Protein AF-0000000083133873 (afdb_homodimer)

pLDDT: mean 76.76, std 15.94, range [42.91, 97.81]

Radius of gyration: 27.58 Å; Cα contacts (8 Å, |Δi|>4): 876; chains: 2; bounding box: 45×90×62 Å

Organism: Piscirickettsia salmonis (NCBI:txid1238)

Structure (mmCIF, N/CA/C/O backbone):
data_AF-0000000083133873-model_v1
#
loop_
_entity.id
_entity.type
_entity.pdbx_description
1 polymer 'Uncharacterized protein'
#
loop_
_atom_site.group_PDB
_atom_site.id
_atom_site.type_symbol
_atom_site.label_atom_id
_atom_site.label_alt_id
_atom_site.label_comp_id
_atom_site.label_asym_id
_atom_site.label_entity_id
_atom_site.label_seq_id
_atom_site.pdbx_PDB_ins_code
_atom_site.Cartn_x
_atom_site.Cartn_y
_atom_site.Cartn_z
_atom_site.occupancy
_atom_site.B_iso_or_equiv
_atom_site.auth_seq_id
_atom_site.auth_comp_id
_atom_site.auth_asym_id
_atom_site.auth_atom_id
_atom_site.pdbx_PDB_model_num
ATOM 1 N N . MET A 1 1 ? 12.656 -22.156 -0.015 1 51.66 1 MET A N 1
ATOM 2 C CA . MET A 1 1 ? 13.695 -23.109 -0.403 1 51.66 1 MET A CA 1
ATOM 3 C C . MET A 1 1 ? 13.18 -24.547 -0.325 1 51.66 1 MET A C 1
ATOM 5 O O . MET A 1 1 ? 13.375 -25.328 -1.254 1 51.66 1 MET A O 1
ATOM 9 N N . LEU A 1 2 ? 12.5 -24.812 0.716 1 49.94 2 LEU A N 1
ATOM 10 C CA . LEU A 1 2 ? 12.039 -26.172 0.932 1 49.94 2 LEU A CA 1
ATOM 11 C C . LEU A 1 2 ? 11.008 -26.578 -0.116 1 49.94 2 LEU A C 1
ATOM 13 O O . LEU A 1 2 ? 11.031 -27.703 -0.623 1 49.94 2 LEU A O 1
ATOM 17 N N . LEU A 1 3 ? 10.289 -25.656 -0.501 1 54.69 3 LEU A N 1
ATOM 18 C CA . LEU A 1 3 ? 9.234 -25.938 -1.467 1 54.69 3 LEU A CA 1
ATOM 19 C C . LEU A 1 3 ? 9.82 -26.188 -2.854 1 54.69 3 LEU A C 1
ATOM 21 O O . LEU A 1 3 ? 9.336 -27.031 -3.598 1 54.69 3 LEU A O 1
ATOM 25 N N . SER A 1 4 ? 10.867 -25.469 -3.025 1 58.84 4 SER A N 1
ATOM 26 C CA . SER A 1 4 ? 11.531 -25.672 -4.305 1 58.84 4 SER A CA 1
ATOM 27 C C . SER A 1 4 ? 12.148 -27.062 -4.387 1 58.84 4 SER A C 1
ATOM 29 O O . SER A 1 4 ? 12.086 -27.719 -5.43 1 58.84 4 SER A O 1
ATOM 31 N N . LEU A 1 5 ? 12.695 -27.453 -3.297 1 57.19 5 LEU A N 1
ATOM 32 C CA . LEU A 1 5 ? 13.32 -28.781 -3.221 1 57.19 5 LEU A CA 1
ATOM 33 C C . LEU A 1 5 ? 12.273 -29.875 -3.363 1 57.19 5 LEU A C 1
ATOM 35 O O . LEU A 1 5 ? 12.5 -30.859 -4.07 1 57.19 5 LEU A O 1
ATOM 39 N N . ILE A 1 6 ? 11.164 -29.688 -2.783 1 57 6 ILE A N 1
ATOM 40 C CA . ILE A 1 6 ? 10.086 -30.672 -2.844 1 57 6 ILE A CA 1
ATOM 41 C C . ILE A 1 6 ? 9.57 -30.781 -4.277 1 57 6 ILE A C 1
ATOM 43 O O . ILE A 1 6 ? 9.32 -31.875 -4.773 1 57 6 ILE A O 1
ATOM 47 N N . THR A 1 7 ? 9.523 -29.688 -4.898 1 59.19 7 THR A N 1
ATOM 48 C CA . THR A 1 7 ? 9.055 -29.672 -6.281 1 59.19 7 THR A CA 1
ATOM 49 C C . THR A 1 7 ? 10.047 -30.406 -7.191 1 59.19 7 THR A C 1
ATOM 51 O O . THR A 1 7 ? 9.648 -31.141 -8.094 1 59.19 7 THR A O 1
ATOM 54 N N . ALA A 1 8 ? 11.227 -30.172 -6.941 1 61.94 8 ALA A N 1
ATOM 55 C CA . ALA A 1 8 ? 12.273 -30.812 -7.746 1 61.94 8 ALA A CA 1
ATOM 56 C C . ALA A 1 8 ? 12.266 -32.312 -7.551 1 61.94 8 ALA A C 1
ATOM 58 O O . ALA A 1 8 ? 12.359 -33.094 -8.516 1 61.94 8 ALA A O 1
ATOM 59 N N . ILE A 1 9 ? 12.211 -32.781 -6.352 1 61.88 9 ILE A N 1
ATOM 60 C CA . ILE A 1 9 ? 12.227 -34.188 -6.02 1 61.88 9 ILE A CA 1
ATOM 61 C C . ILE A 1 9 ? 11.008 -34.875 -6.633 1 61.88 9 ILE A C 1
ATOM 63 O O . ILE A 1 9 ? 11.125 -35.969 -7.215 1 61.88 9 ILE A O 1
ATOM 67 N N . THR A 1 10 ? 9.891 -34.281 -6.496 1 62.44 10 THR A N 1
ATOM 68 C CA . THR A 1 10 ? 8.68 -34.875 -7.043 1 62.44 10 THR A CA 1
ATOM 69 C C . THR A 1 10 ? 8.758 -34.938 -8.57 1 62.44 10 THR A C 1
ATOM 71 O O . THR A 1 10 ? 8.219 -35.875 -9.172 1 62.44 10 THR A O 1
ATOM 74 N N . LEU A 1 11 ? 9.453 -34.031 -9.125 1 63.81 11 LEU A N 1
ATOM 75 C CA . LEU A 1 11 ? 9.648 -34.062 -10.57 1 63.81 11 LEU A CA 1
ATOM 76 C C . LEU A 1 11 ? 10.523 -35.25 -10.969 1 63.81 11 LEU A C 1
ATOM 78 O O . LEU A 1 11 ? 10.242 -35.938 -11.953 1 63.81 11 LEU A O 1
ATOM 82 N N . ILE A 1 12 ? 11.531 -35.469 -10.312 1 66.19 12 ILE A N 1
ATOM 83 C CA . ILE A 1 12 ? 12.453 -36.562 -10.586 1 66.19 12 ILE A CA 1
ATOM 84 C C . ILE A 1 12 ? 11.727 -37.906 -10.414 1 66.19 12 ILE A C 1
ATOM 86 O O . ILE A 1 12 ? 11.867 -38.812 -11.234 1 66.19 12 ILE A O 1
ATOM 90 N N . ILE A 1 13 ? 10.992 -38.062 -9.367 1 64.19 13 ILE A N 1
ATOM 91 C CA . ILE A 1 13 ? 10.266 -39.312 -9.086 1 64.19 13 ILE A CA 1
ATOM 92 C C . ILE A 1 13 ? 9.25 -39.562 -10.195 1 64.19 13 ILE A C 1
ATOM 94 O O . ILE A 1 13 ? 9.094 -40.719 -10.641 1 64.19 13 ILE A O 1
ATOM 98 N N . SER A 1 14 ? 8.617 -38.438 -10.602 1 62.44 14 SER A N 1
ATOM 99 C CA . SER A 1 14 ? 7.672 -38.594 -11.711 1 62.44 14 SER A CA 1
ATOM 100 C C . SER A 1 14 ? 8.367 -39.094 -12.969 1 62.44 14 SER A C 1
ATOM 102 O O . SER A 1 14 ? 7.855 -39.969 -13.648 1 62.44 14 SER A O 1
ATOM 104 N N . LEU A 1 15 ? 9.516 -38.656 -13.203 1 65.94 15 LEU A N 1
ATOM 105 C CA . LEU A 1 15 ? 10.266 -39.062 -14.383 1 65.94 15 LEU A CA 1
ATOM 106 C C . LEU A 1 15 ? 10.711 -40.5 -14.289 1 65.94 15 LEU A C 1
ATOM 108 O O . LEU A 1 15 ? 10.703 -41.25 -15.281 1 65.94 15 LEU A O 1
ATOM 112 N N . LEU A 1 16 ? 11.133 -40.969 -13.219 1 69.81 16 LEU A N 1
ATOM 113 C CA . LEU A 1 16 ? 11.57 -42.344 -13 1 69.81 16 LEU A CA 1
ATOM 114 C C . LEU A 1 16 ? 10.414 -43.312 -13.211 1 69.81 16 LEU A C 1
ATOM 116 O O . LEU A 1 16 ? 10.586 -44.375 -13.844 1 69.81 16 LEU A O 1
ATOM 120 N N . PHE A 1 17 ? 9.266 -42.969 -12.648 1 64.81 17 PHE A N 1
ATOM 121 C CA . PHE A 1 17 ? 8.125 -43.875 -12.812 1 64.81 17 PHE A CA 1
ATOM 122 C C . PHE A 1 17 ? 7.711 -43.969 -14.281 1 64.81 17 PHE A C 1
ATOM 124 O O . PHE A 1 17 ? 7.32 -45.031 -14.75 1 64.81 17 PHE A O 1
ATOM 131 N N . PHE A 1 18 ? 7.938 -42.906 -14.922 1 64.5 18 PHE A N 1
ATOM 132 C CA . PHE A 1 18 ? 7.609 -42.938 -16.344 1 64.5 18 PHE A CA 1
ATOM 133 C C . PHE A 1 18 ? 8.625 -43.75 -17.125 1 64.5 18 PHE A C 1
ATOM 135 O O . PHE A 1 18 ? 8.258 -44.5 -18.047 1 64.5 18 PHE A O 1
ATOM 142 N N . ALA A 1 19 ? 9.781 -43.688 -16.797 1 69.06 19 ALA A N 1
ATOM 143 C CA . ALA A 1 19 ? 10.836 -44.5 -17.422 1 69.06 19 ALA A CA 1
ATOM 144 C C . ALA A 1 19 ? 10.609 -46 -17.172 1 69.06 19 ALA A C 1
ATOM 146 O O . ALA A 1 19 ? 10.766 -46.812 -18.078 1 69.06 19 ALA A O 1
ATOM 147 N N . TYR A 1 20 ? 10.273 -46.312 -15.977 1 66.31 20 TYR A N 1
ATOM 148 C CA . TYR A 1 20 ? 10.008 -47.719 -15.648 1 66.31 20 TYR A CA 1
ATOM 149 C C . TYR A 1 20 ? 8.781 -48.219 -16.391 1 66.31 20 TYR A C 1
ATOM 151 O O . TYR A 1 20 ? 8.734 -49.406 -16.781 1 66.31 20 TYR A O 1
ATOM 159 N N . ALA A 1 21 ? 7.801 -47.375 -16.516 1 61.19 21 ALA A N 1
ATOM 160 C CA . ALA A 1 21 ? 6.613 -47.75 -17.281 1 61.19 21 ALA A CA 1
ATOM 161 C C . ALA A 1 21 ? 6.977 -48.094 -18.719 1 61.19 21 ALA A C 1
ATOM 163 O O . ALA A 1 21 ? 6.465 -49.062 -19.297 1 61.19 21 ALA A O 1
ATOM 164 N N . ILE A 1 22 ? 7.852 -47.375 -19.266 1 67.38 22 ILE A N 1
ATOM 165 C CA . ILE A 1 22 ? 8.297 -47.625 -20.641 1 67.38 22 ILE A CA 1
ATOM 166 C C . ILE A 1 22 ? 9.07 -48.938 -20.719 1 67.38 22 ILE A C 1
ATOM 168 O O . ILE A 1 22 ? 8.875 -49.719 -21.641 1 67.38 22 ILE A O 1
ATOM 172 N N . LYS A 1 23 ? 9.953 -49.156 -19.766 1 67.62 23 LYS A N 1
ATOM 173 C CA . LYS A 1 23 ? 10.734 -50.375 -19.734 1 67.62 23 LYS A CA 1
ATOM 174 C C . LYS A 1 23 ? 9.82 -51.594 -19.609 1 67.62 23 LYS A C 1
ATOM 176 O O . LYS A 1 23 ? 10.062 -52.625 -20.25 1 67.62 23 LYS A O 1
ATOM 181 N N . CYS A 1 24 ? 8.789 -51.469 -18.844 1 63.62 24 CYS A N 1
ATOM 182 C CA . CYS A 1 24 ? 7.863 -52.594 -18.656 1 63.62 24 CYS A CA 1
ATOM 183 C C . CYS A 1 24 ? 7.02 -52.812 -19.906 1 63.62 24 CYS A C 1
ATOM 185 O O . CYS A 1 24 ? 6.664 -53.938 -20.219 1 63.62 24 CYS A O 1
ATOM 187 N N . LEU A 1 25 ? 6.684 -51.719 -20.484 1 64.19 25 LEU A N 1
ATOM 188 C CA . LEU A 1 25 ? 5.938 -51.812 -21.734 1 64.19 25 LEU A CA 1
ATOM 189 C C . LEU A 1 25 ? 6.738 -52.594 -22.781 1 64.19 25 LEU A C 1
ATOM 191 O O . LEU A 1 25 ? 6.172 -53.375 -23.547 1 64.19 25 LEU A O 1
ATOM 195 N N . LEU A 1 26 ? 8.008 -52.438 -22.734 1 65.31 26 LEU A N 1
ATOM 196 C CA . LEU A 1 26 ? 8.875 -53.125 -23.688 1 65.31 26 LEU A CA 1
ATOM 197 C C . LEU A 1 26 ? 8.969 -54.625 -23.344 1 65.31 26 LEU A C 1
ATOM 199 O O . LEU A 1 26 ? 9.211 -55.438 -24.219 1 65.31 26 LEU A O 1
ATOM 203 N N . HIS A 1 27 ? 8.789 -54.969 -22.141 1 59.88 27 HIS A N 1
ATOM 204 C CA . HIS A 1 27 ? 8.914 -56.375 -21.766 1 59.88 27 HIS A CA 1
ATOM 205 C C . HIS A 1 27 ? 7.547 -57.031 -21.609 1 59.88 27 HIS A C 1
ATOM 207 O O . HIS A 1 27 ? 7.445 -58.156 -21.109 1 59.88 27 HIS A O 1
ATOM 213 N N . LYS A 1 28 ? 6.523 -56.375 -22.281 1 62.25 28 LYS A N 1
ATOM 214 C CA . LYS A 1 28 ? 5.203 -56.938 -22.531 1 62.25 28 LYS A CA 1
ATOM 215 C C . LYS A 1 28 ? 4.484 -57.281 -21.219 1 62.25 28 LYS A C 1
ATOM 217 O O . LYS A 1 28 ? 3.766 -58.281 -21.141 1 62.25 28 LYS A O 1
ATOM 222 N N . ARG A 1 29 ? 4.895 -56.719 -20.125 1 61.41 29 ARG A N 1
ATOM 223 C CA . ARG A 1 29 ? 4.125 -56.906 -18.906 1 61.41 29 ARG A CA 1
ATOM 224 C C . ARG A 1 29 ? 3.123 -55.75 -18.719 1 61.41 29 ARG A C 1
ATOM 226 O O . ARG A 1 29 ? 3.477 -54.688 -18.234 1 61.41 29 ARG A O 1
ATOM 233 N N . LEU A 1 30 ? 1.91 -55.969 -19.281 1 59.81 30 LEU A N 1
ATOM 234 C CA . LEU A 1 30 ? 0.864 -54.969 -19.406 1 59.81 30 LEU A CA 1
ATOM 235 C C . LEU A 1 30 ? 0.424 -54.469 -18.031 1 59.81 30 LEU A C 1
ATOM 237 O O . LEU A 1 30 ? 0.18 -53.281 -17.859 1 59.81 30 LEU A O 1
ATOM 241 N N . THR A 1 31 ? 0.354 -55.438 -17.109 1 63.44 31 THR A N 1
ATOM 242 C CA . THR A 1 31 ? -0.117 -55.062 -15.781 1 63.44 31 THR A CA 1
ATOM 243 C C . THR A 1 31 ? 0.881 -54.125 -15.109 1 63.44 31 THR A C 1
ATOM 245 O O . THR A 1 31 ? 0.489 -53.125 -14.484 1 63.44 31 THR A O 1
ATOM 248 N N . ALA A 1 32 ? 2.152 -54.469 -15.273 1 61.66 32 ALA A N 1
ATOM 249 C CA . ALA A 1 32 ? 3.195 -53.656 -14.672 1 61.66 32 ALA A CA 1
ATOM 250 C C . ALA A 1 32 ? 3.262 -52.281 -15.336 1 61.66 32 ALA A C 1
ATOM 252 O O . ALA A 1 32 ? 3.479 -51.25 -14.664 1 61.66 32 ALA A O 1
ATOM 253 N N . THR A 1 33 ? 2.859 -52.281 -16.547 1 60.72 33 THR A N 1
ATOM 254 C CA . THR A 1 33 ? 2.861 -51.031 -17.281 1 60.72 33 THR A CA 1
ATOM 255 C C . THR A 1 33 ? 1.759 -50.094 -16.766 1 60.72 33 THR A C 1
ATOM 257 O O . THR A 1 33 ? 1.982 -48.906 -16.578 1 60.72 33 THR A O 1
ATOM 260 N N . PHE A 1 34 ? 0.67 -50.688 -16.562 1 60.25 34 PHE A N 1
ATOM 261 C CA . PHE A 1 34 ? -0.456 -49.906 -16.062 1 60.25 34 PHE A CA 1
ATOM 262 C C . PHE A 1 34 ? -0.146 -49.344 -14.68 1 60.25 34 PHE A C 1
ATOM 264 O O . PHE A 1 34 ? -0.47 -48.188 -14.391 1 60.25 34 PHE A O 1
ATOM 271 N N . LEU A 1 35 ? 0.445 -50.188 -13.852 1 63.12 35 LEU A N 1
ATOM 272 C CA . LEU A 1 35 ? 0.792 -49.75 -12.5 1 63.12 35 LEU A CA 1
ATOM 273 C C . LEU A 1 35 ? 1.804 -48.625 -12.539 1 63.12 35 LEU A C 1
ATOM 275 O O . LEU A 1 35 ? 1.672 -47.656 -11.797 1 63.12 35 LEU A O 1
ATOM 279 N N . TYR A 1 36 ? 2.65 -48.656 -13.461 1 59.53 36 TYR A N 1
ATOM 280 C CA . TYR A 1 36 ? 3.709 -47.656 -13.508 1 59.53 36 TYR A CA 1
ATOM 281 C C . TYR A 1 36 ? 3.211 -46.344 -14.156 1 59.53 36 TYR A C 1
ATOM 283 O O . TYR A 1 36 ? 3.627 -45.25 -13.773 1 59.53 36 TYR A O 1
ATOM 291 N N . ILE A 1 37 ? 2.219 -46.469 -15.016 1 59.06 37 ILE A N 1
ATOM 292 C CA . ILE A 1 37 ? 1.597 -45.281 -15.602 1 59.06 37 ILE A CA 1
ATOM 293 C C . ILE A 1 37 ? 0.759 -44.562 -14.547 1 59.06 37 ILE A C 1
ATOM 295 O O . ILE A 1 37 ? 0.791 -43.344 -14.445 1 59.06 37 ILE A O 1
ATOM 299 N N . PHE A 1 38 ? 0.125 -45.344 -13.789 1 61.09 38 PHE A N 1
ATOM 300 C CA . PHE A 1 38 ? -0.683 -44.781 -12.719 1 61.09 38 PHE A CA 1
ATOM 301 C C . PHE A 1 38 ? 0.198 -44.062 -11.688 1 61.09 38 PHE A C 1
ATOM 303 O O . PHE A 1 38 ? -0.104 -42.969 -11.258 1 61.09 38 PHE A O 1
ATOM 310 N N . LEU A 1 39 ? 1.23 -44.719 -11.398 1 61.81 39 LEU A N 1
ATOM 311 C CA . LEU A 1 39 ? 2.154 -44.125 -10.43 1 61.81 39 LEU A CA 1
ATOM 312 C C . LEU A 1 39 ? 2.826 -42.906 -11 1 61.81 39 LEU A C 1
ATOM 314 O O . LEU A 1 39 ? 3.02 -41.906 -10.289 1 61.81 39 LEU A O 1
ATOM 318 N N . GLY A 1 40 ? 3.094 -42.906 -12.227 1 59.25 40 GLY A N 1
ATOM 319 C CA . GLY A 1 40 ? 3.686 -41.75 -12.875 1 59.25 40 GLY A CA 1
ATOM 320 C C . GLY A 1 40 ? 2.738 -40.562 -12.953 1 59.25 40 GLY A C 1
ATOM 321 O O . GLY A 1 40 ? 3.137 -39.438 -12.695 1 59.25 40 GLY A O 1
ATOM 322 N N . SER A 1 41 ? 1.557 -40.906 -13.305 1 62.09 41 SER A N 1
ATOM 323 C CA . SER A 1 41 ? 0.548 -39.875 -13.406 1 62.09 41 SER A CA 1
ATOM 324 C C . SER A 1 41 ? 0.285 -39.219 -12.055 1 62.09 41 SER A C 1
ATOM 326 O O . SER A 1 41 ? 0.153 -38 -11.953 1 62.09 41 SER A O 1
ATOM 328 N N . THR A 1 42 ? 0.218 -40.031 -11.055 1 61.88 42 THR A N 1
ATOM 329 C CA . THR A 1 42 ? -0.002 -39.5 -9.711 1 61.88 42 THR A CA 1
ATOM 330 C C . THR A 1 42 ? 1.167 -38.625 -9.266 1 61.88 42 THR A C 1
ATOM 332 O O . THR A 1 42 ? 0.966 -37.594 -8.656 1 61.88 42 THR A O 1
ATOM 335 N N . THR A 1 43 ? 2.365 -39.062 -9.57 1 60.94 43 THR A N 1
ATOM 336 C CA . THR A 1 43 ? 3.531 -38.281 -9.18 1 60.94 43 THR A CA 1
ATOM 337 C C . THR A 1 43 ? 3.588 -36.969 -9.945 1 60.94 43 THR A C 1
ATOM 339 O O . THR A 1 43 ? 3.98 -35.938 -9.398 1 60.94 43 THR A O 1
ATOM 342 N N . THR A 1 44 ? 3.154 -36.969 -11.156 1 63.09 44 THR A N 1
ATOM 343 C CA . THR A 1 44 ? 3.117 -35.75 -11.945 1 63.09 44 THR A CA 1
ATOM 344 C C . THR A 1 44 ? 2.104 -34.75 -11.367 1 63.09 44 THR A C 1
ATOM 346 O O . THR A 1 44 ? 2.348 -33.562 -11.344 1 63.09 44 THR A O 1
ATOM 349 N N . LEU A 1 45 ? 1.033 -35.312 -10.977 1 62.47 45 LEU A N 1
ATOM 350 C CA . LEU A 1 45 ? 0.013 -34.5 -10.352 1 62.47 45 LEU A CA 1
ATOM 351 C C . LEU A 1 45 ? 0.541 -33.875 -9.07 1 62.47 45 LEU A C 1
ATOM 353 O O . LEU A 1 45 ? 0.328 -32.688 -8.82 1 62.47 45 LEU A O 1
ATOM 357 N N . ILE A 1 46 ? 1.218 -34.688 -8.398 1 61.72 46 ILE A N 1
ATOM 358 C CA . ILE A 1 46 ? 1.773 -34.188 -7.141 1 61.72 46 ILE A CA 1
ATOM 359 C C . ILE A 1 46 ? 2.824 -33.125 -7.418 1 61.72 46 ILE A C 1
ATOM 361 O O . ILE A 1 46 ? 2.869 -32.094 -6.738 1 61.72 46 ILE A O 1
ATOM 365 N N . THR A 1 47 ? 3.643 -33.312 -8.383 1 59.12 47 THR A N 1
ATOM 366 C CA . THR A 1 47 ? 4.684 -32.344 -8.734 1 59.12 47 THR A CA 1
ATOM 367 C C . THR A 1 47 ? 4.066 -31.047 -9.203 1 59.12 47 THR A C 1
ATOM 369 O O . THR A 1 47 ? 4.543 -29.969 -8.836 1 59.12 47 THR A O 1
ATOM 372 N N . THR A 1 48 ? 3.096 -31.188 -9.961 1 60.03 48 THR A N 1
ATOM 373 C CA . THR A 1 48 ? 2.428 -30 -10.477 1 60.03 48 THR A CA 1
ATOM 374 C C . THR A 1 48 ? 1.788 -29.203 -9.336 1 60.03 48 THR A C 1
ATOM 376 O O . THR A 1 48 ? 1.881 -27.969 -9.305 1 60.03 48 THR A O 1
ATOM 379 N N . CYS A 1 49 ? 1.199 -29.953 -8.516 1 57.72 49 CYS A N 1
ATOM 380 C CA . CYS A 1 49 ? 0.577 -29.312 -7.359 1 57.72 49 CYS A CA 1
ATOM 381 C C . CYS A 1 49 ? 1.622 -28.641 -6.48 1 57.72 49 CYS A C 1
ATOM 383 O O . CYS A 1 49 ? 1.416 -27.516 -6.016 1 57.72 49 CYS A O 1
ATOM 385 N N . SER A 1 50 ? 2.643 -29.344 -6.27 1 57.91 50 SER A N 1
ATOM 386 C CA . SER A 1 50 ? 3.719 -28.781 -5.457 1 57.91 50 SER A CA 1
ATOM 387 C C . SER A 1 50 ? 4.332 -27.562 -6.125 1 57.91 50 SER A C 1
ATOM 389 O O . SER A 1 50 ? 4.664 -26.578 -5.453 1 57.91 50 SER A O 1
ATOM 391 N N . ALA A 1 51 ? 4.512 -27.609 -7.352 1 57.34 51 ALA A N 1
ATOM 392 C CA . ALA A 1 51 ? 5.07 -26.5 -8.109 1 57.34 51 ALA A CA 1
ATOM 393 C C . ALA A 1 51 ? 4.16 -25.281 -8.039 1 57.34 51 ALA A C 1
ATOM 395 O O . ALA A 1 51 ? 4.637 -24.156 -7.895 1 57.34 51 ALA A O 1
ATOM 396 N N . LEU A 1 52 ? 2.932 -25.641 -8.055 1 56.25 52 LEU A N 1
ATOM 397 C CA . LEU A 1 52 ? 1.948 -24.562 -7.957 1 56.25 52 LEU A CA 1
ATOM 398 C C . LEU A 1 52 ? 1.989 -23.922 -6.578 1 56.25 52 LEU A C 1
ATOM 400 O O . LEU A 1 52 ? 1.893 -22.688 -6.457 1 56.25 52 LEU A O 1
ATOM 404 N N . LEU A 1 53 ? 2.145 -24.688 -5.719 1 54.5 53 LEU A N 1
ATOM 405 C CA . LEU A 1 53 ? 2.25 -24.188 -4.352 1 54.5 53 LEU A CA 1
ATOM 406 C C . LEU A 1 53 ? 3.52 -23.359 -4.172 1 54.5 53 LEU A C 1
ATOM 408 O O . LEU A 1 53 ? 3.504 -22.344 -3.492 1 54.5 53 LEU A O 1
ATOM 412 N N . LEU A 1 54 ? 4.465 -23.828 -4.754 1 52.47 54 LEU A N 1
ATOM 413 C CA . LEU A 1 54 ? 5.727 -23.094 -4.688 1 52.47 54 LEU A CA 1
ATOM 414 C C . LEU A 1 54 ? 5.602 -21.734 -5.363 1 52.47 54 LEU A C 1
ATOM 416 O O . LEU A 1 54 ? 6.098 -20.734 -4.848 1 52.47 54 LEU A O 1
ATOM 420 N N . LEU A 1 55 ? 5.039 -21.812 -6.473 1 51.78 55 LEU A N 1
ATOM 421 C CA . LEU A 1 55 ? 4.859 -20.578 -7.207 1 51.78 55 LEU A CA 1
ATOM 422 C C . LEU A 1 55 ? 4.008 -19.594 -6.41 1 51.78 55 LEU A C 1
ATOM 424 O O . LEU A 1 55 ? 4.285 -18.391 -6.395 1 51.78 55 LEU A O 1
ATOM 428 N N . ASN A 1 56 ? 2.984 -20.094 -5.852 1 49.66 56 ASN A N 1
ATOM 429 C CA . ASN A 1 56 ? 2.152 -19.281 -4.973 1 49.66 56 ASN A CA 1
ATOM 430 C C . ASN A 1 56 ? 2.963 -18.688 -3.822 1 49.66 56 ASN A C 1
ATOM 432 O O . ASN A 1 56 ? 2.781 -17.516 -3.461 1 49.66 56 ASN A O 1
ATOM 436 N N . ASN A 1 57 ? 3.646 -19.578 -3.299 1 48.47 57 ASN A N 1
ATOM 437 C CA . ASN A 1 57 ? 4.488 -19.109 -2.203 1 48.47 57 ASN A CA 1
ATOM 438 C C . ASN A 1 57 ? 5.484 -18.062 -2.674 1 48.47 57 ASN A C 1
ATOM 440 O O . ASN A 1 57 ? 5.797 -17.125 -1.939 1 48.47 57 ASN A O 1
ATOM 444 N N . LEU A 1 58 ? 5.934 -18.281 -3.729 1 47.16 58 LEU A N 1
ATOM 445 C CA . LEU A 1 58 ? 6.895 -17.328 -4.266 1 47.16 58 LEU A CA 1
ATOM 446 C C . LEU A 1 58 ? 6.211 -16.016 -4.637 1 47.16 58 LEU A C 1
ATOM 448 O O . LEU A 1 58 ? 6.773 -14.938 -4.434 1 47.16 58 LEU A O 1
ATOM 452 N N . THR A 1 59 ? 5.168 -16.234 -5.254 1 46 59 THR A N 1
ATOM 453 C CA . THR A 1 59 ? 4.465 -15.031 -5.652 1 46 59 THR A CA 1
ATOM 454 C C . THR A 1 59 ? 3.932 -14.289 -4.43 1 46 59 THR A C 1
ATOM 456 O O . THR A 1 59 ? 4.031 -13.062 -4.348 1 46 59 THR A O 1
ATOM 459 N N . LEU A 1 60 ? 3.324 -15.141 -3.582 1 44.94 60 LEU A N 1
ATOM 460 C CA . LEU A 1 60 ? 2.76 -14.516 -2.389 1 44.94 60 LEU A CA 1
ATOM 461 C C . LEU A 1 60 ? 3.861 -14 -1.475 1 44.94 60 LEU A C 1
ATOM 463 O O . LEU A 1 60 ? 3.736 -12.914 -0.901 1 44.94 60 LEU A O 1
ATOM 467 N N . ASP A 1 61 ? 4.844 -14.953 -1.252 1 44.47 61 ASP A N 1
ATOM 468 C CA . ASP A 1 61 ? 5.918 -14.555 -0.347 1 44.47 61 ASP A CA 1
ATOM 469 C C . ASP A 1 61 ? 6.691 -13.359 -0.904 1 44.47 61 ASP A C 1
ATOM 471 O O . ASP A 1 61 ? 7.086 -12.469 -0.153 1 44.47 61 ASP A O 1
ATOM 475 N N . HIS A 1 62 ? 7.02 -13.531 -2.16 1 44.12 62 HIS A N 1
ATOM 476 C CA . HIS A 1 62 ? 7.816 -12.445 -2.717 1 44.12 62 HIS A CA 1
ATOM 477 C C . HIS A 1 62 ? 7.004 -11.156 -2.809 1 44.12 62 HIS A C 1
ATOM 479 O O . HIS A 1 62 ? 7.551 -10.062 -2.66 1 44.12 62 HIS A O 1
ATOM 485 N N . VAL A 1 63 ? 5.781 -11.43 -3.289 1 42.91 63 VAL A N 1
ATOM 486 C CA . VAL A 1 63 ? 4.965 -10.219 -3.381 1 42.91 63 VAL A CA 1
ATOM 487 C C . VAL A 1 63 ? 4.824 -9.586 -1.998 1 42.91 63 VAL A C 1
ATOM 489 O O . VAL A 1 63 ? 4.738 -8.359 -1.877 1 42.91 63 VAL A O 1
ATOM 492 N N . THR A 1 64 ? 4.82 -10.523 -0.935 1 45.81 64 THR A N 1
ATOM 493 C CA . THR A 1 64 ? 4.496 -9.914 0.351 1 45.81 64 THR A CA 1
ATOM 494 C C . THR A 1 64 ? 5.75 -9.766 1.21 1 45.81 64 THR A C 1
ATOM 496 O O . THR A 1 64 ? 5.66 -9.445 2.396 1 45.81 64 THR A O 1
ATOM 499 N N . LYS A 1 65 ? 6.867 -10.367 0.743 1 51.03 65 LYS A N 1
ATOM 500 C CA . LYS A 1 65 ? 7.922 -10.18 1.736 1 51.03 65 LYS A CA 1
ATOM 501 C C . LYS A 1 65 ? 8.172 -8.695 1.996 1 51.03 65 LYS A C 1
ATOM 503 O O . LYS A 1 65 ? 8.742 -8 1.154 1 51.03 65 LYS A O 1
ATOM 508 N N . ASN A 1 66 ? 7.395 -8.227 2.875 1 61.84 66 ASN A N 1
ATOM 509 C CA . ASN A 1 66 ? 7.566 -6.898 3.449 1 61.84 66 ASN A CA 1
ATOM 510 C C . ASN A 1 66 ? 8.898 -6.766 4.176 1 61.84 66 ASN A C 1
ATOM 512 O O . ASN A 1 66 ? 9.047 -7.23 5.309 1 61.84 66 ASN A O 1
ATOM 516 N N . ILE A 1 67 ? 9.953 -6.652 3.305 1 70.31 67 ILE A N 1
ATOM 517 C CA . ILE A 1 67 ? 11.211 -6.363 3.992 1 70.31 67 ILE A CA 1
ATOM 518 C C . ILE A 1 67 ? 11.109 -5.016 4.699 1 70.31 67 ILE A C 1
ATOM 520 O O . ILE A 1 67 ? 10.805 -3.998 4.074 1 70.31 67 ILE A O 1
ATOM 524 N N . PRO A 1 68 ? 11.344 -5.145 6.016 1 86.75 68 PRO A N 1
ATOM 525 C CA . PRO A 1 68 ? 11.312 -3.869 6.734 1 86.75 68 PRO A CA 1
ATOM 526 C C . PRO A 1 68 ? 12.367 -2.883 6.234 1 86.75 68 PRO A C 1
ATOM 528 O O . PRO A 1 68 ? 13.523 -3.258 6.035 1 86.75 68 PRO A O 1
ATOM 531 N N . ILE A 1 69 ? 11.945 -1.75 5.949 1 89.75 69 ILE A N 1
ATOM 532 C CA . ILE A 1 69 ? 12.875 -0.734 5.465 1 89.75 69 ILE A CA 1
ATOM 533 C C . ILE A 1 69 ? 13.117 0.299 6.562 1 89.75 69 ILE A C 1
ATOM 535 O O . ILE A 1 69 ? 13.945 1.2 6.398 1 89.75 69 ILE A O 1
ATOM 539 N N . ALA A 1 70 ? 12.391 0.174 7.648 1 94 70 ALA A N 1
ATOM 540 C CA . ALA A 1 70 ? 12.602 1.071 8.781 1 94 70 ALA A CA 1
ATOM 541 C C . ALA A 1 70 ? 11.914 0.542 10.031 1 94 70 ALA A C 1
ATOM 543 O O . ALA A 1 70 ? 11.039 -0.329 9.953 1 94 70 ALA A O 1
ATOM 544 N N . MET A 1 71 ? 12.398 1.012 11.117 1 95.62 71 MET A N 1
ATOM 545 C CA . MET A 1 71 ? 11.773 0.734 12.414 1 95.62 71 MET A CA 1
ATOM 546 C C . MET A 1 71 ? 11.539 2.023 13.188 1 95.62 71 MET A C 1
ATOM 548 O O . MET A 1 71 ? 12.398 2.906 13.219 1 95.62 71 MET A O 1
ATOM 552 N N . LEU A 1 72 ? 10.398 2.123 13.781 1 97.5 72 LEU A N 1
ATOM 553 C CA . LEU A 1 72 ? 10.047 3.311 14.547 1 97.5 72 LEU A CA 1
ATOM 554 C C . LEU A 1 72 ? 9.711 2.943 15.992 1 97.5 72 LEU A C 1
ATOM 556 O O . LEU A 1 72 ? 8.891 2.047 16.234 1 97.5 72 LEU A O 1
ATOM 560 N N . SER A 1 73 ? 10.359 3.555 16.891 1 97.5 73 SER A N 1
ATOM 561 C CA . SER A 1 73 ? 10.078 3.387 18.312 1 97.5 73 SER A CA 1
ATOM 562 C C . SER A 1 73 ? 9.656 4.707 18.953 1 97.5 73 SER A C 1
ATOM 564 O O . SER A 1 73 ? 10.211 5.758 18.641 1 97.5 73 SER A O 1
ATOM 566 N N . LEU A 1 74 ? 8.703 4.609 19.875 1 96.75 74 LEU A N 1
ATOM 567 C CA . LEU A 1 74 ? 8.164 5.801 20.516 1 96.75 74 LEU A CA 1
ATOM 568 C C . LEU A 1 74 ? 8.344 5.73 22.031 1 96.75 74 LEU A C 1
ATOM 570 O O . LEU A 1 74 ? 8.102 4.688 22.641 1 96.75 74 LEU A O 1
ATOM 574 N N . ASN A 1 75 ? 8.805 6.828 22.562 1 95 75 ASN A N 1
ATOM 575 C CA . ASN A 1 75 ? 8.867 7.012 24.016 1 95 75 ASN A CA 1
ATOM 576 C C . ASN A 1 75 ? 8.242 8.336 24.438 1 95 75 ASN A C 1
ATOM 578 O O . ASN A 1 75 ? 8.516 9.383 23.844 1 95 75 ASN A O 1
ATOM 582 N N . GLN A 1 76 ? 7.383 8.242 25.375 1 93.56 76 GLN A N 1
ATOM 583 C CA . GLN A 1 76 ? 6.719 9.445 25.859 1 93.56 76 GLN A CA 1
ATOM 584 C C . GLN A 1 76 ? 7.66 10.305 26.703 1 93.56 76 GLN A C 1
ATOM 586 O O . GLN A 1 76 ? 8.406 9.781 27.531 1 93.56 76 GLN A O 1
ATOM 591 N N . LEU A 1 77 ? 7.652 11.586 26.438 1 90.31 77 LEU A N 1
ATOM 592 C CA . LEU A 1 77 ? 8.492 12.539 27.156 1 90.31 77 LEU A CA 1
ATOM 593 C C . LEU A 1 77 ? 7.719 13.188 28.297 1 90.31 77 LEU A C 1
ATOM 595 O O . LEU A 1 77 ? 6.5 13.359 28.203 1 90.31 77 LEU A O 1
ATOM 599 N N . PRO A 1 78 ? 8.43 13.516 29.438 1 81.56 78 PRO A N 1
ATOM 600 C CA . PRO A 1 78 ? 7.789 14.25 30.531 1 81.56 78 PRO A CA 1
ATOM 601 C C . PRO A 1 78 ? 7.355 15.656 30.109 1 81.56 78 PRO A C 1
ATOM 603 O O . PRO A 1 78 ? 8 16.281 29.266 1 81.56 78 PRO A O 1
ATOM 606 N N . PRO A 1 79 ? 6.223 16.188 30.781 1 75.38 79 PRO A N 1
ATOM 607 C CA . PRO A 1 79 ? 5.32 15.539 31.734 1 75.38 79 PRO A CA 1
ATOM 608 C C . PRO A 1 79 ? 4.363 14.555 31.062 1 75.38 79 PRO A C 1
ATOM 610 O O . PRO A 1 79 ? 4.02 14.734 29.891 1 75.38 79 PRO A O 1
ATOM 613 N N . LEU A 1 80 ? 4.043 13.508 31.703 1 59.19 80 LEU A N 1
ATOM 614 C CA . LEU A 1 80 ? 3.336 12.344 31.188 1 59.19 80 LEU A CA 1
ATOM 615 C C . LEU A 1 80 ? 2.043 12.766 30.484 1 59.19 80 LEU A C 1
ATOM 617 O O . LEU A 1 80 ? 1.631 12.141 29.5 1 59.19 80 LEU A O 1
ATOM 621 N N . ALA A 1 81 ? 1.356 13.742 31.062 1 58.91 81 ALA A N 1
ATOM 622 C CA . ALA A 1 81 ? 0.008 14.031 30.578 1 58.91 81 ALA A CA 1
ATOM 623 C C . ALA A 1 81 ? 0.046 14.688 29.203 1 58.91 81 ALA A C 1
ATOM 625 O O . ALA A 1 81 ? -0.988 14.82 28.547 1 58.91 81 ALA A O 1
ATOM 626 N N . SER A 1 82 ? 1.404 14.766 28.703 1 72.69 82 SER A N 1
ATOM 627 C CA . SER A 1 82 ? 1.449 15.555 27.469 1 72.69 82 SER A CA 1
ATOM 628 C C . SER A 1 82 ? 1.56 14.664 26.25 1 72.69 82 SER A C 1
ATOM 630 O O . SER A 1 82 ? 1.872 13.477 26.359 1 72.69 82 SER A O 1
ATOM 632 N N . LYS A 1 83 ? 0.922 14.953 25.125 1 85.94 83 LYS A N 1
ATOM 633 C CA . LYS A 1 83 ? 1.002 14.281 23.828 1 85.94 83 LYS A CA 1
ATOM 634 C C . LYS A 1 83 ? 2.354 14.523 23.172 1 85.94 83 LYS A C 1
ATOM 636 O O . LYS A 1 83 ? 2.422 14.82 21.969 1 85.94 83 LYS A O 1
ATOM 641 N N . HIS A 1 84 ? 3.451 14.484 24.188 1 90.38 84 HIS A N 1
ATOM 642 C CA . HIS A 1 84 ? 4.812 14.648 23.688 1 90.38 84 HIS A CA 1
ATOM 643 C C . HIS A 1 84 ? 5.535 13.305 23.625 1 90.38 84 HIS A C 1
ATOM 645 O O . HIS A 1 84 ? 5.578 12.57 24.609 1 90.38 84 HIS A O 1
ATOM 651 N N . TYR A 1 85 ? 6.105 13 22.469 1 94.88 85 TYR A N 1
ATOM 652 C CA . TYR A 1 85 ? 6.785 11.727 22.281 1 94.88 85 TYR A CA 1
ATOM 653 C C . TYR A 1 85 ? 8.133 11.922 21.594 1 94.88 85 TYR A C 1
ATOM 655 O O . TYR A 1 85 ? 8.289 12.828 20.766 1 94.88 85 TYR A O 1
ATOM 663 N N . GLN A 1 86 ? 9.078 11.133 22.016 1 95.94 86 GLN A N 1
ATOM 664 C CA . GLN A 1 86 ? 10.32 10.992 21.25 1 95.94 86 GLN A CA 1
ATOM 665 C C . GLN A 1 86 ? 10.242 9.812 20.297 1 95.94 86 GLN A C 1
ATOM 667 O O . GLN A 1 86 ? 10.039 8.672 20.719 1 95.94 86 GLN A O 1
ATOM 672 N N . ALA A 1 87 ? 10.305 10.086 19.047 1 97 87 ALA A N 1
ATOM 673 C CA . ALA A 1 87 ? 10.289 9.055 18.016 1 97 87 ALA A CA 1
ATOM 674 C C . ALA A 1 87 ? 11.703 8.742 17.516 1 97 87 ALA A C 1
ATOM 676 O O . ALA A 1 87 ? 12.438 9.641 17.109 1 97 87 ALA A O 1
ATOM 677 N N . THR A 1 88 ? 12.086 7.465 17.547 1 97.81 88 THR A N 1
ATOM 678 C CA . THR A 1 88 ? 13.375 6.992 17.047 1 97.81 88 THR A CA 1
ATOM 679 C C . THR A 1 88 ? 13.188 6.16 15.789 1 97.81 88 THR A C 1
ATOM 681 O O . THR A 1 88 ? 12.57 5.09 15.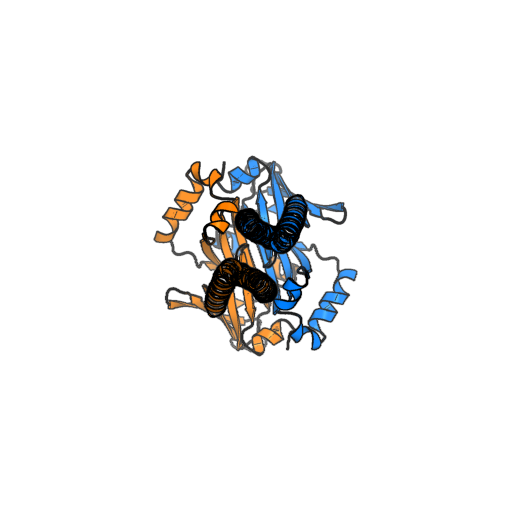828 1 97.81 88 THR A O 1
ATOM 684 N N . LEU A 1 89 ? 13.719 6.715 14.75 1 96.75 89 LEU A N 1
ATOM 685 C CA . LEU A 1 89 ? 13.602 6.059 13.445 1 96.75 89 LEU A CA 1
ATOM 686 C C . LEU A 1 89 ? 14.93 5.414 13.047 1 96.75 89 LEU A C 1
ATOM 688 O O . LEU A 1 89 ? 15.945 6.102 12.922 1 96.75 89 LEU A O 1
ATOM 692 N N . SER A 1 90 ? 14.883 4.117 12.867 1 94.69 90 SER A N 1
ATOM 693 C CA . SER A 1 90 ? 16.047 3.381 12.383 1 94.69 90 SER A CA 1
ATOM 694 C C . SER A 1 90 ? 15.914 3.053 10.898 1 94.69 90 SER A C 1
ATOM 696 O O .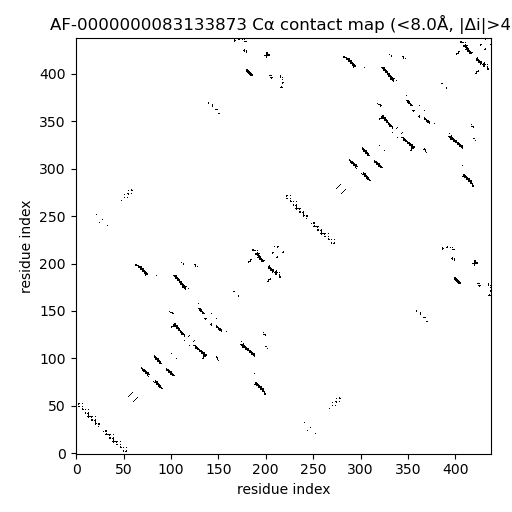 SER A 1 90 ? 14.938 2.436 10.477 1 94.69 90 SER A O 1
ATOM 698 N N . LEU A 1 91 ? 16.906 3.453 10.18 1 88.19 91 LEU A N 1
ATOM 699 C CA . LEU A 1 91 ? 16.891 3.27 8.734 1 88.19 91 LEU A CA 1
ATOM 700 C C . LEU A 1 91 ? 17.828 2.133 8.32 1 88.19 91 LEU A C 1
ATOM 702 O O . LEU A 1 91 ? 18.672 1.701 9.109 1 88.19 91 LEU A O 1
ATOM 706 N N . PRO A 1 92 ? 17.594 1.619 7.141 1 76.44 92 PRO A N 1
ATOM 707 C CA . PRO A 1 92 ? 18.438 0.502 6.691 1 76.44 92 PRO A CA 1
ATOM 708 C C . PRO A 1 92 ? 19.922 0.868 6.605 1 76.44 92 PRO A C 1
ATOM 710 O O . PRO A 1 92 ? 20.781 -0.007 6.715 1 76.44 92 PRO A O 1
ATOM 713 N N . SER A 1 93 ? 20.172 2.037 6.344 1 76 93 SER A N 1
ATOM 714 C CA . SER A 1 93 ? 21.562 2.5 6.273 1 76 93 SER A CA 1
ATOM 715 C C . SER A 1 93 ? 22.25 2.383 7.625 1 76 93 SER A C 1
ATOM 717 O O . SER A 1 93 ? 23.469 2.525 7.719 1 76 93 SER A O 1
ATOM 719 N N . GLY A 1 94 ? 21.531 2.082 8.617 1 81.69 94 GLY A N 1
ATOM 720 C CA . GLY A 1 94 ? 22.078 2.061 9.961 1 81.69 94 GLY A CA 1
ATOM 721 C C . GLY A 1 94 ? 21.938 3.383 10.688 1 81.69 94 GLY A C 1
ATOM 722 O O . GLY A 1 94 ? 22.25 3.484 11.875 1 81.69 94 GLY A O 1
ATOM 723 N N . GLN A 1 95 ? 21.469 4.297 9.906 1 88.56 95 GLN A N 1
ATOM 724 C CA . GLN A 1 95 ? 21.281 5.613 10.508 1 88.56 95 GLN A CA 1
ATOM 725 C C . GLN A 1 95 ? 20.094 5.621 11.453 1 88.56 95 GLN A C 1
ATOM 727 O O . GLN A 1 95 ? 19.031 5.059 11.141 1 88.56 95 GLN A O 1
ATOM 732 N N . ILE A 1 96 ? 20.359 6.18 12.617 1 93.69 96 ILE A N 1
ATOM 733 C CA . ILE A 1 96 ? 19.297 6.344 13.609 1 93.69 96 ILE A CA 1
ATOM 734 C C . ILE A 1 96 ? 19 7.828 13.805 1 93.69 96 ILE A C 1
ATOM 736 O O . ILE A 1 96 ? 19.906 8.625 14.047 1 93.69 96 ILE A O 1
ATOM 740 N N . LYS A 1 97 ? 17.812 8.195 13.625 1 94.81 97 LYS A N 1
ATOM 741 C CA . LYS A 1 97 ? 17.375 9.578 13.789 1 94.81 97 LYS A CA 1
ATOM 742 C C . LYS A 1 97 ? 16.297 9.688 14.867 1 94.81 97 LYS A C 1
ATOM 744 O O . LYS A 1 97 ? 15.43 8.82 14.977 1 94.81 97 LYS A O 1
ATOM 749 N N . THR A 1 98 ? 16.391 10.742 15.648 1 96 98 THR A N 1
ATOM 750 C CA . THR A 1 98 ? 15.406 10.969 16.703 1 96 98 THR A CA 1
ATOM 751 C C . THR A 1 98 ? 14.648 12.273 16.484 1 96 98 THR A C 1
ATOM 753 O O . THR A 1 98 ? 15.25 13.281 16.078 1 96 98 THR A O 1
ATOM 756 N N . PHE A 1 99 ? 13.359 12.234 16.781 1 95.94 99 PHE A N 1
ATOM 757 C CA . PHE A 1 99 ? 12.484 13.391 16.578 1 95.94 99 PHE A CA 1
ATOM 758 C C . PHE A 1 99 ? 11.539 13.562 17.766 1 95.94 99 PHE A C 1
ATOM 760 O O . PHE A 1 99 ? 11.156 12.586 18.406 1 95.94 99 PHE A O 1
ATOM 767 N N . LYS A 1 100 ? 11.203 14.852 18 1 94.69 100 LYS A N 1
ATOM 768 C CA . LYS A 1 100 ? 10.156 15.133 18.984 1 94.69 100 LYS A CA 1
ATOM 769 C C . LYS A 1 100 ? 8.812 15.367 18.297 1 94.69 100 LYS A C 1
ATOM 771 O O . LYS A 1 100 ? 8.664 16.297 17.5 1 94.69 100 LYS A O 1
ATOM 776 N N . LEU A 1 101 ? 7.891 14.57 18.609 1 94.06 101 LEU A N 1
ATOM 777 C CA . LEU A 1 101 ? 6.566 14.656 18 1 94.06 101 LEU A CA 1
ATOM 778 C C . LEU A 1 101 ? 5.512 15.016 19.047 1 94.06 101 LEU A C 1
ATOM 780 O O . LEU A 1 101 ? 5.492 14.445 20.141 1 94.06 101 LEU A O 1
ATOM 784 N N . ILE A 1 102 ? 4.68 15.938 18.656 1 91.5 102 ILE A N 1
ATOM 785 C CA . ILE A 1 102 ? 3.562 16.328 19.516 1 91.5 102 ILE A CA 1
ATOM 786 C C . ILE A 1 102 ? 2.244 16.078 18.781 1 91.5 102 ILE A C 1
ATOM 788 O O . ILE A 1 102 ? 2.006 16.641 17.719 1 91.5 102 ILE A O 1
ATOM 792 N N . GLY A 1 103 ? 1.436 15.211 19.344 1 91.81 103 GLY A N 1
ATOM 793 C CA . GLY A 1 103 ? 0.148 14.953 18.719 1 91.81 103 GLY A CA 1
ATOM 794 C C . GLY A 1 103 ? -0.418 13.586 19.062 1 91.81 103 GLY A C 1
ATOM 795 O O . GLY A 1 103 ? -0.011 12.977 20.062 1 91.81 103 GLY A O 1
ATOM 796 N N . ASP A 1 104 ? -1.414 13.117 18.234 1 92.75 104 ASP A N 1
ATOM 797 C CA . ASP A 1 104 ? -2.119 11.867 18.516 1 92.75 104 ASP A CA 1
ATOM 798 C C . ASP A 1 104 ? -1.504 10.711 17.734 1 92.75 104 ASP A C 1
ATOM 800 O O . ASP A 1 104 ? -1.441 9.586 18.234 1 92.75 104 ASP A O 1
ATOM 804 N N . ASP A 1 105 ? -1.104 11.008 16.516 1 95.25 105 ASP A N 1
ATOM 805 C CA . ASP A 1 105 ? -0.546 9.992 15.633 1 95.25 105 ASP A CA 1
ATOM 806 C C . ASP A 1 105 ? 0.821 10.414 15.102 1 95.25 105 ASP A C 1
ATOM 808 O O . ASP A 1 105 ? 1.118 11.609 15.023 1 95.25 105 ASP A O 1
ATOM 812 N N . TRP A 1 106 ? 1.632 9.406 14.875 1 96.31 106 TRP A N 1
ATOM 813 C CA . TRP A 1 106 ? 2.809 9.641 14.047 1 96.31 106 TRP A CA 1
ATOM 814 C C . TRP A 1 106 ? 2.518 9.328 12.586 1 96.31 106 TRP A C 1
ATOM 816 O O . TRP A 1 106 ? 1.722 8.438 12.281 1 96.31 106 TRP A O 1
ATOM 826 N N . GLN A 1 107 ? 3.129 10.078 11.719 1 97 107 GLN A N 1
ATOM 827 C CA . GLN A 1 107 ? 2.955 9.867 10.289 1 97 107 GLN A CA 1
ATOM 828 C C . GLN A 1 107 ? 4.297 9.898 9.555 1 97 107 GLN A C 1
ATOM 830 O O . GLN A 1 107 ? 5.113 10.797 9.789 1 97 107 GLN A O 1
ATOM 835 N N . LEU A 1 108 ? 4.477 8.898 8.781 1 96.75 108 LEU A N 1
ATOM 836 C CA . LEU A 1 108 ? 5.676 8.797 7.957 1 96.75 108 LEU A CA 1
ATOM 837 C C . LEU A 1 108 ? 5.309 8.789 6.477 1 96.75 108 LEU A C 1
ATOM 839 O O . LEU A 1 108 ? 4.492 7.977 6.035 1 96.75 108 LEU A O 1
ATOM 843 N N . SER A 1 109 ? 5.93 9.695 5.785 1 95.81 109 SER A N 1
ATOM 844 C CA . SER A 1 109 ? 5.613 9.828 4.363 1 95.81 109 SER A CA 1
ATOM 845 C C . SER A 1 109 ? 6.816 9.484 3.496 1 95.81 109 SER A C 1
ATOM 847 O O . SER A 1 109 ? 7.961 9.703 3.898 1 95.81 109 SER A O 1
ATOM 849 N N . ALA A 1 110 ? 6.465 8.977 2.32 1 93 110 ALA A N 1
ATOM 850 C CA . ALA A 1 110 ? 7.48 8.648 1.325 1 93 110 ALA A CA 1
ATOM 851 C C . ALA A 1 110 ? 6.945 8.828 -0.091 1 93 110 ALA A C 1
ATOM 853 O O . ALA A 1 110 ? 5.73 8.828 -0.306 1 93 110 ALA A O 1
ATOM 854 N N . GLN A 1 111 ? 7.816 9.07 -0.968 1 91.56 111 GLN A N 1
ATOM 855 C CA . GLN A 1 111 ? 7.504 8.992 -2.393 1 91.56 111 GLN A CA 1
ATOM 856 C C . GLN A 1 111 ? 7.797 7.602 -2.945 1 91.56 111 GLN A C 1
ATOM 858 O O . GLN A 1 111 ? 8.828 7.008 -2.629 1 91.56 111 GLN A O 1
ATOM 863 N N . ILE A 1 112 ? 6.836 7.129 -3.709 1 89.88 112 ILE A N 1
ATOM 864 C CA . ILE A 1 112 ? 6.98 5.766 -4.211 1 89.88 112 ILE A CA 1
ATOM 865 C C . ILE A 1 112 ? 6.887 5.762 -5.734 1 89.88 112 ILE A C 1
ATOM 867 O O . ILE A 1 112 ? 6.031 6.438 -6.312 1 89.88 112 ILE A O 1
ATOM 871 N N . ILE A 1 113 ? 7.766 5.082 -6.348 1 88.06 113 ILE A N 1
ATOM 872 C CA . ILE A 1 113 ? 7.703 4.785 -7.773 1 88.06 113 ILE A CA 1
ATOM 873 C C . ILE A 1 113 ? 7.215 3.354 -7.98 1 88.06 113 ILE A C 1
ATOM 875 O O . ILE A 1 113 ? 7.836 2.402 -7.504 1 88.06 113 ILE A O 1
ATOM 879 N N . VAL A 1 114 ? 6.152 3.27 -8.633 1 86 114 VAL A N 1
ATOM 880 C CA . VAL A 1 114 ? 5.57 1.96 -8.906 1 86 114 VAL A CA 1
ATOM 881 C C . VAL A 1 114 ? 5.848 1.569 -10.359 1 86 114 VAL A C 1
ATOM 883 O O . VAL A 1 114 ? 5.488 2.303 -11.281 1 86 114 VAL A O 1
ATOM 886 N N . TRP A 1 115 ? 6.395 0.426 -10.484 1 80.12 115 TRP A N 1
ATOM 887 C CA . TRP A 1 115 ? 6.734 -0.078 -11.812 1 80.12 115 TRP A CA 1
ATOM 888 C C . TRP A 1 115 ? 5.527 -0.734 -12.469 1 80.12 115 TRP A C 1
ATOM 890 O O . TRP A 1 115 ? 4.578 -1.128 -11.789 1 80.12 115 TRP A O 1
ATOM 900 N N . GLN A 1 116 ? 5.652 -0.803 -13.805 1 78.38 116 GLN A N 1
ATOM 901 C CA . GLN A 1 116 ? 4.617 -1.527 -14.531 1 78.38 116 GLN A CA 1
ATOM 902 C C . GLN A 1 116 ? 4.547 -2.984 -14.086 1 78.38 116 GLN A C 1
ATOM 904 O O . GLN A 1 116 ? 5.551 -3.559 -13.656 1 78.38 116 GLN A O 1
ATOM 909 N N . ASP A 1 117 ? 3.355 -3.537 -14.242 1 70.94 117 ASP A N 1
ATOM 910 C CA . ASP A 1 117 ? 3.094 -4.887 -13.75 1 70.94 117 ASP A CA 1
ATOM 911 C C . ASP A 1 117 ? 4.086 -5.891 -14.336 1 70.94 117 ASP A C 1
ATOM 913 O O . ASP A 1 117 ? 4.539 -6.801 -13.641 1 70.94 117 ASP A O 1
ATOM 917 N N . TRP A 1 118 ? 4.402 -5.734 -15.633 1 63.97 118 TRP A N 1
ATOM 918 C CA . TRP A 1 118 ? 5.293 -6.691 -16.281 1 63.97 118 TRP A CA 1
ATOM 919 C C . TRP A 1 118 ? 6.703 -6.602 -15.719 1 63.97 118 TRP A C 1
ATOM 921 O O . TRP A 1 118 ? 7.43 -7.598 -15.68 1 63.97 118 TRP A O 1
ATOM 931 N N . LEU A 1 119 ? 7.102 -5.438 -15.234 1 73.75 119 LEU A N 1
ATOM 932 C CA . LEU A 1 119 ? 8.406 -5.281 -14.594 1 73.75 119 LEU A CA 1
ATOM 933 C C . LEU A 1 119 ? 8.406 -5.918 -13.203 1 73.75 119 LEU A C 1
ATOM 935 O O . LEU A 1 119 ? 9.414 -6.492 -12.789 1 73.75 119 LEU A O 1
ATOM 939 N N . HIS A 1 120 ? 7.242 -5.809 -12.469 1 71.69 120 HIS A N 1
ATOM 940 C CA . HIS A 1 120 ? 7.109 -6.496 -11.188 1 71.69 120 HIS A CA 1
ATOM 941 C C . HIS A 1 120 ? 7.242 -8.008 -11.352 1 71.69 120 HIS A C 1
ATOM 943 O O . HIS A 1 120 ? 7.836 -8.68 -10.508 1 71.69 120 HIS A O 1
ATOM 949 N N . ALA A 1 121 ? 6.73 -8.406 -12.469 1 61.81 121 ALA A N 1
ATOM 950 C CA . ALA A 1 121 ? 6.809 -9.828 -12.781 1 61.81 121 ALA A CA 1
ATOM 951 C C . ALA A 1 121 ? 8.258 -10.266 -12.984 1 61.81 121 ALA A C 1
ATOM 953 O O . ALA A 1 121 ? 8.609 -11.414 -12.719 1 61.81 121 ALA A O 1
ATOM 954 N N . LEU A 1 122 ? 9.062 -9.336 -13.406 1 62.12 122 LEU A N 1
ATOM 955 C CA . LEU A 1 122 ? 10.477 -9.625 -13.633 1 62.12 122 LEU A CA 1
ATOM 956 C C . LEU A 1 122 ? 11.273 -9.508 -12.344 1 62.12 122 LEU A C 1
ATOM 958 O O . LEU A 1 122 ? 12.477 -9.773 -12.32 1 62.12 122 LEU A O 1
ATOM 962 N N . GLY A 1 123 ? 10.609 -9.031 -11.289 1 65.31 123 GLY A N 1
ATOM 963 C CA . GLY A 1 123 ? 11.258 -9.016 -9.984 1 65.31 123 GLY A CA 1
ATOM 964 C C . GLY A 1 123 ? 11.625 -7.613 -9.523 1 65.31 123 GLY A C 1
ATOM 965 O O . GLY A 1 123 ? 12.234 -7.441 -8.469 1 65.31 123 GLY A O 1
ATOM 966 N N . LEU A 1 124 ? 11.234 -6.676 -10.312 1 71.25 124 LEU A N 1
ATOM 967 C CA . LEU A 1 124 ? 11.547 -5.305 -9.922 1 71.25 124 LEU A CA 1
ATOM 968 C C . LEU A 1 124 ? 10.68 -4.852 -8.758 1 71.25 124 LEU A C 1
ATOM 970 O O . LEU A 1 124 ? 9.461 -5.051 -8.773 1 71.25 124 LEU A O 1
ATOM 974 N N . THR A 1 125 ? 11.375 -4.312 -7.738 1 77.94 125 THR A N 1
ATOM 975 C CA . THR A 1 125 ? 10.672 -3.801 -6.562 1 77.94 125 THR A CA 1
ATOM 976 C C . THR A 1 125 ? 10.492 -2.289 -6.652 1 77.94 125 THR A C 1
ATOM 978 O O . THR A 1 125 ? 11.297 -1.601 -7.285 1 77.94 125 THR A O 1
ATOM 981 N N . ASN A 1 126 ? 9.453 -1.802 -5.984 1 83.25 126 ASN A N 1
ATOM 982 C CA . ASN A 1 126 ? 9.219 -0.362 -5.973 1 83.25 126 ASN A CA 1
ATOM 983 C C . ASN A 1 126 ? 10.383 0.396 -5.348 1 83.25 126 ASN A C 1
ATOM 985 O O . ASN A 1 126 ? 11.125 -0.16 -4.535 1 83.25 126 ASN A O 1
ATOM 989 N N . ARG A 1 127 ? 10.484 1.547 -5.801 1 85.5 127 ARG A N 1
ATOM 990 C CA . ARG A 1 127 ? 11.461 2.436 -5.184 1 85.5 127 ARG A CA 1
ATOM 991 C C . ARG A 1 127 ? 10.781 3.428 -4.246 1 85.5 127 ARG A C 1
ATOM 993 O O . ARG A 1 127 ? 9.641 3.84 -4.488 1 85.5 127 ARG A O 1
ATOM 1000 N N . TYR A 1 128 ? 11.523 3.689 -3.229 1 89 128 TYR A N 1
ATOM 1001 C CA . TYR A 1 128 ? 10.961 4.621 -2.258 1 89 128 TYR A CA 1
ATOM 1002 C C . TYR A 1 128 ? 11.984 5.68 -1.858 1 89 128 TYR A C 1
ATOM 1004 O O . TYR A 1 128 ? 13.188 5.469 -2.002 1 89 128 TYR A O 1
ATOM 1012 N N . ARG A 1 129 ? 11.461 6.785 -1.469 1 88.69 129 ARG A N 1
ATOM 1013 C CA . ARG A 1 129 ? 12.227 7.848 -0.825 1 88.69 129 ARG A CA 1
ATOM 1014 C C . ARG A 1 129 ? 11.43 8.492 0.306 1 88.69 129 ARG A C 1
ATOM 1016 O O . ARG A 1 129 ? 10.367 9.07 0.072 1 88.69 129 ARG A O 1
ATOM 1023 N N . PHE A 1 130 ? 12.016 8.336 1.502 1 90.94 130 PHE A N 1
ATOM 1024 C CA . PHE A 1 130 ? 11.312 8.969 2.615 1 90.94 130 PHE A CA 1
ATOM 1025 C C . PHE A 1 130 ? 11.25 10.477 2.43 1 90.94 130 PHE A C 1
ATOM 1027 O O . PHE A 1 130 ? 12.211 11.094 1.972 1 90.94 130 PHE A O 1
ATOM 1034 N N . ASP A 1 131 ? 10.164 11 2.779 1 90.94 131 ASP A N 1
ATOM 1035 C CA . ASP A 1 131 ? 9.93 12.43 2.635 1 90.94 131 ASP A CA 1
ATOM 1036 C C . ASP A 1 131 ? 10.031 13.141 3.982 1 90.94 131 ASP A C 1
ATOM 1038 O O . ASP A 1 131 ? 10.977 13.906 4.219 1 90.94 131 ASP A O 1
ATOM 1042 N N . ARG A 1 132 ? 9.156 12.82 4.859 1 93.94 132 ARG A N 1
ATOM 1043 C CA . ARG A 1 132 ? 9.125 13.477 6.16 1 93.94 132 ARG A CA 1
ATOM 1044 C C . ARG A 1 132 ? 8.398 12.625 7.191 1 93.94 132 ARG A C 1
ATOM 1046 O O . ARG A 1 132 ? 7.652 11.703 6.832 1 93.94 132 ARG A O 1
ATOM 1053 N N . ILE A 1 133 ? 8.766 12.93 8.398 1 95.38 133 ILE A N 1
ATOM 1054 C CA . ILE A 1 133 ? 8 12.414 9.531 1 95.38 133 ILE A CA 1
ATOM 1055 C C . ILE A 1 133 ? 7.281 13.562 10.234 1 95.38 133 ILE A C 1
ATOM 1057 O O . ILE A 1 133 ? 7.836 14.648 10.398 1 95.38 133 ILE A O 1
ATOM 1061 N N . GLN A 1 134 ? 6.023 13.32 10.555 1 95.44 134 GLN A N 1
ATOM 1062 C CA . GLN A 1 134 ? 5.246 14.391 11.188 1 95.44 134 GLN A CA 1
ATOM 1063 C C . GLN A 1 134 ? 4.219 13.812 12.156 1 95.44 134 GLN A C 1
ATOM 1065 O O . GLN A 1 134 ? 3.973 12.609 12.172 1 95.44 134 GLN A O 1
ATOM 1070 N N . SER A 1 135 ? 3.785 14.711 13.016 1 93.06 135 SER A N 1
ATOM 1071 C CA . SER A 1 135 ? 2.689 14.352 13.914 1 93.06 135 SER A CA 1
ATOM 1072 C C . SER A 1 135 ? 1.337 14.695 13.297 1 93.06 135 SER A C 1
ATOM 1074 O O . SER A 1 135 ? 1.261 15.508 12.367 1 93.06 135 SER A O 1
ATOM 1076 N N . ARG A 1 136 ? 0.381 14.023 13.742 1 92.12 136 ARG A N 1
ATOM 1077 C CA . ARG A 1 136 ? -0.987 14.219 13.273 1 92.12 136 ARG A CA 1
ATOM 1078 C C . ARG A 1 136 ? -1.967 14.25 14.438 1 92.12 136 ARG A C 1
ATOM 1080 O O . ARG A 1 136 ? -1.775 13.555 15.438 1 92.12 136 ARG A O 1
ATOM 1087 N N . TYR A 1 137 ? -2.969 15.109 14.266 1 90.5 137 TYR A N 1
ATOM 1088 C CA . TYR A 1 137 ? -4.047 15.148 15.242 1 90.5 137 TYR A CA 1
ATOM 1089 C C . TYR A 1 137 ? -5.301 14.469 14.703 1 90.5 137 TYR A C 1
ATOM 1091 O O . TYR A 1 137 ? -5.656 14.648 13.539 1 90.5 137 TYR A O 1
ATOM 1099 N N . ASP A 1 138 ? -5.914 13.734 15.531 1 87.69 138 ASP A N 1
ATOM 1100 C CA . ASP A 1 138 ? -7.133 13.047 15.125 1 87.69 138 ASP A CA 1
ATOM 1101 C C . ASP A 1 138 ? -8.281 14.039 14.914 1 87.69 138 ASP A C 1
ATOM 1103 O O . ASP A 1 138 ? -9.062 13.891 13.977 1 87.69 138 ASP A O 1
ATOM 1107 N N . ASN A 1 139 ? -8.336 14.922 15.797 1 86.62 139 ASN A N 1
ATOM 1108 C CA . ASN A 1 139 ? -9.344 15.961 15.672 1 86.62 139 ASN A CA 1
ATOM 1109 C C . ASN A 1 139 ? -8.984 16.969 14.594 1 86.62 139 ASN A C 1
ATOM 1111 O O . ASN A 1 139 ? -7.906 17.578 14.633 1 86.62 139 ASN A O 1
ATOM 1115 N N . ILE A 1 140 ? -9.922 17.172 13.742 1 85.31 140 ILE A N 1
ATOM 1116 C CA . ILE A 1 140 ? -9.672 18.016 12.578 1 85.31 140 ILE A CA 1
ATOM 1117 C C . ILE A 1 140 ? -9.398 19.453 13.031 1 85.31 140 ILE A C 1
ATOM 1119 O O . ILE A 1 140 ? -8.531 20.125 12.461 1 85.31 140 ILE A O 1
ATOM 1123 N N . ASN A 1 141 ? -10.164 19.891 14.047 1 83.31 141 ASN A N 1
ATOM 1124 C CA . ASN A 1 141 ? -9.945 21.234 14.555 1 83.31 141 ASN A CA 1
ATOM 1125 C C . ASN A 1 141 ? -8.547 21.391 15.133 1 83.31 141 ASN A C 1
ATOM 1127 O O . ASN A 1 141 ? -7.883 22.406 14.898 1 83.31 141 ASN A O 1
ATOM 1131 N N . ALA A 1 142 ? -8.117 20.406 15.844 1 81.94 142 ALA A N 1
ATOM 1132 C CA . ALA A 1 142 ? -6.758 20.438 16.391 1 81.94 142 ALA A CA 1
ATOM 1133 C C . ALA A 1 142 ? -5.719 20.375 15.273 1 81.94 142 ALA A C 1
ATOM 1135 O O . ALA A 1 142 ? -4.707 21.078 15.32 1 81.94 142 ALA A O 1
ATOM 1136 N N . GLU A 1 143 ? -5.996 19.641 14.266 1 84.38 143 GLU A N 1
ATOM 1137 C CA . GLU A 1 143 ? -5.082 19.516 13.141 1 84.38 143 GLU A CA 1
ATOM 1138 C C . GLU A 1 143 ? -4.941 20.828 12.383 1 84.38 143 GLU A C 1
ATOM 1140 O O . GLU A 1 143 ? -3.883 21.125 11.82 1 84.38 143 GLU A O 1
ATOM 1145 N N . GLN A 1 144 ? -5.969 21.547 12.359 1 81.88 144 GLN A N 1
ATOM 1146 C CA . GLN A 1 144 ? -5.965 22.781 11.594 1 81.88 144 GLN A CA 1
ATOM 1147 C C . GLN A 1 144 ? -5.219 23.891 12.336 1 81.88 144 GLN A C 1
ATOM 1149 O O . GLN A 1 144 ? -4.633 24.781 11.711 1 81.88 144 GLN A O 1
ATOM 1154 N N . HIS A 1 145 ? -5.199 23.766 13.75 1 79.31 145 HIS A N 1
ATOM 1155 C CA . HIS A 1 145 ? -4.746 24.938 14.492 1 79.31 145 HIS A CA 1
ATOM 1156 C C . HIS A 1 145 ? -3.502 24.609 15.312 1 79.31 145 HIS A C 1
ATOM 1158 O O . HIS A 1 145 ? -2.781 25.531 15.734 1 79.31 145 HIS A O 1
ATOM 1164 N N . ALA A 1 146 ? -3.289 23.406 15.57 1 77.62 146 ALA A N 1
ATOM 1165 C CA . ALA A 1 146 ? -2.18 23.047 16.453 1 77.62 146 ALA A CA 1
ATOM 1166 C C . ALA A 1 146 ? -0.847 23.125 15.711 1 77.62 146 ALA A C 1
ATOM 1168 O O . ALA A 1 146 ? -0.813 23.156 14.484 1 77.62 146 ALA A O 1
ATOM 1169 N N . ILE A 1 147 ? 0.154 23.25 16.531 1 74.69 147 ILE A N 1
ATOM 1170 C CA . ILE A 1 147 ? 1.499 23.219 15.969 1 74.69 147 ILE A CA 1
ATOM 1171 C C . ILE A 1 147 ? 1.849 21.797 15.531 1 74.69 147 ILE A C 1
ATOM 1173 O O . ILE A 1 147 ? 1.64 20.844 16.281 1 74.69 147 ILE A O 1
ATOM 1177 N N . HIS A 1 148 ? 2.287 21.734 14.297 1 81.31 148 HIS A N 1
ATOM 1178 C CA . HIS A 1 148 ? 2.672 20.438 13.766 1 81.31 148 HIS A CA 1
ATOM 1179 C C . HIS A 1 148 ? 4.176 20.203 13.898 1 81.31 148 HIS A C 1
ATOM 1181 O O . HIS A 1 148 ? 4.969 21.125 13.648 1 81.31 148 HIS A O 1
ATOM 1187 N N . SER A 1 149 ? 4.527 19.109 14.469 1 90.94 149 SER A N 1
ATOM 1188 C CA . SER A 1 149 ? 5.918 18.672 14.406 1 90.94 149 SER A CA 1
ATOM 1189 C C . SER A 1 149 ? 6.227 17.984 13.078 1 90.94 149 SER A C 1
ATOM 1191 O O . SER A 1 149 ? 5.676 16.922 12.773 1 90.94 149 SER A O 1
ATOM 1193 N N . ILE A 1 150 ? 6.969 18.656 12.273 1 92.81 150 ILE A N 1
ATOM 1194 C CA . ILE A 1 150 ? 7.312 18.125 10.953 1 92.81 150 ILE A CA 1
ATOM 1195 C C . ILE A 1 150 ? 8.828 18.141 10.773 1 92.81 150 ILE A C 1
ATOM 1197 O O . ILE A 1 150 ? 9.484 19.156 11.016 1 92.81 150 ILE A O 1
ATOM 1201 N N . TYR A 1 151 ? 9.398 17.016 10.383 1 93.88 151 TYR A N 1
ATOM 1202 C CA . TYR A 1 151 ? 10.836 16.906 10.156 1 93.88 151 TYR A CA 1
ATOM 1203 C C . TYR A 1 151 ? 11.133 16.281 8.797 1 93.88 151 TYR A C 1
ATOM 1205 O O . TYR A 1 151 ? 10.609 15.219 8.477 1 93.88 151 TYR A O 1
ATOM 1213 N N . PRO A 1 152 ? 11.922 16.891 8.016 1 91.94 152 PRO A N 1
ATOM 1214 C CA . PRO A 1 152 ? 12.312 16.297 6.73 1 91.94 152 PRO A CA 1
ATOM 1215 C C . PRO A 1 152 ? 13.258 15.109 6.895 1 91.94 152 PRO A C 1
ATOM 1217 O O . PRO A 1 152 ? 14.117 15.109 7.785 1 91.94 152 PRO A O 1
ATOM 1220 N N . LEU A 1 153 ? 13.078 14.062 6.113 1 89.69 153 LEU A N 1
ATOM 1221 C CA . LEU A 1 153 ? 13.938 12.883 6.152 1 89.69 153 LEU A CA 1
ATOM 1222 C C . LEU A 1 153 ? 14.867 12.844 4.949 1 89.69 153 LEU A C 1
ATOM 1224 O O . LEU A 1 153 ? 15.844 12.094 4.934 1 89.69 153 LEU A O 1
ATOM 1228 N N . ASN A 1 154 ? 14.484 13.188 3.686 1 72.38 154 ASN A N 1
ATOM 1229 C CA . ASN A 1 154 ? 15.281 13.109 2.471 1 72.38 154 ASN A CA 1
ATOM 1230 C C . ASN A 1 154 ? 16.438 14.109 2.494 1 72.38 154 ASN A C 1
ATOM 1232 O O . ASN A 1 154 ? 16.219 15.305 2.717 1 72.38 154 ASN A O 1
ATOM 1236 N N . PRO A 1 155 ? 17.703 13.375 2.482 1 57.22 155 PRO A N 1
ATOM 1237 C CA . PRO A 1 155 ? 18.797 14.344 2.307 1 57.22 155 PRO A CA 1
ATOM 1238 C C . PRO A 1 155 ? 18.797 14.977 0.917 1 57.22 155 PRO A C 1
ATOM 1240 O O . PRO A 1 155 ? 18.328 14.367 -0.045 1 57.22 155 PRO A O 1
ATOM 1243 N N . PRO A 1 156 ? 19.094 16.219 0.73 1 49.38 156 PRO A N 1
ATOM 1244 C CA . PRO A 1 156 ? 19.188 17.047 -0.47 1 49.38 156 PRO A CA 1
ATOM 1245 C C . PRO A 1 156 ? 19.844 16.328 -1.642 1 49.38 156 PRO A C 1
ATOM 1247 O O . PRO A 1 156 ? 19.531 16.625 -2.801 1 49.38 156 PRO A O 1
ATOM 1250 N N . ASN A 1 157 ? 20.828 15.359 -1.554 1 50.62 157 ASN A N 1
ATOM 1251 C CA . ASN A 1 157 ? 21.781 15.273 -2.654 1 50.62 157 ASN A CA 1
ATOM 1252 C C . ASN A 1 157 ? 21.531 14.031 -3.514 1 50.62 157 ASN A C 1
ATOM 1254 O O . ASN A 1 157 ? 21.578 14.109 -4.742 1 50.62 157 ASN A O 1
ATOM 1258 N N . THR A 1 158 ? 21.922 12.789 -3.041 1 48.28 158 THR A N 1
ATOM 1259 C CA . THR A 1 158 ? 22.328 11.664 -3.871 1 48.28 158 THR A CA 1
ATOM 1260 C C . THR A 1 158 ? 21.125 11 -4.523 1 48.28 158 THR A C 1
ATOM 1262 O O . THR A 1 158 ? 21.25 10.391 -5.586 1 48.28 158 THR A O 1
ATOM 1265 N N . ALA A 1 159 ? 20.078 10.539 -3.867 1 51.09 159 ALA A N 1
ATOM 1266 C CA . ALA A 1 159 ? 18.906 9.812 -4.332 1 51.09 159 ALA A CA 1
ATOM 1267 C C . ALA A 1 159 ? 18.188 10.57 -5.445 1 51.09 159 ALA A C 1
ATOM 1269 O O . ALA A 1 159 ? 17.344 10.008 -6.145 1 51.09 159 ALA A O 1
ATOM 1270 N N . ASN A 1 160 ? 18.594 11.797 -5.773 1 58.22 160 ASN A N 1
ATOM 1271 C CA . ASN A 1 160 ? 18.047 12.836 -6.648 1 58.22 160 ASN A CA 1
ATOM 1272 C C . ASN A 1 160 ? 18.188 12.461 -8.117 1 58.22 160 ASN A C 1
ATOM 1274 O O . ASN A 1 160 ? 17.344 12.805 -8.938 1 58.22 160 ASN A O 1
ATOM 1278 N N . SER A 1 161 ? 19.219 11.57 -8.227 1 60.22 161 SER A N 1
ATOM 1279 C CA . SER A 1 161 ? 19.438 11.383 -9.656 1 60.22 161 SER A CA 1
ATOM 1280 C C . SER A 1 161 ? 18.344 10.508 -10.266 1 60.22 161 SER A C 1
ATOM 1282 O O . SER A 1 161 ? 17.812 10.82 -11.328 1 60.22 161 SER A O 1
ATOM 1284 N N . PHE A 1 162 ? 17.969 9.492 -9.594 1 63.34 162 PHE A N 1
ATOM 1285 C CA . PHE A 1 162 ? 16.984 8.594 -10.18 1 63.34 162 PHE A CA 1
ATOM 1286 C C . PHE A 1 162 ? 15.602 9.227 -10.164 1 63.34 162 PHE A C 1
ATOM 1288 O O . PHE A 1 162 ? 14.859 9.133 -11.148 1 63.34 162 PHE A O 1
ATOM 1295 N N . TRP A 1 163 ? 15.422 9.828 -9.18 1 69.62 163 TRP A N 1
ATOM 1296 C CA . TRP A 1 163 ? 14.133 10.508 -9.07 1 69.62 163 TRP A CA 1
ATOM 1297 C C . TRP A 1 163 ? 14 11.586 -10.148 1 69.62 163 TRP A C 1
ATOM 1299 O O . TRP A 1 163 ? 12.938 11.719 -10.758 1 69.62 163 TRP A O 1
ATOM 1309 N N . GLN A 1 164 ? 15.156 12.172 -10.281 1 67.06 164 GLN A N 1
ATOM 1310 C CA . GLN A 1 164 ? 15.18 13.18 -11.336 1 67.06 164 GLN A CA 1
ATOM 1311 C C . GLN A 1 164 ? 15.055 12.531 -12.719 1 67.06 164 GLN A C 1
ATOM 1313 O O . GLN A 1 164 ? 14.336 13.039 -13.586 1 67.06 164 GLN A O 1
ATOM 1318 N N . TRP A 1 165 ? 15.852 11.492 -12.797 1 68.81 165 TRP A N 1
ATOM 1319 C CA . TRP A 1 165 ? 15.773 10.75 -14.047 1 68.81 165 TRP A CA 1
ATOM 1320 C C . TRP A 1 165 ? 14.359 10.242 -14.297 1 68.81 165 TRP A C 1
ATOM 1322 O O . TRP A 1 165 ? 13.828 10.367 -15.398 1 68.81 165 TRP A O 1
ATOM 1332 N N . ALA A 1 166 ? 13.734 9.625 -13.297 1 69 166 ALA A N 1
ATOM 1333 C CA . ALA A 1 166 ? 12.398 9.047 -13.406 1 69 166 ALA A CA 1
ATOM 1334 C C . ALA A 1 166 ? 11.375 10.102 -13.805 1 69 166 ALA A C 1
ATOM 1336 O O . ALA A 1 166 ? 10.414 9.805 -14.523 1 69 166 ALA A O 1
ATOM 1337 N N . LYS A 1 167 ? 11.727 11.305 -13.414 1 65.5 167 LYS A N 1
ATOM 1338 C CA . LYS A 1 167 ? 10.766 12.375 -13.672 1 65.5 167 LYS A CA 1
ATOM 1339 C C . LYS A 1 167 ? 11.047 13.039 -15.016 1 65.5 167 LYS A C 1
ATOM 1341 O O . LYS A 1 167 ? 10.141 13.602 -15.641 1 65.5 167 LYS A O 1
ATOM 1346 N N . HIS A 1 168 ? 12.219 12.906 -15.492 1 66 168 HIS A N 1
ATOM 1347 C CA . HIS A 1 168 ? 12.586 13.781 -16.594 1 66 168 HIS A CA 1
ATOM 1348 C C . HIS A 1 168 ? 12.656 13.008 -17.906 1 66 168 HIS A C 1
ATOM 1350 O O . HIS A 1 168 ? 12.68 13.602 -18.984 1 66 168 HIS A O 1
ATOM 1356 N N . HIS A 1 169 ? 12.695 11.773 -17.844 1 65.31 169 HIS A N 1
ATOM 1357 C CA . HIS A 1 169 ? 12.852 11.094 -19.125 1 65.31 169 HIS A CA 1
ATOM 1358 C C . HIS A 1 169 ? 11.555 10.438 -19.562 1 65.31 169 HIS A C 1
ATOM 1360 O O . HIS A 1 169 ? 10.812 9.898 -18.734 1 65.31 169 HIS A O 1
ATOM 1366 N N . LEU A 1 170 ? 11.227 10.617 -20.797 1 63.53 170 LEU A N 1
ATOM 1367 C CA . LEU A 1 170 ? 9.977 10.172 -21.406 1 63.53 170 LEU A CA 1
ATOM 1368 C C . LEU A 1 170 ? 9.891 8.656 -21.438 1 63.53 170 LEU A C 1
ATOM 1370 O O . LEU A 1 170 ? 8.797 8.086 -21.453 1 63.53 170 LEU A O 1
ATOM 1374 N N . ILE A 1 171 ? 10.992 8.086 -21.406 1 65.94 171 ILE A N 1
ATOM 1375 C CA . ILE A 1 171 ? 11.031 6.633 -21.547 1 65.94 171 ILE A CA 1
ATOM 1376 C C . ILE A 1 171 ? 10.461 5.984 -20.281 1 65.94 171 ILE A C 1
ATOM 1378 O O . ILE A 1 171 ? 10 4.84 -20.328 1 65.94 171 ILE A O 1
ATOM 1382 N N . GLN A 1 172 ? 10.289 6.801 -19.344 1 72.06 172 GLN A N 1
ATOM 1383 C CA . GLN A 1 172 ? 9.852 6.273 -18.047 1 72.06 172 GLN A CA 1
ATOM 1384 C C . GLN A 1 172 ? 8.375 5.898 -18.078 1 72.06 172 GLN A C 1
ATOM 1386 O O . GLN A 1 172 ? 7.934 5.027 -17.328 1 72.06 172 GLN A O 1
ATOM 1391 N N . ARG A 1 173 ? 7.688 6.488 -19.078 1 76.38 173 ARG A N 1
ATOM 1392 C CA . ARG A 1 173 ? 6.246 6.266 -19.141 1 76.38 173 ARG A CA 1
ATOM 1393 C C . ARG A 1 173 ? 5.934 4.805 -19.453 1 76.38 173 ARG A C 1
ATOM 1395 O O . ARG A 1 173 ? 4.863 4.305 -19.109 1 76.38 173 ARG A O 1
ATOM 1402 N N . TYR A 1 174 ? 6.977 4.188 -20.016 1 80.25 174 TYR A N 1
ATOM 1403 C CA . TYR A 1 174 ? 6.754 2.803 -20.422 1 80.25 174 TYR A CA 1
ATOM 1404 C C . TYR A 1 174 ? 7.082 1.845 -19.281 1 80.25 174 TYR A C 1
ATOM 1406 O O . TYR A 1 174 ? 6.602 0.709 -19.25 1 80.25 174 TYR A O 1
ATOM 1414 N N . PHE A 1 175 ? 7.805 2.406 -18.391 1 84.62 175 PHE A N 1
ATOM 1415 C CA . PHE A 1 175 ? 8.305 1.512 -17.359 1 84.62 175 PHE A CA 1
ATOM 1416 C C . PHE A 1 175 ? 7.645 1.812 -16.016 1 84.62 175 PHE A C 1
ATOM 1418 O O . PHE A 1 175 ? 7.531 0.931 -15.164 1 84.62 175 PHE A O 1
ATOM 1425 N N . ILE A 1 176 ? 7.191 3.043 -15.867 1 87.56 176 ILE A N 1
ATOM 1426 C CA . ILE A 1 176 ? 6.648 3.48 -14.586 1 87.56 176 ILE A CA 1
ATOM 1427 C C . ILE A 1 176 ? 5.121 3.537 -14.672 1 87.56 176 ILE A C 1
ATOM 1429 O O . ILE A 1 176 ? 4.566 4.188 -15.562 1 87.56 176 ILE A O 1
ATOM 1433 N N . LYS A 1 177 ? 4.461 2.812 -13.773 1 85.62 177 LYS A N 1
ATOM 1434 C CA . LYS A 1 177 ? 3.006 2.818 -13.68 1 85.62 177 LYS A CA 1
ATOM 1435 C C . LYS A 1 177 ? 2.5 4.113 -13.047 1 85.62 177 LYS A C 1
ATOM 1437 O O . LYS A 1 177 ? 1.602 4.762 -13.578 1 85.62 177 LYS A O 1
ATOM 1442 N N . THR A 1 178 ? 3.066 4.5 -11.914 1 87.88 178 THR A N 1
ATOM 1443 C CA . THR A 1 178 ? 2.684 5.73 -11.234 1 87.88 178 THR A CA 1
ATOM 1444 C C . THR A 1 178 ? 3.756 6.152 -10.234 1 87.88 178 THR A C 1
ATOM 1446 O O . THR A 1 178 ? 4.578 5.332 -9.812 1 87.88 178 THR A O 1
ATOM 1449 N N . ILE A 1 179 ? 3.793 7.383 -9.992 1 88.12 179 ILE A N 1
ATOM 1450 C CA . ILE A 1 179 ? 4.566 7.984 -8.906 1 88.12 179 ILE A CA 1
ATOM 1451 C C . ILE A 1 179 ? 3.631 8.727 -7.957 1 88.12 179 ILE A C 1
ATOM 1453 O O . ILE A 1 179 ? 2.883 9.609 -8.375 1 88.12 179 ILE A O 1
ATOM 1457 N N . TYR A 1 180 ? 3.629 8.312 -6.734 1 91.19 180 TYR A N 1
ATOM 1458 C CA . TYR A 1 180 ? 2.73 8.961 -5.789 1 91.19 180 TYR A CA 1
ATOM 1459 C C . TYR A 1 180 ? 3.34 9 -4.395 1 91.19 180 TYR A C 1
ATOM 1461 O O . TYR A 1 180 ? 4.293 8.273 -4.105 1 91.19 180 TYR A O 1
ATOM 1469 N N . GLY A 1 181 ? 2.816 9.914 -3.662 1 94.12 181 GLY A N 1
ATOM 1470 C CA . GLY A 1 181 ? 3.178 9.93 -2.254 1 94.12 181 GLY A CA 1
ATOM 1471 C C . GLY A 1 181 ? 2.346 8.984 -1.412 1 94.12 181 GLY A C 1
ATOM 1472 O O . GLY A 1 181 ? 1.143 8.836 -1.638 1 94.12 181 GLY A O 1
ATOM 1473 N N . ASN A 1 182 ? 3.031 8.352 -0.544 1 95.44 182 ASN A N 1
ATOM 1474 C CA . ASN A 1 182 ? 2.416 7.402 0.379 1 95.44 182 ASN A CA 1
ATOM 1475 C C . ASN A 1 182 ? 2.787 7.707 1.827 1 95.44 182 ASN A C 1
ATOM 1477 O O . ASN A 1 182 ? 3.949 7.988 2.129 1 95.44 182 ASN A O 1
ATOM 1481 N N . ALA A 1 183 ? 1.755 7.73 2.629 1 96.69 183 ALA A N 1
ATOM 1482 C CA . ALA A 1 183 ? 1.997 7.965 4.051 1 96.69 183 ALA A CA 1
ATOM 1483 C C . ALA A 1 183 ? 1.267 6.934 4.906 1 96.69 183 ALA A C 1
ATOM 1485 O O . ALA A 1 183 ? 0.188 6.461 4.539 1 96.69 183 ALA A O 1
ATOM 1486 N N . ILE A 1 184 ? 1.924 6.625 5.953 1 97 184 ILE A N 1
ATOM 1487 C CA . ILE A 1 184 ? 1.316 5.738 6.938 1 97 184 ILE A CA 1
ATOM 1488 C C . ILE A 1 184 ? 1.285 6.43 8.305 1 97 184 ILE A C 1
ATOM 1490 O O . ILE A 1 184 ? 2.16 7.242 8.609 1 97 184 ILE A O 1
ATOM 1494 N N . PHE A 1 185 ? 0.275 6.105 9.109 1 97.31 185 PHE A N 1
ATOM 1495 C CA . PHE A 1 185 ? 0.187 6.707 10.438 1 97.31 185 PHE A CA 1
ATOM 1496 C C . PHE A 1 185 ? -0.477 5.754 11.422 1 97.31 185 PHE A C 1
ATOM 1498 O O . PHE A 1 185 ? -1.31 4.934 11.031 1 97.31 185 PHE A O 1
ATOM 1505 N N . MET A 1 186 ? -0.096 5.852 12.617 1 96.25 186 MET A N 1
ATOM 1506 C CA . MET A 1 186 ? -0.617 5.082 13.742 1 96.25 186 MET A CA 1
ATOM 1507 C C . MET A 1 186 ? -0.613 5.918 15.016 1 96.25 186 MET A C 1
ATOM 1509 O O . MET A 1 186 ? 0.121 6.902 15.117 1 96.25 186 MET A O 1
ATOM 1513 N N . PRO A 1 187 ? -1.447 5.488 15.977 1 94.88 187 PRO A N 1
ATOM 1514 C CA . PRO A 1 187 ? -1.494 6.262 17.219 1 94.88 187 PRO A CA 1
ATOM 1515 C C . PRO A 1 187 ? -0.177 6.223 17.984 1 94.88 187 PRO A C 1
ATOM 1517 O O . PRO A 1 187 ? 0.503 5.191 18 1 94.88 187 PRO A O 1
ATOM 1520 N N . MET A 1 188 ? 0.039 7.332 18.688 1 94.38 188 MET A N 1
ATOM 1521 C CA . MET A 1 188 ? 1.206 7.41 19.562 1 94.38 188 MET A CA 1
ATOM 1522 C C . MET A 1 188 ? 0.933 6.723 20.891 1 94.38 188 MET A C 1
ATOM 1524 O O . MET A 1 188 ? -0.142 6.891 21.469 1 94.38 188 MET A O 1
ATOM 1528 N N . ARG A 1 189 ? 1.95 5.941 21.219 1 93.44 189 ARG A N 1
ATOM 1529 C CA . ARG A 1 189 ? 1.898 5.297 22.531 1 93.44 189 ARG A CA 1
ATOM 1530 C C . ARG A 1 189 ? 3.301 5.074 23.094 1 93.44 189 ARG A C 1
ATOM 1532 O O . ARG A 1 189 ? 4.215 4.699 22.344 1 93.44 189 ARG A O 1
ATOM 1539 N N . ASP A 1 190 ? 3.322 5.23 24.422 1 94.31 190 ASP A N 1
ATOM 1540 C CA . ASP A 1 190 ? 4.617 5.066 25.078 1 94.31 190 ASP A CA 1
ATOM 1541 C C . ASP A 1 190 ? 5.109 3.625 24.953 1 94.31 190 ASP A C 1
ATOM 1543 O O . ASP A 1 190 ? 4.379 2.688 25.281 1 94.31 190 ASP A O 1
ATOM 1547 N N . GLY A 1 191 ? 6.348 3.504 24.484 1 95 191 GLY A N 1
ATOM 1548 C CA . GLY A 1 191 ? 6.973 2.193 24.406 1 95 191 GLY A CA 1
ATOM 1549 C C . GLY A 1 191 ? 6.605 1.436 23.141 1 95 191 GLY A C 1
ATOM 1550 O O . GLY A 1 191 ? 7.066 0.313 22.938 1 95 191 GLY A O 1
ATOM 1551 N N . ALA A 1 192 ? 5.828 2.035 22.297 1 96.5 192 ALA A N 1
ATOM 1552 C CA . ALA A 1 192 ? 5.371 1.351 21.094 1 96.5 192 ALA A CA 1
ATOM 1553 C C . ALA A 1 192 ? 6.473 1.292 20.031 1 96.5 192 ALA A C 1
ATOM 1555 O O . ALA A 1 192 ? 7.219 2.258 19.859 1 96.5 192 ALA A O 1
ATOM 1556 N N . SER A 1 193 ? 6.551 0.126 19.375 1 97 193 SER A N 1
ATOM 1557 C CA . SER A 1 193 ? 7.508 -0.069 18.297 1 97 193 SER A CA 1
ATOM 1558 C C . SER A 1 193 ? 6.828 -0.653 17.062 1 97 193 SER A C 1
ATOM 1560 O O . SER A 1 193 ? 5.992 -1.55 17.172 1 97 193 SER A O 1
ATOM 1562 N N . PHE A 1 194 ? 7.227 -0.105 15.953 1 96.62 194 PHE A N 1
ATOM 1563 C CA . PHE A 1 194 ? 6.629 -0.501 14.688 1 96.62 194 PHE A CA 1
ATOM 1564 C C . PHE A 1 194 ? 7.707 -0.846 13.664 1 96.62 194 PHE A C 1
ATOM 1566 O O . PHE A 1 194 ? 8.805 -0.28 13.695 1 96.62 194 PHE A O 1
ATOM 1573 N N . THR A 1 195 ? 7.398 -1.738 12.812 1 93.75 195 THR A N 1
ATOM 1574 C CA . THR A 1 195 ? 8.211 -1.977 11.625 1 93.75 195 THR A CA 1
ATOM 1575 C C . THR A 1 195 ? 7.535 -1.41 10.383 1 93.75 195 THR A C 1
ATOM 1577 O O . THR A 1 195 ? 6.312 -1.491 10.25 1 93.75 195 THR A O 1
ATOM 1580 N N . ILE A 1 196 ? 8.289 -0.794 9.578 1 94.44 196 ILE A N 1
ATOM 1581 C CA . ILE A 1 196 ? 7.801 -0.235 8.32 1 94.44 196 ILE A CA 1
ATOM 1582 C C . ILE A 1 196 ? 8.383 -1.021 7.148 1 94.44 196 ILE A C 1
ATOM 1584 O O . ILE A 1 196 ? 9.594 -1.205 7.055 1 94.44 196 ILE A O 1
ATOM 1588 N N . ALA A 1 197 ? 7.492 -1.438 6.301 1 91.31 197 ALA A N 1
ATOM 1589 C CA . ALA A 1 197 ? 7.934 -2.215 5.145 1 91.31 197 ALA A CA 1
ATOM 1590 C C . ALA A 1 197 ? 7.391 -1.625 3.846 1 91.31 197 ALA A C 1
ATOM 1592 O O . ALA A 1 197 ? 6.359 -0.948 3.848 1 91.31 197 ALA A O 1
ATOM 1593 N N . LEU A 1 198 ? 8.172 -1.817 2.83 1 88.38 198 LEU A N 1
ATOM 1594 C CA . LEU A 1 198 ? 7.742 -1.445 1.486 1 88.38 198 LEU A CA 1
ATOM 1595 C C . LEU A 1 198 ? 7.059 -2.619 0.791 1 88.38 198 LEU A C 1
ATOM 1597 O O . LEU A 1 198 ? 7.613 -3.719 0.735 1 88.38 198 LEU A O 1
ATOM 1601 N N . THR A 1 199 ? 5.836 -2.395 0.385 1 81.88 199 THR A N 1
ATOM 1602 C CA . THR A 1 199 ? 5.09 -3.402 -0.362 1 81.88 199 THR A CA 1
ATOM 1603 C C . THR A 1 199 ? 4.973 -3.008 -1.832 1 81.88 199 THR A C 1
ATOM 1605 O O . THR A 1 199 ? 5.527 -1.992 -2.254 1 81.88 199 THR A O 1
ATOM 1608 N N . ASN A 1 200 ? 4.266 -3.775 -2.582 1 74.75 200 ASN A N 1
ATOM 1609 C CA . ASN A 1 200 ? 4.094 -3.508 -4.008 1 74.75 200 ASN A CA 1
ATOM 1610 C C . ASN A 1 200 ? 3.182 -2.307 -4.242 1 74.75 200 ASN A C 1
ATOM 1612 O O . ASN A 1 200 ? 3.139 -1.764 -5.348 1 74.75 200 ASN A O 1
ATOM 1616 N N . ASN A 1 201 ? 2.57 -1.896 -3.229 1 74.69 201 ASN A N 1
ATOM 1617 C CA . ASN A 1 201 ? 1.628 -0.805 -3.453 1 74.69 201 ASN A CA 1
ATOM 1618 C C . ASN A 1 201 ? 1.792 0.301 -2.414 1 74.69 201 ASN A C 1
ATOM 1620 O O . ASN A 1 201 ? 0.892 1.121 -2.227 1 74.69 201 ASN A O 1
ATOM 1624 N N . GLY A 1 202 ? 2.963 0.218 -1.716 1 84.75 202 GLY A N 1
ATOM 1625 C CA . GLY A 1 202 ? 3.197 1.297 -0.77 1 84.75 202 GLY A CA 1
ATOM 1626 C C . GLY A 1 202 ? 3.777 0.819 0.548 1 84.75 202 GLY A C 1
ATOM 1627 O O . GLY A 1 202 ? 4.316 -0.286 0.63 1 84.75 202 GLY A O 1
ATOM 1628 N N . LEU A 1 203 ? 3.645 1.697 1.554 1 91.06 203 LEU A N 1
ATOM 1629 C CA . LEU A 1 203 ? 4.195 1.398 2.871 1 91.06 203 LEU A CA 1
ATOM 1630 C C . LEU A 1 203 ? 3.162 0.701 3.748 1 91.06 203 LEU A C 1
ATOM 1632 O O . LEU A 1 203 ? 1.962 0.963 3.629 1 91.06 203 LEU A O 1
ATOM 1636 N N . ILE A 1 204 ? 3.666 -0.143 4.566 1 90.38 204 ILE A N 1
ATOM 1637 C CA . ILE A 1 204 ? 2.828 -0.76 5.59 1 90.38 204 ILE A CA 1
ATOM 1638 C C . ILE A 1 204 ? 3.527 -0.681 6.945 1 90.38 204 ILE A C 1
ATOM 1640 O O . ILE A 1 204 ? 4.75 -0.825 7.027 1 90.38 204 ILE A O 1
ATOM 1644 N N . ALA A 1 205 ? 2.762 -0.381 7.895 1 93.19 205 ALA A N 1
ATOM 1645 C CA . ALA A 1 205 ? 3.268 -0.346 9.266 1 93.19 205 ALA A CA 1
ATOM 1646 C C . ALA A 1 205 ? 2.699 -1.497 10.086 1 93.19 205 ALA A C 1
ATOM 1648 O O . ALA A 1 205 ? 1.492 -1.748 10.062 1 93.19 205 ALA A O 1
ATOM 1649 N N . THR A 1 206 ? 3.576 -2.15 10.828 1 91.31 206 THR A N 1
ATOM 1650 C CA . THR A 1 206 ? 3.174 -3.289 11.641 1 91.31 206 THR A CA 1
ATOM 1651 C C . THR A 1 206 ? 3.686 -3.139 13.07 1 91.31 206 THR A C 1
ATOM 1653 O O . THR A 1 206 ? 4.867 -2.861 13.289 1 91.31 206 THR A O 1
ATOM 1656 N N . PRO A 1 207 ? 2.717 -3.301 14.016 1 93.38 207 PRO A N 1
ATOM 1657 C CA . PRO A 1 207 ? 3.188 -3.277 15.398 1 93.38 207 PRO A CA 1
ATOM 1658 C C . PRO A 1 207 ? 4.016 -4.504 15.766 1 93.38 207 PRO A C 1
ATOM 1660 O O . PRO A 1 207 ? 3.652 -5.629 15.406 1 93.38 207 PRO A O 1
ATOM 1663 N N . ILE A 1 208 ? 5.109 -4.32 16.5 1 91.94 208 ILE A N 1
ATOM 1664 C CA . ILE A 1 208 ? 5.98 -5.465 16.75 1 91.94 208 ILE A CA 1
ATOM 1665 C C . ILE A 1 208 ? 6.035 -5.766 18.25 1 91.94 208 ILE A C 1
ATOM 1667 O O . ILE A 1 208 ? 6.602 -6.781 18.656 1 91.94 208 ILE A O 1
ATOM 1671 N N . ASN A 1 209 ? 5.539 -4.906 19.078 1 93.06 209 ASN A N 1
ATOM 1672 C CA . ASN A 1 209 ? 5.508 -5.188 20.5 1 93.06 209 ASN A CA 1
ATOM 1673 C C . ASN A 1 209 ? 4.125 -4.926 21.094 1 93.06 209 ASN A C 1
ATOM 1675 O O . ASN A 1 209 ? 3.209 -4.508 20.375 1 93.06 209 ASN A O 1
ATOM 1679 N N . LEU A 1 210 ? 3.973 -5.242 22.359 1 91.25 210 LEU A N 1
ATOM 1680 C CA . LEU A 1 210 ? 2.67 -5.199 23.016 1 91.25 210 LEU A CA 1
ATOM 1681 C C . LEU A 1 210 ? 2.137 -3.771 23.078 1 91.25 210 LEU A C 1
ATOM 1683 O O . LEU A 1 210 ? 0.959 -3.533 22.797 1 91.25 210 LEU A O 1
ATOM 1687 N N . ALA A 1 211 ? 2.914 -2.871 23.375 1 93.38 211 ALA A N 1
ATOM 1688 C CA . ALA A 1 211 ? 2.498 -1.475 23.469 1 93.38 211 ALA A CA 1
ATOM 1689 C C . ALA A 1 211 ? 1.939 -0.981 22.141 1 93.38 211 ALA A C 1
ATOM 1691 O O . ALA A 1 211 ? 0.94 -0.26 22.109 1 93.38 211 ALA A O 1
ATOM 1692 N N . ALA A 1 212 ? 2.635 -1.349 21.062 1 93.62 212 ALA A N 1
ATOM 1693 C CA . ALA A 1 212 ? 2.188 -0.949 19.734 1 93.62 212 ALA A CA 1
ATOM 1694 C C . ALA A 1 212 ? 0.86 -1.613 19.375 1 93.62 212 ALA A C 1
ATOM 1696 O O . ALA A 1 212 ? -0.025 -0.978 18.797 1 93.62 212 ALA A O 1
ATOM 1697 N N . LYS A 1 213 ? 0.725 -2.811 19.734 1 89.12 213 LYS A N 1
ATOM 1698 C CA . LYS A 1 213 ? -0.523 -3.518 19.469 1 89.12 213 LYS A CA 1
ATOM 1699 C C . LYS A 1 213 ? -1.679 -2.91 20.25 1 89.12 213 LYS A C 1
ATOM 1701 O O . LYS A 1 213 ? -2.797 -2.807 19.75 1 89.12 213 LYS A O 1
ATOM 1706 N N . GLN A 1 214 ? -1.402 -2.482 21.422 1 87.25 214 GLN A N 1
ATOM 1707 C CA . GLN A 1 214 ? -2.418 -1.858 22.266 1 87.25 214 GLN A CA 1
ATOM 1708 C C . GLN A 1 214 ? -2.844 -0.505 21.703 1 87.25 214 GLN A C 1
ATOM 1710 O O . GLN A 1 214 ? -3.994 -0.093 21.875 1 87.25 214 GLN A O 1
ATOM 1715 N N . SER A 1 215 ? -1.938 0.1 21.047 1 87.38 215 SER A N 1
ATOM 1716 C CA . SER A 1 215 ? -2.252 1.417 20.516 1 87.38 215 SER A CA 1
ATOM 1717 C C . SER A 1 215 ? -3.326 1.329 19.438 1 87.38 215 SER A C 1
ATOM 1719 O O . SER A 1 215 ? -4.051 2.297 19.188 1 87.38 215 SER A O 1
ATOM 1721 N N . ILE A 1 216 ? -3.414 0.155 18.812 1 85.94 216 ILE A N 1
ATOM 1722 C CA . ILE A 1 216 ? -4.395 0.019 17.734 1 85.94 216 ILE A CA 1
ATOM 1723 C C . ILE A 1 216 ? -5.512 -0.927 18.172 1 85.94 216 ILE A C 1
ATOM 1725 O O . ILE A 1 216 ? -6.324 -1.364 17.359 1 85.94 216 ILE A O 1
ATOM 1729 N N . GLY A 1 217 ? -5.484 -1.338 19.391 1 80.56 217 GLY A N 1
ATOM 1730 C CA . GLY A 1 217 ? -6.566 -2.123 19.953 1 80.56 217 GLY A CA 1
ATOM 1731 C C . GLY A 1 217 ? -6.449 -3.607 19.656 1 80.56 217 GLY A C 1
ATOM 1732 O O . GLY A 1 217 ? -7.453 -4.32 19.609 1 80.56 217 GLY A O 1
ATOM 1733 N N . LEU A 1 218 ? -5.328 -4.086 19.25 1 76.56 218 LEU A N 1
ATOM 1734 C CA . LEU A 1 218 ? -5.148 -5.5 18.953 1 76.56 218 LEU A CA 1
ATOM 1735 C C . LEU A 1 218 ? -4.621 -6.258 20.156 1 76.56 218 LEU A C 1
ATOM 1737 O O . LEU A 1 218 ? -4.258 -7.434 20.062 1 76.56 218 LEU A O 1
ATOM 1741 N N . ALA A 1 219 ? -4.434 -5.676 21.297 1 79.31 219 ALA A N 1
ATOM 1742 C CA . ALA A 1 219 ? -4.074 -6.301 22.562 1 79.31 219 ALA A CA 1
ATOM 1743 C C . ALA A 1 219 ? -4.648 -5.512 23.734 1 79.31 219 ALA A C 1
ATOM 1745 O O . ALA A 1 219 ? -4.867 -4.305 23.641 1 79.31 219 ALA A O 1
ATOM 1746 N N . MET B 1 1 ? -10.875 -15.703 -17.172 1 51.69 1 MET B N 1
ATOM 1747 C CA . MET B 1 1 ? -11.828 -16.688 -17.656 1 51.69 1 MET B CA 1
ATOM 1748 C C . MET B 1 1 ? -11.219 -17.547 -18.766 1 51.69 1 MET B C 1
ATOM 1750 O O . MET B 1 1 ? -11.328 -18.766 -18.734 1 51.69 1 MET B O 1
ATOM 1754 N N . LEU B 1 2 ? -10.57 -16.891 -19.625 1 49.75 2 LEU B N 1
ATOM 1755 C CA . LEU B 1 2 ? -10.008 -17.594 -20.781 1 49.75 2 LEU B CA 1
ATOM 1756 C C . LEU B 1 2 ? -8.914 -18.562 -20.344 1 49.75 2 LEU B C 1
ATOM 1758 O O . LEU B 1 2 ? -8.836 -19.688 -20.844 1 49.75 2 LEU B O 1
ATOM 1762 N N . LEU B 1 3 ? -8.266 -18.188 -19.375 1 54.56 3 LEU B N 1
ATOM 1763 C CA . LEU B 1 3 ? -7.156 -19.016 -18.906 1 54.56 3 LEU B CA 1
ATOM 1764 C C . LEU B 1 3 ? -7.672 -20.25 -18.188 1 54.56 3 LEU B C 1
ATOM 1766 O O . LEU B 1 3 ? -7.094 -21.344 -18.297 1 54.56 3 LEU B O 1
ATOM 1770 N N . SER B 1 4 ? -8.758 -19.969 -17.578 1 58.53 4 SER B N 1
ATOM 1771 C CA . SER B 1 4 ? -9.359 -21.109 -16.906 1 58.53 4 SER B CA 1
ATOM 1772 C C . SER B 1 4 ? -9.867 -22.141 -17.906 1 58.53 4 SER B C 1
ATOM 1774 O O . SER B 1 4 ? -9.711 -23.344 -17.688 1 58.53 4 SER B O 1
ATOM 1776 N N . LEU B 1 5 ? -10.414 -21.641 -18.938 1 56.78 5 LEU B N 1
ATOM 1777 C CA . LEU B 1 5 ? -10.938 -22.5 -19.984 1 56.78 5 LEU B CA 1
ATOM 1778 C C . LEU B 1 5 ? -9.812 -23.266 -20.672 1 56.78 5 LEU B C 1
ATOM 1780 O O . LEU B 1 5 ? -9.938 -24.453 -20.953 1 56.78 5 LEU B O 1
ATOM 1784 N N . ILE B 1 6 ? -8.734 -22.609 -20.875 1 57.06 6 ILE B N 1
ATOM 1785 C CA . ILE B 1 6 ? -7.59 -23.234 -21.531 1 57.06 6 ILE B CA 1
ATOM 1786 C C . ILE B 1 6 ? -7.012 -24.328 -20.641 1 57.06 6 ILE B C 1
ATOM 1788 O O . ILE B 1 6 ? -6.668 -25.406 -21.125 1 57.06 6 ILE B O 1
ATOM 1792 N N . THR B 1 7 ? -7.027 -24.062 -19.406 1 59.09 7 THR B N 1
ATOM 1793 C CA . THR B 1 7 ? -6.52 -25.047 -18.469 1 59.09 7 THR B CA 1
ATOM 1794 C C . THR B 1 7 ? -7.418 -26.281 -18.422 1 59.09 7 THR B C 1
ATOM 1796 O O . THR B 1 7 ? -6.93 -27.422 -18.359 1 59.09 7 THR B O 1
ATOM 1799 N N . ALA B 1 8 ? -8.633 -26.047 -18.469 1 61.91 8 ALA B N 1
ATOM 1800 C CA . ALA B 1 8 ? -9.594 -27.141 -18.438 1 61.91 8 ALA B CA 1
ATOM 1801 C C . ALA B 1 8 ? -9.484 -28 -19.688 1 61.91 8 ALA B C 1
ATOM 1803 O O . ALA B 1 8 ? -9.484 -29.234 -19.625 1 61.91 8 ALA B O 1
ATOM 1804 N N . ILE B 1 9 ? -9.438 -27.406 -20.828 1 61.81 9 ILE B N 1
ATOM 1805 C CA . ILE B 1 9 ? -9.359 -28.094 -22.109 1 61.81 9 ILE B CA 1
ATOM 1806 C C . ILE B 1 9 ? -8.07 -28.922 -22.188 1 61.81 9 ILE B C 1
ATOM 1808 O O . ILE B 1 9 ? -8.086 -30.078 -22.609 1 61.81 9 ILE B O 1
ATOM 1812 N N . THR B 1 10 ? -7.016 -28.312 -21.781 1 62.56 10 THR B N 1
ATOM 1813 C CA . THR B 1 10 ? -5.738 -29.016 -21.812 1 62.56 10 THR B CA 1
ATOM 1814 C C . THR B 1 10 ? -5.746 -30.219 -20.875 1 62.56 10 THR B C 1
ATOM 1816 O O . THR B 1 10 ? -5.117 -31.234 -21.156 1 62.56 10 THR B O 1
ATOM 1819 N N . LEU B 1 11 ? -6.488 -30.078 -19.844 1 63.97 11 LEU B N 1
ATOM 1820 C CA . LEU B 1 11 ? -6.617 -31.203 -18.906 1 63.97 11 LEU B CA 1
ATOM 1821 C C . LEU B 1 11 ? -7.395 -32.344 -19.547 1 63.97 11 LEU B C 1
ATOM 1823 O O . LEU B 1 11 ? -7.016 -33.5 -19.406 1 63.97 11 LEU B O 1
ATOM 1827 N N . ILE B 1 12 ? -8.398 -32.094 -20.188 1 66.06 12 ILE B N 1
ATOM 1828 C CA . ILE B 1 12 ? -9.227 -33.094 -20.844 1 66.06 12 ILE B CA 1
ATOM 1829 C C . ILE B 1 12 ? -8.422 -33.781 -21.938 1 66.06 12 ILE B C 1
ATOM 1831 O O . ILE B 1 12 ? -8.461 -35 -22.062 1 66.06 12 ILE B O 1
ATOM 1835 N N . ILE B 1 13 ? -7.715 -33.062 -22.734 1 64.12 13 ILE B N 1
ATOM 1836 C CA . ILE B 1 13 ? -6.91 -33.594 -23.812 1 64.12 13 ILE B CA 1
ATOM 1837 C C . ILE B 1 13 ? -5.84 -34.531 -23.25 1 64.12 13 ILE B C 1
ATOM 1839 O O . ILE B 1 13 ? -5.582 -35.594 -23.797 1 64.12 13 ILE B O 1
ATOM 1843 N N . SER B 1 14 ? -5.262 -34.031 -22.125 1 62.69 14 SER B N 1
ATOM 1844 C CA . SER B 1 14 ? -4.266 -34.875 -21.469 1 62.69 14 SER B CA 1
ATOM 1845 C C . SER B 1 14 ? -4.871 -36.219 -21.031 1 62.69 14 SER B C 1
ATOM 1847 O O . SER B 1 14 ? -4.266 -37.25 -21.219 1 62.69 14 SER B O 1
ATOM 1849 N N . LEU B 1 15 ? -6.031 -36.188 -20.594 1 66.19 15 LEU B N 1
ATOM 1850 C CA . LEU B 1 15 ? -6.707 -37.406 -20.125 1 66.19 15 LEU B CA 1
ATOM 1851 C C . LEU B 1 15 ? -7.051 -38.312 -21.281 1 66.19 15 LEU B C 1
ATOM 1853 O O . LEU B 1 15 ? -6.949 -39.531 -21.156 1 66.19 15 LEU B O 1
ATOM 1857 N N . LEU B 1 16 ? -7.477 -37.844 -22.344 1 69.69 16 LEU B N 1
ATOM 1858 C CA . LEU B 1 16 ? -7.82 -38.656 -23.531 1 69.69 16 LEU B CA 1
ATOM 1859 C C . LEU B 1 16 ? -6.59 -39.344 -24.078 1 69.69 16 LEU B C 1
ATOM 1861 O O . LEU B 1 16 ? -6.66 -40.531 -24.438 1 69.69 16 LEU B O 1
ATOM 1865 N N . PHE B 1 17 ? -5.492 -38.625 -24.172 1 65.31 17 PHE B N 1
ATOM 1866 C CA . PHE B 1 17 ? -4.277 -39.25 -24.688 1 65.31 17 PHE B CA 1
ATOM 1867 C C . PHE B 1 17 ? -3.811 -40.375 -23.766 1 65.31 17 PHE B C 1
ATOM 1869 O O . PHE B 1 17 ? -3.324 -41.406 -24.234 1 65.31 17 PHE B O 1
ATOM 1876 N N . PHE B 1 18 ? -4.086 -40.188 -22.578 1 64.62 18 PHE B N 1
ATOM 1877 C CA . PHE B 1 18 ? -3.703 -41.219 -21.625 1 64.62 18 PHE B CA 1
ATOM 1878 C C . PHE B 1 18 ? -4.625 -42.406 -21.75 1 64.62 18 PHE B C 1
ATOM 1880 O O . PHE B 1 18 ? -4.172 -43.562 -21.672 1 64.62 18 PHE B O 1
ATOM 1887 N N . ALA B 1 19 ? -5.801 -42.25 -21.938 1 69.19 19 ALA B N 1
ATOM 1888 C CA . ALA B 1 19 ? -6.762 -43.312 -22.156 1 69.19 19 ALA B CA 1
ATOM 1889 C C . ALA B 1 19 ? -6.438 -44.094 -23.422 1 69.19 19 ALA B C 1
ATOM 1891 O O . ALA B 1 19 ? -6.5 -45.344 -23.438 1 69.19 19 ALA B O 1
ATOM 1892 N N . TYR B 1 20 ? -6.113 -43.406 -24.469 1 66.69 20 TYR B N 1
ATOM 1893 C CA . TYR B 1 20 ? -5.762 -44.062 -25.719 1 66.69 20 TYR B CA 1
ATOM 1894 C C . TYR B 1 20 ? -4.473 -44.875 -25.562 1 66.69 20 TYR B C 1
ATOM 1896 O O . TYR B 1 20 ? -4.324 -45.938 -26.172 1 66.69 20 TYR B O 1
ATOM 1904 N N . ALA B 1 21 ? -3.559 -44.312 -24.812 1 61.69 21 ALA B N 1
ATOM 1905 C CA . ALA B 1 21 ? -2.322 -45.031 -24.547 1 61.69 21 ALA B CA 1
ATOM 1906 C C . ALA B 1 21 ? -2.605 -46.375 -23.844 1 61.69 21 ALA B C 1
ATOM 1908 O O . ALA B 1 21 ? -2.008 -47.406 -24.188 1 61.69 21 ALA B O 1
ATOM 1909 N N . ILE B 1 22 ? -3.518 -46.375 -23 1 67.62 22 ILE B N 1
ATOM 1910 C CA . ILE B 1 22 ? -3.9 -47.562 -22.266 1 67.62 22 ILE B CA 1
ATOM 1911 C C . ILE B 1 22 ? -4.57 -48.562 -23.219 1 67.62 22 ILE B C 1
ATOM 1913 O O . ILE B 1 22 ? -4.281 -49.75 -23.172 1 67.62 22 ILE B O 1
ATOM 1917 N N . LYS B 1 23 ? -5.453 -48.094 -24.047 1 68.06 23 LYS B N 1
ATOM 1918 C CA . LYS B 1 23 ? -6.141 -48.938 -25.016 1 68.06 23 LYS B CA 1
ATOM 1919 C C . LYS B 1 23 ? -5.145 -49.594 -25.969 1 68.06 23 LYS B C 1
ATOM 1921 O O . LYS B 1 23 ? -5.285 -50.75 -26.312 1 68.06 23 LYS B O 1
ATOM 1926 N N . CYS B 1 24 ? -4.164 -48.844 -26.359 1 64 24 CYS B N 1
ATOM 1927 C CA . CYS B 1 24 ? -3.164 -49.375 -27.281 1 64 24 CYS B CA 1
ATOM 1928 C C . CYS B 1 24 ? -2.266 -50.406 -26.594 1 64 24 CYS B C 1
ATOM 1930 O O . CYS B 1 24 ? -1.819 -51.375 -27.203 1 64 24 CYS B O 1
ATOM 1932 N N . LEU B 1 25 ? -1.993 -50.062 -25.375 1 64.44 25 LEU B N 1
ATOM 1933 C CA . LEU B 1 25 ? -1.203 -51 -24.594 1 64.44 25 LEU B CA 1
ATOM 1934 C C . LEU B 1 25 ? -1.908 -52.344 -24.5 1 64.44 25 LEU B C 1
ATOM 1936 O O . LEU B 1 25 ? -1.263 -53.406 -24.562 1 64.44 25 LEU B O 1
ATOM 1940 N N . LEU B 1 26 ? -3.188 -52.312 -24.484 1 65.44 26 LEU B N 1
ATOM 1941 C CA . LEU B 1 26 ? -3.973 -53.531 -24.391 1 65.44 26 LEU B CA 1
ATOM 1942 C C . LEU B 1 26 ? -3.967 -54.281 -25.734 1 65.44 26 LEU B C 1
ATOM 1944 O O . LEU B 1 26 ? -4.113 -55.5 -25.766 1 65.44 26 LEU B O 1
ATOM 1948 N N . HIS B 1 27 ? -3.781 -53.625 -26.781 1 60.19 27 HIS B N 1
ATOM 1949 C CA . HIS B 1 27 ? -3.816 -54.281 -28.094 1 60.19 27 HIS B CA 1
ATOM 1950 C C . HIS B 1 27 ? -2.408 -54.469 -28.641 1 60.19 27 HIS B C 1
ATOM 1952 O O . HIS B 1 27 ? -2.238 -54.844 -29.812 1 60.19 27 HIS B O 1
ATOM 1958 N N . LYS B 1 28 ? -1.412 -54.469 -27.672 1 62.94 28 LYS B N 1
ATOM 1959 C CA . LYS B 1 28 ? -0.044 -54.938 -27.891 1 62.94 28 LYS B CA 1
ATOM 1960 C C . LYS B 1 28 ? 0.646 -54.094 -28.984 1 62.94 28 LYS B C 1
ATOM 1962 O O . LYS B 1 28 ? 1.434 -54.625 -29.766 1 62.94 28 LYS B O 1
ATOM 1967 N N . ARG B 1 29 ? 0.161 -52.969 -29.328 1 61.59 29 ARG B N 1
ATOM 1968 C CA . ARG B 1 29 ? 0.895 -52.094 -30.234 1 61.59 29 ARG B CA 1
ATOM 1969 C C . ARG B 1 29 ? 1.8 -51.125 -29.469 1 61.59 29 ARG B C 1
ATOM 1971 O O . ARG B 1 29 ? 1.348 -50.094 -28.984 1 61.59 29 ARG B O 1
ATOM 1978 N N . LEU B 1 30 ? 3.041 -51.594 -29.203 1 60.16 30 LEU B N 1
ATOM 1979 C CA . LEU B 1 30 ? 4.008 -50.938 -28.328 1 60.16 30 LEU B CA 1
ATOM 1980 C C . LEU B 1 30 ? 4.363 -49.562 -28.844 1 60.16 30 LEU B C 1
ATOM 1982 O O . LEU B 1 30 ? 4.504 -48.625 -28.078 1 60.16 30 LEU B O 1
ATOM 1986 N N . THR B 1 31 ? 4.488 -49.5 -30.188 1 63.34 31 THR B N 1
ATOM 1987 C CA . THR B 1 31 ? 4.891 -48.219 -30.75 1 63.34 31 THR B CA 1
ATOM 1988 C C . THR B 1 31 ? 3.799 -47.188 -30.547 1 63.34 31 THR B C 1
ATOM 1990 O O . THR B 1 31 ? 4.09 -46.031 -30.203 1 63.34 31 THR B O 1
ATOM 1993 N N . ALA B 1 32 ? 2.562 -47.625 -30.734 1 62.62 32 ALA B N 1
ATOM 1994 C CA . ALA B 1 32 ? 1.438 -46.719 -30.547 1 62.62 32 ALA B CA 1
ATOM 1995 C C . ALA B 1 32 ? 1.291 -46.312 -29.094 1 62.62 32 ALA B C 1
ATOM 1997 O O . ALA B 1 32 ? 0.971 -45.156 -28.797 1 62.62 32 ALA B O 1
ATOM 1998 N N . THR B 1 33 ? 1.716 -47.188 -28.266 1 61.09 33 THR B N 1
ATOM 1999 C CA . THR B 1 33 ? 1.644 -46.906 -26.844 1 61.09 33 THR B CA 1
ATOM 2000 C C . THR B 1 33 ? 2.658 -45.812 -26.453 1 61.09 33 THR B C 1
ATOM 2002 O O . THR B 1 33 ? 2.338 -44.906 -25.703 1 61.09 33 THR B O 1
ATOM 2005 N N . PHE B 1 34 ? 3.797 -45.969 -27 1 61.31 34 PHE B N 1
ATOM 2006 C CA . PHE B 1 34 ? 4.848 -45 -26.719 1 61.31 34 PHE B CA 1
ATOM 2007 C C . PHE B 1 34 ? 4.453 -43.625 -27.234 1 61.31 34 PHE B C 1
ATOM 2009 O O . PHE B 1 34 ? 4.684 -42.625 -26.562 1 61.31 34 PHE B O 1
ATOM 2016 N N . LEU B 1 35 ? 3.889 -43.594 -28.406 1 63.41 35 LEU B N 1
ATOM 2017 C CA . LEU B 1 35 ? 3.465 -42.344 -29 1 63.41 35 LEU B CA 1
ATOM 2018 C C . LEU B 1 35 ? 2.371 -41.688 -28.172 1 63.41 35 LEU B C 1
ATOM 2020 O O . LEU B 1 35 ? 2.404 -40.469 -27.938 1 63.41 35 LEU B O 1
ATOM 2024 N N . TYR B 1 36 ? 1.557 -42.469 -27.609 1 59.91 36 TYR B N 1
ATOM 2025 C CA . TYR B 1 36 ? 0.427 -41.906 -26.859 1 59.91 36 TYR B CA 1
ATOM 2026 C C . TYR B 1 36 ? 0.847 -41.5 -25.453 1 59.91 36 TYR B C 1
ATOM 2028 O O . TYR B 1 36 ? 0.338 -40.531 -24.906 1 59.91 36 TYR B O 1
ATOM 2036 N N . ILE B 1 37 ? 1.878 -42.125 -24.922 1 59.47 37 ILE B N 1
ATOM 2037 C CA . ILE B 1 37 ? 2.428 -41.75 -23.625 1 59.47 37 ILE B CA 1
ATOM 2038 C C . ILE B 1 37 ? 3.172 -40.406 -23.781 1 59.47 37 ILE B C 1
ATOM 2040 O O . ILE B 1 37 ? 3.045 -39.531 -22.922 1 59.47 37 ILE B O 1
ATOM 2044 N N . PHE B 1 38 ? 3.842 -40.312 -24.812 1 61.31 38 PHE B N 1
ATOM 2045 C CA . PHE B 1 38 ? 4.562 -39.062 -25.094 1 61.31 38 PHE B CA 1
ATOM 2046 C C . PHE B 1 38 ? 3.598 -37.906 -25.281 1 61.31 38 PHE B C 1
ATOM 2048 O O . PHE B 1 38 ? 3.797 -36.812 -24.734 1 61.31 38 PHE B O 1
ATOM 2055 N N . LEU B 1 39 ? 2.605 -38.219 -26 1 62.12 39 LEU B N 1
ATOM 2056 C CA . LEU B 1 39 ? 1.606 -37.188 -26.25 1 62.12 39 LEU B CA 1
ATOM 2057 C C . LEU B 1 39 ? 0.86 -36.812 -24.969 1 62.12 39 LEU B C 1
ATOM 2059 O O . LEU B 1 39 ? 0.57 -35.656 -24.703 1 62.12 39 LEU B O 1
ATOM 2063 N N . GLY B 1 40 ? 0.635 -37.781 -24.172 1 59.34 40 GLY B N 1
ATOM 2064 C CA . GLY B 1 40 ? -0.022 -37.531 -22.906 1 59.34 40 GLY B CA 1
ATOM 2065 C C . GLY B 1 40 ? 0.832 -36.719 -21.938 1 59.34 40 GLY B C 1
ATOM 2066 O O . GLY B 1 40 ? 0.341 -35.812 -21.281 1 59.34 40 GLY B O 1
ATOM 2067 N N . SER B 1 41 ? 2.051 -37.125 -21.906 1 62.44 41 SER B N 1
ATOM 2068 C CA . SER B 1 41 ? 2.979 -36.438 -21.031 1 62.44 41 SER B CA 1
ATOM 2069 C C . SER B 1 41 ? 3.146 -34.969 -21.438 1 62.44 41 SER B C 1
ATOM 2071 O O . SER B 1 41 ? 3.186 -34.062 -20.594 1 62.44 41 SER B O 1
ATOM 2073 N N . THR B 1 42 ? 3.256 -34.75 -22.703 1 61.78 42 THR B N 1
ATOM 2074 C CA . THR B 1 42 ? 3.389 -33.406 -23.219 1 61.78 42 THR B CA 1
ATOM 2075 C C . THR B 1 42 ? 2.141 -32.562 -22.906 1 61.78 42 THR B C 1
ATOM 2077 O O . THR B 1 42 ? 2.238 -31.406 -22.516 1 61.78 42 THR B O 1
ATOM 2080 N N . THR B 1 43 ? 0.986 -33.188 -23.062 1 61.03 43 THR B N 1
ATOM 2081 C CA . THR B 1 43 ? -0.25 -32.469 -22.781 1 61.03 43 THR B CA 1
ATOM 2082 C C . THR B 1 43 ? -0.382 -32.156 -21.297 1 61.03 43 THR B C 1
ATOM 2084 O O . THR B 1 43 ? -0.864 -31.109 -20.906 1 61.03 43 THR B O 1
ATOM 2087 N N . THR B 1 44 ? 0.086 -33.031 -20.469 1 63.31 44 THR B N 1
ATOM 2088 C CA . THR B 1 44 ? 0.055 -32.812 -19.031 1 63.31 44 THR B CA 1
ATOM 2089 C C . THR B 1 44 ? 0.978 -31.656 -18.641 1 63.31 44 THR B C 1
ATOM 2091 O O . THR B 1 44 ? 0.641 -30.844 -17.781 1 63.31 44 THR B O 1
ATOM 2094 N N . LEU B 1 45 ? 2.064 -31.656 -19.281 1 63.28 45 LEU B N 1
ATOM 2095 C CA . LEU B 1 45 ? 3 -30.562 -19.047 1 63.28 45 LEU B CA 1
ATOM 2096 C C . LEU B 1 45 ? 2.389 -29.234 -19.453 1 63.28 45 LEU B C 1
ATOM 2098 O O . LEU B 1 45 ? 2.502 -28.234 -18.719 1 63.28 45 LEU B O 1
ATOM 2102 N N . ILE B 1 46 ? 1.757 -29.312 -20.531 1 62 46 ILE B N 1
ATOM 2103 C CA . ILE B 1 46 ? 1.128 -28.094 -21.031 1 62 46 ILE B CA 1
ATOM 2104 C C . ILE B 1 46 ? 0.01 -27.672 -20.094 1 62 46 ILE B C 1
ATOM 2106 O O . ILE B 1 46 ? -0.127 -26.484 -19.781 1 62 46 ILE B O 1
ATOM 2110 N N . THR B 1 47 ? -0.774 -28.578 -19.609 1 59.09 47 THR B N 1
ATOM 2111 C CA . THR B 1 47 ? -1.869 -28.281 -18.688 1 59.09 47 THR B CA 1
ATOM 2112 C C . THR B 1 47 ? -1.336 -27.703 -17.391 1 59.09 47 THR B C 1
ATOM 2114 O O . THR B 1 47 ? -1.898 -26.75 -16.844 1 59.09 47 THR B O 1
ATOM 2117 N N . THR B 1 48 ? -0.33 -28.297 -16.969 1 60.22 48 THR B N 1
ATOM 2118 C CA . THR B 1 48 ? 0.264 -27.844 -15.711 1 60.22 48 THR B CA 1
ATOM 2119 C C . THR B 1 48 ? 0.808 -26.422 -15.859 1 60.22 48 THR B C 1
ATOM 2121 O O . THR B 1 48 ? 0.624 -25.594 -14.969 1 60.22 48 THR B O 1
ATOM 2124 N N . CYS B 1 49 ? 1.426 -26.266 -16.938 1 58.16 49 CYS B N 1
ATOM 2125 C CA . CYS B 1 49 ? 1.964 -24.938 -17.219 1 58.16 49 CYS B CA 1
ATOM 2126 C C . CYS B 1 49 ? 0.846 -23.906 -17.344 1 58.16 49 CYS B C 1
ATOM 2128 O O . CYS B 1 49 ? 0.955 -22.797 -16.812 1 58.16 49 CYS B O 1
ATOM 2130 N N . SER B 1 50 ? -0.118 -24.297 -18.047 1 57.91 50 SER B N 1
ATOM 2131 C CA . SER B 1 50 ? -1.257 -23.406 -18.203 1 57.91 50 SER B CA 1
ATOM 2132 C C . SER B 1 50 ? -1.936 -23.141 -16.875 1 57.91 50 SER B C 1
ATOM 2134 O O . SER B 1 50 ? -2.359 -22 -16.594 1 57.91 50 SER B O 1
ATOM 2136 N N . ALA B 1 51 ? -2.07 -24.094 -16.094 1 57.47 51 ALA B N 1
ATOM 2137 C CA . ALA B 1 51 ? -2.684 -23.953 -14.781 1 57.47 51 ALA B CA 1
ATOM 2138 C C . ALA B 1 51 ? -1.871 -23.016 -13.891 1 57.47 51 ALA B C 1
ATOM 2140 O O . ALA B 1 51 ? -2.434 -22.188 -13.164 1 57.47 51 ALA B O 1
ATOM 2141 N N . LEU B 1 52 ? -0.616 -23.188 -14.086 1 56.62 52 LEU B N 1
ATOM 2142 C CA . LEU B 1 52 ? 0.281 -22.328 -13.32 1 56.62 52 LEU B CA 1
ATOM 2143 C C . LEU B 1 52 ? 0.153 -20.875 -13.766 1 56.62 52 LEU B C 1
ATOM 2145 O O . LEU B 1 52 ? 0.156 -19.953 -12.938 1 56.62 52 LEU B O 1
ATOM 2149 N N . LEU B 1 53 ? 0.023 -20.766 -14.93 1 54.53 53 LEU B N 1
ATOM 2150 C CA . LEU B 1 53 ? -0.16 -19.422 -15.477 1 54.53 53 LEU B CA 1
ATOM 2151 C C . LEU B 1 53 ? -1.492 -18.828 -15.031 1 54.53 53 LEU B C 1
ATOM 2153 O O . LEU B 1 53 ? -1.572 -17.641 -14.719 1 54.53 53 LEU B O 1
ATOM 2157 N N . LEU B 1 54 ? -2.395 -19.625 -15.016 1 52.41 54 LEU B N 1
ATOM 2158 C CA . LEU B 1 54 ? -3.709 -19.188 -14.57 1 52.41 54 LEU B CA 1
ATOM 2159 C C . LEU B 1 54 ? -3.67 -18.781 -13.102 1 52.41 54 LEU B C 1
ATOM 2161 O O . LEU B 1 54 ? -4.262 -17.766 -12.719 1 52.41 54 LEU B O 1
ATOM 2165 N N . LEU B 1 55 ? -3.084 -19.625 -12.391 1 52.12 55 LEU B N 1
ATOM 2166 C CA . LEU B 1 55 ? -2.975 -19.328 -10.969 1 52.12 55 LEU B CA 1
ATOM 2167 C C . LEU B 1 55 ? -2.223 -18.016 -10.742 1 52.12 55 LEU B C 1
ATOM 2169 O O . LEU B 1 55 ? -2.594 -17.219 -9.875 1 52.12 55 LEU B O 1
ATOM 2173 N N . ASN B 1 56 ? -1.178 -17.844 -11.453 1 49.91 56 ASN B N 1
ATOM 2174 C CA . ASN B 1 56 ? -0.432 -16.594 -11.406 1 49.91 56 ASN B CA 1
ATOM 2175 C C . ASN B 1 56 ? -1.316 -15.398 -11.766 1 49.91 56 ASN B C 1
ATOM 2177 O O . ASN B 1 56 ? -1.229 -14.344 -11.133 1 49.91 56 ASN B O 1
ATOM 2181 N N . ASN B 1 57 ? -1.933 -15.656 -12.805 1 48.19 57 ASN B N 1
ATOM 2182 C CA . ASN B 1 57 ? -2.838 -14.586 -13.219 1 48.19 57 ASN B CA 1
ATOM 2183 C C . ASN B 1 57 ? -3.896 -14.305 -12.148 1 48.19 57 ASN B C 1
ATOM 2185 O O . ASN B 1 57 ? -4.309 -13.164 -11.961 1 48.19 57 ASN B O 1
ATOM 2189 N N . LEU B 1 58 ? -4.301 -15.273 -11.633 1 47.34 58 LEU B N 1
ATOM 2190 C CA . LEU B 1 58 ? -5.316 -15.109 -10.602 1 47.34 58 LEU B CA 1
ATOM 2191 C C . LEU B 1 58 ? -4.723 -14.469 -9.352 1 47.34 58 LEU B C 1
ATOM 2193 O O . LEU B 1 58 ? -5.367 -13.633 -8.711 1 47.34 58 LEU B O 1
ATOM 2197 N N . THR B 1 59 ? -3.635 -15.008 -9.062 1 46.25 59 THR B N 1
ATOM 2198 C CA . THR B 1 59 ? -3.018 -14.445 -7.871 1 46.25 59 THR B CA 1
ATOM 2199 C C . THR B 1 59 ? -2.588 -13.008 -8.109 1 46.25 59 THR B C 1
ATOM 2201 O O . THR B 1 59 ? -2.783 -12.141 -7.254 1 46.25 59 THR B O 1
ATOM 2204 N N . LEU B 1 60 ? -1.952 -12.875 -9.289 1 45.09 60 LEU B N 1
ATOM 2205 C CA . LEU B 1 60 ? -1.481 -11.531 -9.602 1 45.09 60 LEU B CA 1
ATOM 2206 C C . LEU B 1 60 ? -2.654 -10.586 -9.836 1 45.09 60 LEU B C 1
ATOM 2208 O O . LEU B 1 60 ? -2.627 -9.438 -9.391 1 45.09 60 LEU B O 1
ATOM 2212 N N . ASP B 1 61 ? -3.566 -11.133 -10.727 1 44.56 61 ASP B N 1
ATOM 2213 C CA . ASP B 1 61 ? -4.699 -10.273 -11.047 1 44.56 61 ASP B CA 1
ATOM 2214 C C . ASP B 1 61 ? -5.52 -9.953 -9.805 1 44.56 61 ASP B C 1
ATOM 2216 O O . ASP B 1 61 ? -5.992 -8.828 -9.641 1 44.56 61 ASP B O 1
ATOM 2220 N N . HIS B 1 62 ? -5.789 -11.023 -9.102 1 44 62 HIS B N 1
ATOM 2221 C CA . HIS B 1 62 ? -6.633 -10.773 -7.938 1 44 62 HIS B CA 1
ATOM 2222 C C . HIS B 1 62 ? -5.902 -9.938 -6.898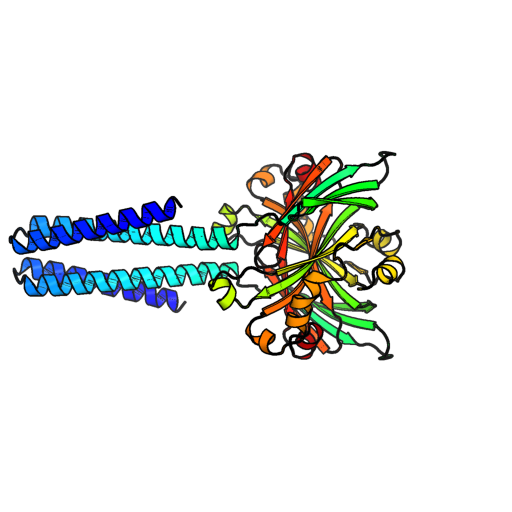 1 44 62 HIS B C 1
ATOM 2224 O O . HIS B 1 62 ? -6.523 -9.141 -6.184 1 44 62 HIS B O 1
ATOM 2230 N N . VAL B 1 63 ? -4.656 -10.406 -6.746 1 42.97 63 VAL B N 1
ATOM 2231 C CA . VAL B 1 63 ? -3.93 -9.617 -5.762 1 42.97 63 VAL B CA 1
ATOM 2232 C C . VAL B 1 63 ? -3.887 -8.156 -6.199 1 42.97 63 VAL B C 1
ATOM 2234 O O . VAL B 1 63 ? -3.906 -7.246 -5.359 1 42.97 63 VAL B O 1
ATOM 2237 N N . THR B 1 64 ? -3.842 -7.98 -7.598 1 46.09 64 THR B N 1
ATOM 2238 C CA . THR B 1 64 ? -3.602 -6.598 -7.996 1 46.09 64 THR B CA 1
ATOM 2239 C C . THR B 1 64 ? -4.895 -5.941 -8.477 1 46.09 64 THR B C 1
ATOM 2241 O O . THR B 1 64 ? -4.871 -4.828 -9.008 1 46.09 64 THR B O 1
ATOM 2244 N N . LYS B 1 65 ? -5.945 -6.766 -8.648 1 51.16 65 LYS B N 1
ATOM 2245 C CA . LYS B 1 65 ? -7.035 -5.961 -9.203 1 51.16 65 LYS B CA 1
ATOM 2246 C C . LYS B 1 65 ? -7.418 -4.828 -8.25 1 51.16 65 LYS B C 1
ATOM 2248 O O . LYS B 1 65 ? -8.016 -5.066 -7.203 1 51.16 65 LYS B O 1
ATOM 2253 N N . ASN B 1 66 ? -6.684 -3.793 -8.414 1 61.97 66 ASN B N 1
ATOM 2254 C CA . ASN B 1 66 ? -6.977 -2.514 -7.781 1 61.97 66 ASN B CA 1
ATOM 2255 C C . ASN B 1 66 ? -8.336 -1.971 -8.211 1 61.97 66 ASN B C 1
ATOM 2257 O O . ASN B 1 66 ? -8.469 -1.432 -9.312 1 61.97 66 ASN B O 1
ATOM 2261 N N . ILE B 1 67 ? -9.383 -2.625 -7.598 1 70.62 67 ILE B N 1
ATOM 2262 C CA . ILE B 1 67 ? -10.672 -2.012 -7.887 1 70.62 67 ILE B CA 1
ATOM 2263 C C . ILE B 1 67 ? -10.695 -0.583 -7.348 1 70.62 67 ILE B C 1
ATOM 2265 O O . ILE B 1 67 ? -10.445 -0.355 -6.164 1 70.62 67 ILE B O 1
ATOM 2269 N N . PRO B 1 68 ? -10.961 0.295 -8.32 1 86.88 68 PRO B N 1
ATOM 2270 C CA . PRO B 1 68 ? -11.047 1.68 -7.852 1 86.88 68 PRO B CA 1
ATOM 2271 C C . PRO B 1 68 ? -12.156 1.886 -6.82 1 86.88 68 PRO B C 1
ATOM 2273 O O . PRO B 1 68 ? -13.273 1.403 -7.004 1 86.88 68 PRO B O 1
ATOM 2276 N N . ILE B 1 69 ? -11.805 2.461 -5.781 1 89.88 69 ILE B N 1
ATOM 2277 C CA . ILE B 1 69 ? -12.797 2.711 -4.734 1 89.88 69 ILE B CA 1
ATOM 2278 C C . ILE B 1 69 ? -13.148 4.195 -4.703 1 89.88 69 ILE B C 1
ATOM 2280 O O . ILE B 1 69 ? -14.031 4.613 -3.947 1 89.88 69 ILE B O 1
ATOM 2284 N N . ALA B 1 70 ? -12.453 4.957 -5.484 1 94.06 70 ALA B N 1
ATOM 2285 C CA . ALA B 1 70 ? -12.758 6.383 -5.578 1 94.06 70 ALA B CA 1
ATOM 2286 C C . ALA B 1 70 ? -12.07 7.016 -6.785 1 94.06 70 ALA B C 1
ATOM 2288 O O . ALA B 1 70 ? -11.148 6.434 -7.355 1 94.06 70 ALA B O 1
ATOM 2289 N N . MET B 1 71 ? -12.633 8.109 -7.172 1 95.56 71 MET B N 1
ATOM 2290 C CA . MET B 1 71 ? -12.039 8.93 -8.219 1 95.56 71 MET B CA 1
ATOM 2291 C C . MET B 1 71 ? -11.922 10.383 -7.77 1 95.56 71 MET B C 1
ATOM 2293 O O . MET B 1 71 ? -12.844 10.93 -7.16 1 95.56 71 MET B O 1
ATOM 2297 N N . LEU B 1 72 ? -10.805 10.969 -8.055 1 97.5 72 LEU B N 1
ATOM 2298 C CA . LEU B 1 72 ? -10.562 12.352 -7.672 1 97.5 72 LEU B CA 1
ATOM 2299 C C . LEU B 1 72 ? -10.242 13.203 -8.898 1 97.5 72 LEU B C 1
ATOM 2301 O O . LEU B 1 72 ? -9.375 12.852 -9.695 1 97.5 72 LEU B O 1
ATOM 2305 N N . SER B 1 73 ? -10.977 14.25 -9.078 1 97.5 73 SER B N 1
ATOM 2306 C CA . SER B 1 73 ? -10.727 15.211 -10.141 1 97.5 73 SER B CA 1
ATOM 2307 C C . SER B 1 73 ? -10.422 16.594 -9.578 1 97.5 73 SER B C 1
ATOM 2309 O O . SER B 1 73 ? -11.047 17.016 -8.602 1 97.5 73 SER B O 1
ATOM 2311 N N . LEU B 1 74 ? -9.5 17.281 -10.227 1 96.75 74 LEU B N 1
ATOM 2312 C CA . LEU B 1 74 ? -9.07 18.594 -9.758 1 96.75 74 LEU B CA 1
ATOM 2313 C C . LEU B 1 74 ? -9.297 19.656 -10.82 1 96.75 74 LEU B C 1
ATOM 2315 O O . LEU B 1 74 ? -9.008 19.438 -12 1 96.75 74 LEU B O 1
ATOM 2319 N N . ASN B 1 75 ? -9.852 20.75 -10.383 1 95 75 ASN B N 1
ATOM 2320 C CA . ASN B 1 75 ? -9.977 21.938 -11.219 1 95 75 ASN B CA 1
ATOM 2321 C C . ASN B 1 75 ? -9.453 23.188 -10.5 1 95 75 ASN B C 1
ATOM 2323 O O . ASN B 1 75 ? -9.789 23.422 -9.336 1 95 75 ASN B O 1
ATOM 2327 N N . GLN B 1 76 ? -8.633 23.875 -11.172 1 93.5 76 GLN B N 1
ATOM 2328 C CA . GLN B 1 76 ? -8.062 25.078 -10.57 1 93.5 76 GLN B CA 1
ATOM 2329 C C . GLN B 1 76 ? -9.094 26.203 -10.523 1 93.5 76 GLN B C 1
ATOM 2331 O O . GLN B 1 76 ? -9.82 26.422 -11.492 1 93.5 76 GLN B O 1
ATOM 2336 N N . LEU B 1 77 ? -9.164 26.875 -9.383 1 90.31 77 LEU B N 1
ATOM 2337 C CA . LEU B 1 77 ? -10.094 27.984 -9.188 1 90.31 77 LEU B CA 1
ATOM 2338 C C . LEU B 1 77 ? -9.398 29.312 -9.43 1 90.31 77 LEU B C 1
ATOM 2340 O O . LEU B 1 77 ? -8.195 29.453 -9.195 1 90.31 77 LEU B O 1
ATOM 2344 N N . PRO B 1 78 ? -10.172 30.328 -9.969 1 81.44 78 PRO B N 1
ATOM 2345 C CA . PRO B 1 78 ? -9.617 31.672 -10.109 1 81.44 78 PRO B CA 1
ATOM 2346 C C . PRO B 1 78 ? -9.266 32.312 -8.773 1 81.44 78 PRO B C 1
ATOM 2348 O O . PRO B 1 78 ? -9.922 32.062 -7.766 1 81.44 78 PRO B O 1
ATOM 2351 N N . PRO B 1 79 ? -8.203 33.25 -8.773 1 75.56 79 PRO B N 1
ATOM 2352 C CA . PRO B 1 79 ? -7.293 33.594 -9.867 1 75.56 79 PRO B CA 1
ATOM 2353 C C . PRO B 1 79 ? -6.246 32.531 -10.133 1 75.56 79 PRO B C 1
ATOM 2355 O O . PRO B 1 79 ? -5.875 31.781 -9.219 1 75.56 79 PRO B O 1
ATOM 2358 N N . LEU B 1 80 ? -5.871 32.344 -11.328 1 59.16 80 LEU B N 1
ATOM 2359 C CA . LEU B 1 80 ? -5.074 31.234 -11.836 1 59.16 80 LEU B CA 1
ATOM 2360 C C . LEU B 1 80 ? -3.787 31.062 -11.031 1 59.16 80 LEU B C 1
ATOM 2362 O O . LEU B 1 80 ? -3.301 29.953 -10.852 1 59.16 80 LEU B O 1
ATOM 2366 N N . ALA B 1 81 ? -3.195 32.188 -10.656 1 58.69 81 ALA B N 1
ATOM 2367 C CA . ALA B 1 81 ? -1.854 32.125 -10.078 1 58.69 81 ALA B CA 1
ATOM 2368 C C . ALA B 1 81 ? -1.89 31.547 -8.672 1 58.69 81 ALA B C 1
ATOM 2370 O O . ALA B 1 81 ? -0.845 31.234 -8.102 1 58.69 81 ALA B O 1
ATOM 2371 N N . SER B 1 82 ? -3.232 31.094 -8.328 1 72.69 82 SER B N 1
ATOM 2372 C CA . SER B 1 82 ? -3.291 30.703 -6.922 1 72.69 82 SER B CA 1
ATOM 2373 C C . SER B 1 82 ? -3.291 29.188 -6.77 1 72.69 82 SER B C 1
ATOM 2375 O O . SER B 1 82 ? -3.508 28.453 -7.742 1 72.69 82 SER B O 1
ATOM 2377 N N . LYS B 1 83 ? -2.641 28.594 -5.773 1 85.94 83 LYS B N 1
ATOM 2378 C CA . LYS B 1 83 ? -2.633 27.188 -5.41 1 85.94 83 LYS B CA 1
ATOM 2379 C C . LYS B 1 83 ? -3.979 26.75 -4.832 1 85.94 83 LYS B C 1
ATOM 2381 O O . LYS B 1 83 ? -4.031 26.062 -3.814 1 85.94 83 LYS B O 1
ATOM 2386 N N . HIS B 1 84 ? -5.102 27.422 -5.59 1 90.38 84 HIS B N 1
ATOM 2387 C CA . HIS B 1 84 ? -6.457 27.047 -5.18 1 90.38 84 HIS B CA 1
ATOM 2388 C C . HIS B 1 84 ? -7.082 26.062 -6.156 1 90.38 84 HIS B C 1
ATOM 2390 O O . HIS B 1 84 ? -7.105 26.312 -7.363 1 90.38 84 HIS B O 1
ATOM 2396 N N . TYR B 1 85 ? -7.594 24.969 -5.629 1 94.88 85 TYR B N 1
ATOM 2397 C CA . TYR B 1 85 ? -8.172 23.938 -6.469 1 94.88 85 TYR B CA 1
ATOM 2398 C C . TYR B 1 85 ? -9.508 23.453 -5.906 1 94.88 85 TYR B C 1
ATOM 2400 O O . TYR B 1 85 ? -9.703 23.438 -4.691 1 94.88 85 TYR B O 1
ATOM 2408 N N . GLN B 1 86 ? -10.406 23.172 -6.809 1 96 86 GLN B N 1
ATOM 2409 C CA . GLN B 1 86 ? -11.609 22.422 -6.445 1 96 86 GLN B CA 1
ATOM 2410 C C . GLN B 1 86 ? -11.414 20.938 -6.688 1 96 86 GLN B C 1
ATOM 2412 O O . GLN B 1 86 ? -11.148 20.5 -7.812 1 96 86 GLN B O 1
ATOM 2417 N N . ALA B 1 87 ? -11.461 20.172 -5.641 1 97 87 ALA B N 1
ATOM 2418 C CA . ALA B 1 87 ? -11.336 18.719 -5.727 1 97 87 ALA B CA 1
ATOM 2419 C C . ALA B 1 87 ? -12.703 18.047 -5.676 1 97 87 ALA B C 1
ATOM 2421 O O . ALA B 1 87 ? -13.484 18.281 -4.754 1 97 87 ALA B O 1
ATOM 2422 N N . THR B 1 88 ? -13 17.203 -6.66 1 97.75 88 THR B N 1
ATOM 2423 C CA . THR B 1 88 ? -14.234 16.422 -6.719 1 97.75 88 THR B CA 1
ATOM 2424 C C . THR B 1 88 ? -13.945 14.945 -6.488 1 97.75 88 THR B C 1
ATOM 2426 O O . THR B 1 88 ? -13.258 14.312 -7.289 1 97.75 88 THR B O 1
ATOM 2429 N N . LEU B 1 89 ? -14.477 14.508 -5.391 1 96.75 89 LEU B N 1
ATOM 2430 C CA . LEU B 1 89 ? -14.273 13.109 -5.012 1 96.75 89 LEU B CA 1
ATOM 2431 C C . LEU B 1 89 ? -15.531 12.289 -5.262 1 96.75 89 LEU B C 1
ATOM 2433 O O . LEU B 1 89 ? -16.594 12.578 -4.699 1 96.75 89 LEU B O 1
ATOM 2437 N N . SER B 1 90 ? -15.391 11.297 -6.125 1 94.69 90 SER B N 1
ATOM 2438 C CA . SER B 1 90 ? -16.484 10.359 -6.383 1 94.69 90 SER B CA 1
ATOM 2439 C C . SER B 1 90 ? -16.281 9.055 -5.629 1 94.69 90 SER B C 1
ATOM 2441 O O . SER B 1 90 ? -15.242 8.406 -5.773 1 94.69 90 SER B O 1
ATOM 2443 N N . LEU B 1 91 ? -17.281 8.703 -4.871 1 88.19 91 LEU B N 1
ATOM 2444 C CA . LEU B 1 91 ? -17.203 7.504 -4.039 1 88.19 91 LEU B CA 1
ATOM 2445 C C . LEU B 1 91 ? -18.031 6.375 -4.637 1 88.19 91 LEU B C 1
ATOM 2447 O O . LEU B 1 91 ? -18.875 6.609 -5.512 1 88.19 91 LEU B O 1
ATOM 2451 N N . PRO B 1 92 ? -17.719 5.18 -4.215 1 76.31 92 PRO B N 1
ATOM 2452 C CA . PRO B 1 92 ? -18.469 4.039 -4.77 1 76.31 92 PRO B CA 1
ATOM 2453 C C . PRO B 1 92 ? -19.969 4.113 -4.492 1 76.31 92 PRO B C 1
ATOM 2455 O O . PRO B 1 92 ? -20.766 3.549 -5.242 1 76.31 92 PRO B O 1
ATOM 2458 N N . SER B 1 93 ? -20.297 4.688 -3.463 1 76.12 93 SER B N 1
ATOM 2459 C CA . SER B 1 93 ? -21.703 4.84 -3.119 1 76.12 93 SER B CA 1
ATOM 2460 C C . SER B 1 93 ? -22.438 5.715 -4.137 1 76.12 93 SER B C 1
ATOM 2462 O O . SER B 1 93 ? -23.656 5.781 -4.141 1 76.12 93 SER B O 1
ATOM 2464 N N . GLY B 1 94 ? -21.719 6.297 -5 1 81.69 94 GLY B N 1
ATOM 2465 C CA . GLY B 1 94 ? -22.312 7.238 -5.938 1 81.69 94 GLY B CA 1
ATOM 2466 C C . GLY B 1 94 ? -22.281 8.672 -5.438 1 81.69 94 GLY B C 1
ATOM 2467 O O . GLY B 1 94 ? -22.656 9.594 -6.168 1 81.69 94 GLY B O 1
ATOM 2468 N N . GLN B 1 95 ? -21.875 8.742 -4.223 1 88.56 95 GLN B N 1
ATOM 2469 C CA . GLN B 1 95 ? -21.812 10.078 -3.641 1 88.56 95 GLN B CA 1
ATOM 2470 C C . GLN B 1 95 ? -20.641 10.875 -4.23 1 88.56 95 GLN B C 1
ATOM 2472 O O . GLN B 1 95 ? -19.547 10.344 -4.402 1 88.56 95 GLN B O 1
ATOM 2477 N N . ILE B 1 96 ? -20.984 12.07 -4.59 1 93.62 96 ILE B N 1
ATOM 2478 C CA . ILE B 1 96 ? -19.984 13 -5.098 1 93.62 96 IL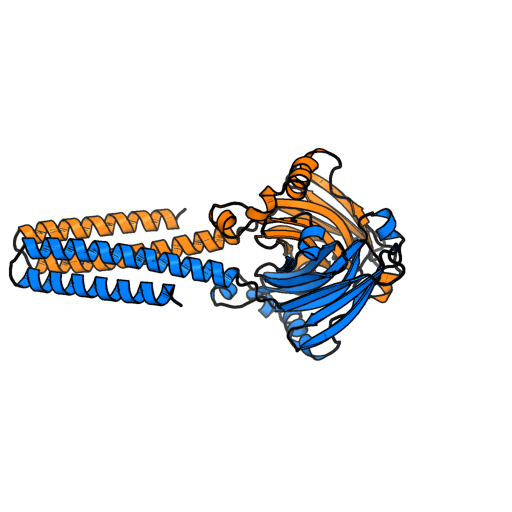E B CA 1
ATOM 2479 C C . ILE B 1 96 ? -19.797 14.148 -4.113 1 93.62 96 ILE B C 1
ATOM 2481 O O . ILE B 1 96 ? -20.766 14.781 -3.703 1 93.62 96 ILE B O 1
ATOM 2485 N N . LYS B 1 97 ? -18.625 14.344 -3.682 1 94.75 97 LYS B N 1
ATOM 2486 C CA . LYS B 1 97 ? -18.297 15.422 -2.75 1 94.75 97 LYS B CA 1
ATOM 2487 C C . LYS B 1 97 ? -17.266 16.375 -3.355 1 94.75 97 LYS B C 1
ATOM 2489 O O . LYS B 1 97 ? -16.344 15.938 -4.047 1 94.75 97 LYS B O 1
ATOM 2494 N N . THR B 1 98 ? -17.453 17.641 -3.082 1 95.94 98 THR B N 1
ATOM 2495 C CA . THR B 1 98 ? -16.516 18.656 -3.596 1 95.94 98 THR B CA 1
ATOM 2496 C C . THR B 1 98 ? -15.859 19.406 -2.449 1 95.94 98 THR B C 1
ATOM 2498 O O . THR B 1 98 ? -16.516 19.734 -1.454 1 95.94 98 THR B O 1
ATOM 2501 N N . PHE B 1 99 ? -14.578 19.703 -2.635 1 95.88 99 PHE B N 1
ATOM 2502 C CA . PHE B 1 99 ? -13.789 20.391 -1.617 1 95.88 99 PHE B CA 1
ATOM 2503 C C . PHE B 1 99 ? -12.906 21.453 -2.248 1 95.88 99 PHE B C 1
ATOM 2505 O O . PHE B 1 99 ? -12.469 21.312 -3.393 1 95.88 99 PHE B O 1
ATOM 2512 N N . LYS B 1 100 ? -12.664 22.516 -1.449 1 94.62 100 LYS B N 1
ATOM 2513 C CA . LYS B 1 100 ? -11.672 23.5 -1.855 1 94.62 100 LYS B CA 1
ATOM 2514 C C . LYS B 1 100 ? -10.328 23.25 -1.183 1 94.62 100 LYS B C 1
ATOM 2516 O O . LYS B 1 100 ? -10.227 23.297 0.045 1 94.62 100 LYS B O 1
ATOM 2521 N N . LEU B 1 101 ? -9.359 23.016 -1.949 1 94.12 101 LEU B N 1
ATOM 2522 C CA . LEU B 1 101 ? -8.023 22.719 -1.431 1 94.12 101 LEU B CA 1
ATOM 2523 C C . LEU B 1 101 ? -7.035 23.797 -1.824 1 94.12 101 LEU B C 1
ATOM 2525 O O . LEU B 1 101 ? -7.008 24.234 -2.977 1 94.12 101 LEU B O 1
ATOM 2529 N N . ILE B 1 102 ? -6.258 24.203 -0.864 1 91.5 102 ILE B N 1
ATOM 2530 C CA . ILE B 1 102 ? -5.207 25.172 -1.102 1 91.5 102 ILE B CA 1
ATOM 2531 C C . ILE B 1 102 ? -3.848 24.562 -0.763 1 91.5 102 ILE B C 1
ATOM 2533 O O . ILE B 1 102 ? -3.604 24.172 0.38 1 91.5 102 ILE B O 1
ATOM 2537 N N . GLY B 1 103 ? -3.002 24.453 -1.761 1 91.94 103 GLY B N 1
ATOM 2538 C CA . GLY B 1 103 ? -1.679 23.906 -1.498 1 91.94 103 GLY B CA 1
ATOM 2539 C C . GLY B 1 103 ? -1.028 23.297 -2.727 1 91.94 103 GLY B C 1
ATOM 2540 O O . GLY B 1 103 ? -1.419 23.594 -3.855 1 91.94 103 GLY B O 1
ATOM 2541 N N . ASP B 1 104 ? 0.026 22.438 -2.49 1 92.75 104 ASP B N 1
ATOM 2542 C CA . ASP B 1 104 ? 0.812 21.875 -3.578 1 92.75 104 ASP B CA 1
ATOM 2543 C C . ASP B 1 104 ? 0.307 20.469 -3.945 1 92.75 104 ASP B C 1
ATOM 2545 O O . ASP B 1 104 ? 0.308 20.094 -5.117 1 92.75 104 ASP B O 1
ATOM 2549 N N . ASP B 1 105 ? -0.077 19.734 -2.92 1 95.31 105 ASP B N 1
ATOM 2550 C CA . ASP B 1 105 ? -0.531 18.359 -3.104 1 95.31 105 ASP B CA 1
ATOM 2551 C C . ASP B 1 105 ? -1.907 18.141 -2.477 1 95.31 105 ASP B C 1
ATOM 2553 O O . ASP B 1 105 ? -2.283 18.844 -1.537 1 95.31 105 ASP B O 1
ATOM 2557 N N . TRP B 1 106 ? -2.631 17.25 -3.1 1 96.38 106 TRP B N 1
ATOM 2558 C CA . TRP B 1 106 ? -3.793 16.703 -2.408 1 96.38 106 TRP B CA 1
ATOM 2559 C C . TRP B 1 106 ? -3.434 15.43 -1.663 1 96.38 106 TRP B C 1
ATOM 2561 O O . TRP B 1 106 ? -2.576 14.664 -2.109 1 96.38 106 TRP B O 1
ATOM 2571 N N . GLN B 1 107 ? -4.062 15.242 -0.54 1 97 107 GLN B N 1
ATOM 2572 C CA . GLN B 1 107 ? -3.826 14.047 0.261 1 97 107 GLN B CA 1
ATOM 2573 C C . GLN B 1 107 ? -5.141 13.43 0.728 1 97 107 GLN B C 1
ATOM 2575 O O . GLN B 1 107 ? -6.023 14.141 1.221 1 97 107 GLN B O 1
ATOM 2580 N N . LEU B 1 108 ? -5.223 12.18 0.494 1 96.75 108 LEU B N 1
ATOM 2581 C CA . LEU B 1 108 ? -6.383 11.406 0.936 1 96.75 108 LEU B CA 1
ATOM 2582 C C . LEU B 1 108 ? -5.969 10.328 1.93 1 96.75 108 LEU B C 1
ATOM 2584 O O . LEU B 1 108 ? -5.078 9.523 1.645 1 96.75 108 LEU B O 1
ATOM 2588 N N . SER B 1 109 ? -6.625 10.359 3.041 1 95.81 109 SER B N 1
ATOM 2589 C CA . SER B 1 109 ? -6.273 9.414 4.094 1 95.81 109 SER B CA 1
ATOM 2590 C C . SER B 1 109 ? -7.426 8.453 4.383 1 95.81 109 SER B C 1
ATOM 2592 O O . SER B 1 109 ? -8.594 8.82 4.246 1 95.81 109 SER B O 1
ATOM 2594 N N . ALA B 1 110 ? -6.996 7.266 4.797 1 93.12 110 ALA B N 1
ATOM 2595 C CA . ALA B 1 110 ? -7.957 6.234 5.184 1 93.12 110 ALA B CA 1
ATOM 2596 C C . ALA B 1 110 ? -7.387 5.344 6.285 1 93.12 110 ALA B C 1
ATOM 2598 O O . ALA B 1 110 ? -6.172 5.266 6.461 1 93.12 110 ALA B O 1
ATOM 2599 N N . GLN B 1 111 ? -8.25 4.789 7.031 1 91.62 111 GLN B N 1
ATOM 2600 C CA . GLN B 1 111 ? -7.891 3.703 7.934 1 91.62 111 GLN B CA 1
ATOM 2601 C C . GLN B 1 111 ? -8.062 2.346 7.258 1 91.62 111 GLN B C 1
ATOM 2603 O O . GLN B 1 111 ? -9.062 2.113 6.57 1 91.62 111 GLN B O 1
ATOM 2608 N N . ILE B 1 112 ? -7.051 1.541 7.434 1 90 112 ILE B N 1
ATOM 2609 C CA . ILE B 1 112 ? -7.078 0.253 6.75 1 90 112 ILE B CA 1
ATOM 2610 C C . ILE B 1 112 ? -6.934 -0.875 7.77 1 90 112 ILE B C 1
ATOM 2612 O O . ILE B 1 112 ? -6.105 -0.797 8.68 1 90 112 ILE B O 1
ATOM 2616 N N . ILE B 1 113 ? -7.742 -1.854 7.645 1 88.25 113 ILE B N 1
ATOM 2617 C CA . ILE B 1 113 ? -7.613 -3.107 8.383 1 88.25 113 ILE B CA 1
ATOM 2618 C C . ILE B 1 113 ? -7.008 -4.176 7.469 1 88.25 113 ILE B C 1
ATOM 2620 O O . ILE B 1 113 ? -7.574 -4.5 6.422 1 88.25 113 ILE B O 1
ATOM 2624 N N . VAL B 1 114 ? -5.926 -4.637 7.883 1 86 114 VAL B N 1
ATOM 2625 C CA . VAL B 1 114 ? -5.238 -5.668 7.113 1 86 114 VAL B CA 1
ATOM 2626 C C . VAL B 1 114 ? -5.434 -7.027 7.785 1 86 114 VAL B C 1
ATOM 2628 O O . VAL B 1 114 ? -5.102 -7.199 8.961 1 86 114 VAL B O 1
ATOM 2631 N N . TRP B 1 115 ? -5.887 -7.914 7.008 1 80.31 115 TRP B N 1
ATOM 2632 C CA . TRP B 1 115 ? -6.145 -9.266 7.508 1 80.31 115 TRP B CA 1
ATOM 2633 C C . TRP B 1 115 ? -4.871 -10.102 7.504 1 80.31 115 TRP B C 1
ATOM 2635 O O . TRP B 1 115 ? -3.912 -9.781 6.793 1 80.31 115 TRP B O 1
ATOM 2645 N N . GLN B 1 116 ? -4.945 -11.156 8.328 1 78.62 116 GLN B N 1
ATOM 2646 C CA . GLN B 1 116 ? -3.84 -12.109 8.312 1 78.62 116 GLN B CA 1
ATOM 2647 C C . GLN B 1 116 ? -3.672 -12.734 6.934 1 78.62 116 GLN B C 1
ATOM 2649 O O . GLN B 1 116 ? -4.645 -12.867 6.188 1 78.62 116 GLN B O 1
ATOM 2654 N N . ASP B 1 117 ? -2.43 -13.125 6.664 1 70.88 117 ASP B N 1
ATOM 2655 C CA . ASP B 1 117 ? -2.088 -13.633 5.34 1 70.88 117 ASP B CA 1
ATOM 2656 C C . ASP B 1 117 ? -2.982 -14.812 4.953 1 70.88 117 ASP B C 1
ATOM 2658 O O . ASP B 1 117 ? -3.389 -14.93 3.795 1 70.88 117 ASP B O 1
ATOM 2662 N N . TRP B 1 118 ? -3.275 -15.695 5.926 1 63.94 118 TRP B N 1
ATOM 2663 C CA . TRP B 1 118 ? -4.066 -16.891 5.621 1 63.94 118 TRP B CA 1
ATOM 2664 C C . TRP B 1 118 ? -5.5 -16.516 5.266 1 63.94 118 TRP B C 1
ATOM 2666 O O . TRP B 1 118 ? -6.152 -17.203 4.477 1 63.94 118 TRP B O 1
ATOM 2676 N N . LEU B 1 119 ? -6.004 -15.398 5.793 1 73.88 119 LEU B N 1
ATOM 2677 C CA . LEU B 1 119 ? -7.336 -14.914 5.441 1 73.88 119 LEU B CA 1
ATOM 2678 C C . LEU B 1 119 ? -7.34 -14.305 4.043 1 73.88 119 LEU B C 1
ATOM 2680 O O . LEU B 1 119 ? -8.312 -14.453 3.303 1 73.88 119 LEU B O 1
ATOM 2684 N N . HIS B 1 120 ? -6.211 -13.602 3.662 1 71.69 120 HIS B N 1
ATOM 2685 C CA . HIS B 1 120 ? -6.07 -13.094 2.303 1 71.69 120 HIS B CA 1
ATOM 2686 C C . HIS B 1 120 ? -6.09 -14.234 1.287 1 71.69 120 HIS B C 1
ATOM 2688 O O . HIS B 1 120 ? -6.664 -14.094 0.205 1 71.69 120 HIS B O 1
ATOM 2694 N N . ALA B 1 121 ? -5.508 -15.289 1.754 1 61.78 121 ALA B N 1
ATOM 2695 C CA . ALA B 1 121 ? -5.477 -16.469 0.9 1 61.78 121 ALA B CA 1
ATOM 2696 C C . ALA B 1 121 ? -6.883 -17.031 0.669 1 61.78 121 ALA B C 1
ATOM 2698 O O . ALA B 1 121 ? -7.16 -17.625 -0.373 1 61.78 121 ALA B O 1
ATOM 2699 N N . LEU B 1 122 ? -7.738 -16.781 1.62 1 62.06 122 LEU B N 1
ATOM 2700 C CA . LEU B 1 122 ? -9.117 -17.234 1.519 1 62.06 122 LEU B CA 1
ATOM 2701 C C . LEU B 1 122 ? -9.961 -16.25 0.715 1 62.06 122 LEU B C 1
ATOM 2703 O O . LEU B 1 122 ? -11.148 -16.5 0.472 1 62.06 122 LEU B O 1
ATOM 2707 N N . GLY B 1 123 ? -9.383 -15.117 0.365 1 65.31 123 GLY B N 1
ATOM 2708 C CA . GLY B 1 123 ? -10.078 -14.18 -0.506 1 65.31 123 GLY B CA 1
ATOM 2709 C C . GLY B 1 123 ? -10.555 -12.938 0.216 1 65.31 123 GLY B C 1
ATOM 2710 O O . GLY B 1 123 ? -11.227 -12.086 -0.377 1 65.31 123 GLY B O 1
ATOM 2711 N N . LEU B 1 124 ? -10.203 -12.867 1.449 1 71.25 124 LEU B N 1
ATOM 2712 C CA . LEU B 1 124 ? -10.633 -11.688 2.203 1 71.25 124 LEU B CA 1
ATOM 2713 C C . LEU B 1 124 ? -9.836 -10.461 1.787 1 71.25 124 LEU B C 1
ATOM 2715 O O . LEU B 1 124 ? -8.609 -10.508 1.694 1 71.25 124 LEU B O 1
ATOM 2719 N N . THR B 1 125 ? -10.609 -9.398 1.48 1 78.19 125 THR B N 1
ATOM 2720 C CA . THR B 1 125 ? -9.992 -8.133 1.096 1 78.19 125 THR B CA 1
ATOM 2721 C C . THR B 1 125 ? -9.922 -7.184 2.285 1 78.19 125 THR B C 1
ATOM 2723 O O . THR B 1 125 ? -10.758 -7.25 3.191 1 78.19 125 THR B O 1
ATOM 2726 N N . ASN B 1 126 ? -8.938 -6.277 2.23 1 83.25 126 ASN B N 1
ATOM 2727 C CA . ASN B 1 126 ? -8.805 -5.293 3.301 1 83.25 126 ASN B CA 1
ATOM 2728 C C . ASN B 1 126 ? -10.039 -4.406 3.406 1 83.25 126 ASN B C 1
ATOM 2730 O O . ASN B 1 126 ? -10.766 -4.227 2.428 1 83.25 126 ASN B O 1
ATOM 2734 N N . ARG B 1 127 ? -10.211 -3.99 4.566 1 85.56 127 ARG B N 1
ATOM 2735 C CA . ARG B 1 127 ? -11.273 -3.01 4.781 1 85.56 127 ARG B CA 1
ATOM 2736 C C . ARG B 1 127 ? -10.695 -1.604 4.918 1 85.56 127 ARG B C 1
ATOM 2738 O O . ARG B 1 127 ? -9.586 -1.428 5.418 1 85.56 127 ARG B O 1
ATOM 2745 N N . TYR B 1 1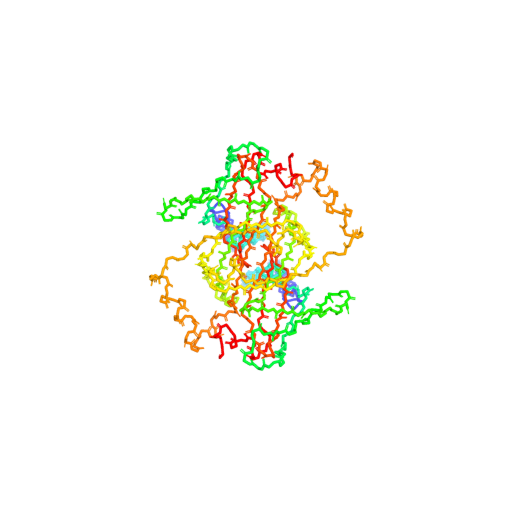28 ? -11.484 -0.732 4.41 1 89.06 128 TYR B N 1
ATOM 2746 C CA . TYR B 1 128 ? -11.016 0.649 4.473 1 89.06 128 TYR B CA 1
ATOM 2747 C C . TYR B 1 128 ? -12.133 1.575 4.957 1 89.06 128 TYR B C 1
ATOM 2749 O O . TYR B 1 128 ? -13.312 1.241 4.855 1 89.06 128 TYR B O 1
ATOM 2757 N N . ARG B 1 129 ? -11.711 2.643 5.535 1 88.75 129 ARG B N 1
ATOM 2758 C CA . ARG B 1 129 ? -12.57 3.771 5.871 1 88.75 129 ARG B CA 1
ATOM 2759 C C . ARG B 1 129 ? -11.859 5.098 5.617 1 88.75 129 ARG B C 1
ATOM 2761 O O . ARG B 1 129 ? -10.836 5.387 6.242 1 88.75 129 ARG B O 1
ATOM 2768 N N . PHE B 1 130 ? -12.469 5.84 4.699 1 90.88 130 PHE B N 1
ATOM 2769 C CA . PHE B 1 130 ? -11.852 7.137 4.445 1 90.88 130 PHE B CA 1
ATOM 2770 C C . PHE B 1 130 ? -11.891 8.008 5.695 1 90.88 130 PHE B C 1
ATOM 2772 O O . PHE B 1 130 ? -12.883 8.008 6.43 1 90.88 130 PHE B O 1
ATOM 2779 N N . ASP B 1 131 ? -10.859 8.688 5.875 1 91.06 131 ASP B N 1
ATOM 2780 C CA . ASP B 1 131 ? -10.727 9.555 7.047 1 91.06 131 ASP B CA 1
ATOM 2781 C C . ASP B 1 131 ? -10.922 11.016 6.672 1 91.06 131 ASP B C 1
ATOM 2783 O O . ASP B 1 131 ? -11.922 11.633 7.051 1 91.06 131 ASP B O 1
ATOM 2787 N N . ARG B 1 132 ? -10.047 11.523 5.871 1 94 132 ARG B N 1
ATOM 2788 C CA . ARG B 1 132 ? -10.109 12.93 5.496 1 94 132 ARG B CA 1
ATOM 2789 C C . ARG B 1 132 ? -9.352 13.188 4.199 1 94 132 ARG B C 1
ATOM 2791 O O . ARG B 1 132 ? -8.531 12.367 3.781 1 94 132 ARG B O 1
ATOM 2798 N N . ILE B 1 133 ? -9.773 14.266 3.613 1 95.38 133 ILE B N 1
ATOM 2799 C CA . ILE B 1 133 ? -9.008 14.812 2.498 1 95.38 133 ILE B CA 1
ATOM 2800 C C . ILE B 1 133 ? -8.398 16.156 2.906 1 95.38 133 ILE B C 1
ATOM 2802 O O . ILE B 1 133 ? -9.031 16.953 3.596 1 95.38 133 ILE B O 1
ATOM 2806 N N . GLN B 1 134 ? -7.152 16.328 2.551 1 95.5 134 GLN B N 1
ATOM 2807 C CA . GLN B 1 134 ? -6.473 17.547 2.949 1 95.5 134 GLN B CA 1
ATOM 2808 C C . GLN B 1 134 ? -5.441 17.969 1.907 1 95.5 134 GLN B C 1
ATOM 2810 O O . GLN B 1 134 ? -5.113 17.203 1.003 1 95.5 134 GLN B O 1
ATOM 2815 N N . SER B 1 135 ? -5.098 19.25 2.016 1 93.06 135 SER B N 1
ATOM 2816 C CA . SER B 1 135 ? -4.008 19.75 1.188 1 93.06 135 SER B CA 1
ATOM 2817 C C . SER B 1 135 ? -2.664 19.625 1.902 1 93.06 135 SER B C 1
ATOM 2819 O O . SER B 1 135 ? -2.619 19.484 3.127 1 93.06 135 SER B O 1
ATOM 2821 N N . ARG B 1 136 ? -1.669 19.578 1.131 1 92.19 136 ARG B N 1
ATOM 2822 C CA . ARG B 1 136 ? -0.304 19.453 1.633 1 92.19 136 ARG B CA 1
ATOM 2823 C C . ARG B 1 136 ? 0.633 20.406 0.909 1 92.19 136 ARG B C 1
ATOM 2825 O O . ARG B 1 136 ? 0.455 20.688 -0.281 1 92.19 136 ARG B O 1
ATOM 2832 N N . TYR B 1 137 ? 1.591 20.906 1.699 1 90.44 137 TYR B N 1
ATOM 2833 C CA . TYR B 1 137 ? 2.631 21.75 1.106 1 90.44 137 TYR B CA 1
ATOM 2834 C C . TYR B 1 137 ? 3.947 20.984 1.006 1 90.44 137 TYR B C 1
ATOM 2836 O O . TYR B 1 137 ? 4.332 20.266 1.936 1 90.44 137 TYR B O 1
ATOM 2844 N N . ASP B 1 138 ? 4.582 21.156 -0.082 1 87.69 138 ASP B N 1
ATOM 2845 C CA . ASP B 1 138 ? 5.863 20.484 -0.283 1 87.69 138 ASP B CA 1
ATOM 2846 C C . ASP B 1 138 ? 6.938 21.078 0.631 1 87.69 138 ASP B C 1
ATOM 2848 O O . ASP B 1 138 ? 7.77 20.344 1.171 1 87.69 138 ASP B O 1
ATOM 2852 N N . ASN B 1 139 ? 6.895 22.312 0.693 1 86.5 139 ASN B N 1
ATOM 2853 C CA . ASN B 1 139 ? 7.828 23 1.581 1 86.5 139 ASN B CA 1
ATOM 2854 C C . ASN B 1 139 ? 7.43 22.844 3.045 1 86.5 139 ASN B C 1
ATOM 2856 O O . ASN B 1 139 ? 6.312 23.203 3.432 1 86.5 139 ASN B O 1
ATOM 2860 N N . ILE B 1 140 ? 8.383 22.406 3.791 1 85.25 140 ILE B N 1
ATOM 2861 C CA . ILE B 1 140 ? 8.109 22.094 5.188 1 85.25 140 ILE B CA 1
ATOM 2862 C C . ILE B 1 140 ? 7.715 23.359 5.941 1 85.25 140 ILE B C 1
ATOM 2864 O O . ILE B 1 140 ? 6.828 23.328 6.797 1 85.25 140 ILE B O 1
ATOM 2868 N N . ASN B 1 141 ? 8.414 24.469 5.609 1 83.31 141 ASN B N 1
ATOM 2869 C CA . ASN B 1 141 ? 8.086 25.719 6.27 1 83.31 141 ASN B CA 1
ATOM 2870 C C . ASN B 1 141 ? 6.656 26.156 5.957 1 83.31 141 ASN B C 1
ATOM 2872 O O . ASN B 1 141 ? 5.93 26.609 6.844 1 83.31 141 ASN B O 1
ATOM 2876 N N . ALA B 1 142 ? 6.273 26 4.738 1 81.88 142 ALA B N 1
ATOM 2877 C CA . ALA B 1 142 ? 4.902 26.312 4.352 1 81.88 142 ALA B CA 1
ATOM 2878 C C . ALA B 1 142 ? 3.908 25.375 5.027 1 81.88 142 ALA B C 1
ATOM 2880 O O . ALA B 1 142 ? 2.846 25.797 5.484 1 81.88 142 ALA B O 1
ATOM 2881 N N . GLU B 1 143 ? 4.27 24.156 5.156 1 84.25 143 GLU B N 1
ATOM 2882 C CA . GLU B 1 143 ? 3.408 23.156 5.785 1 84.25 143 GLU B CA 1
ATOM 2883 C C . GLU B 1 143 ? 3.193 23.469 7.266 1 84.25 143 GLU B C 1
ATOM 2885 O O . GLU B 1 143 ? 2.135 23.172 7.816 1 84.25 143 GLU B O 1
ATOM 2890 N N . GLN B 1 144 ? 4.168 24.016 7.848 1 81.75 144 GLN B N 1
ATOM 2891 C CA . GLN B 1 144 ? 4.098 24.266 9.281 1 81.75 144 GLN B CA 1
ATOM 2892 C C . GLN B 1 144 ? 3.252 25.5 9.578 1 81.75 144 GLN B C 1
ATOM 2894 O O . GLN B 1 144 ? 2.625 25.594 10.641 1 81.75 144 GLN B O 1
ATOM 2899 N N . HIS B 1 145 ? 3.188 26.453 8.531 1 79.38 145 HIS B N 1
ATOM 2900 C CA . HIS B 1 145 ? 2.629 27.766 8.891 1 79.38 145 HIS B CA 1
ATOM 2901 C C . HIS B 1 145 ? 1.386 28.062 8.062 1 79.38 145 HIS B C 1
ATOM 2903 O O . HIS B 1 145 ? 0.586 28.938 8.438 1 79.38 145 HIS B O 1
ATOM 2909 N N . ALA B 1 146 ? 1.26 27.453 6.977 1 77.62 146 ALA B N 1
ATOM 2910 C CA . ALA B 1 146 ? 0.155 27.781 6.082 1 77.62 146 ALA B CA 1
ATOM 2911 C C . ALA B 1 146 ? -1.157 27.188 6.582 1 77.62 146 ALA B C 1
ATOM 2913 O O . ALA B 1 146 ? -1.155 26.297 7.43 1 77.62 146 ALA B O 1
ATOM 2914 N N . ILE B 1 147 ? -2.188 27.797 6.098 1 74.75 147 ILE B N 1
ATOM 2915 C CA . ILE B 1 147 ? -3.512 27.266 6.406 1 74.75 147 ILE B CA 1
ATOM 2916 C C . ILE B 1 147 ? -3.738 25.969 5.645 1 74.75 147 ILE B C 1
ATOM 2918 O O . ILE B 1 147 ? -3.484 25.891 4.438 1 74.75 147 ILE B O 1
ATOM 2922 N N . HIS B 1 148 ? -4.129 24.984 6.41 1 81.25 148 HIS B N 1
ATOM 2923 C CA . HIS B 1 148 ? -4.406 23.688 5.793 1 81.25 148 HIS B CA 1
ATOM 2924 C C . HIS B 1 148 ? -5.895 23.531 5.492 1 81.25 148 HIS B C 1
ATOM 2926 O O . HIS B 1 148 ? -6.738 23.891 6.312 1 81.25 148 HIS B O 1
ATOM 2932 N N . SER B 1 149 ? -6.184 23.188 4.285 1 90.81 149 SER B N 1
ATOM 2933 C CA . SER B 1 149 ? -7.539 22.75 3.963 1 90.81 149 SER B CA 1
ATOM 2934 C C . SER B 1 149 ? -7.754 21.281 4.336 1 90.81 149 SER B C 1
ATOM 2936 O O . SER B 1 149 ? -7.117 20.391 3.768 1 90.81 149 SER B O 1
ATOM 2938 N N . ILE B 1 150 ? -8.516 21.078 5.34 1 92.94 150 ILE B N 1
ATOM 2939 C CA . ILE B 1 150 ? -8.781 19.734 5.82 1 92.94 150 ILE B CA 1
ATOM 2940 C C . ILE B 1 150 ? -10.289 19.5 5.898 1 92.94 150 ILE B C 1
ATOM 2942 O O . ILE B 1 150 ? -11.016 20.297 6.473 1 92.94 150 ILE B O 1
ATOM 2946 N N . TYR B 1 151 ? -10.773 18.406 5.309 1 93.88 151 TYR B N 1
ATOM 2947 C CA . TYR B 1 151 ? -12.188 18.062 5.332 1 93.88 151 TYR B CA 1
ATOM 2948 C C . TYR B 1 151 ? -12.391 16.609 5.766 1 93.88 151 TYR B C 1
ATOM 2950 O O . TYR B 1 151 ? -11.773 15.703 5.207 1 93.88 151 TYR B O 1
ATOM 2958 N N . PRO B 1 152 ? -13.188 16.359 6.727 1 92 152 PRO B N 1
ATOM 2959 C CA . PRO B 1 152 ? -13.492 14.992 7.133 1 92 152 PRO B CA 1
ATOM 2960 C C . PRO B 1 152 ? -14.352 14.25 6.113 1 92 152 PRO B C 1
ATOM 2962 O O . PRO B 1 152 ? -15.234 14.844 5.488 1 92 152 PRO B O 1
ATOM 2965 N N . LEU B 1 153 ? -14.047 12.992 5.867 1 89.88 153 LEU B N 1
ATOM 2966 C CA . LEU B 1 153 ? -14.812 12.164 4.938 1 89.88 153 LEU B CA 1
ATOM 2967 C C . LEU B 1 153 ? -15.68 11.164 5.688 1 89.88 153 LEU B C 1
ATOM 2969 O O . LEU B 1 153 ? -16.578 10.547 5.105 1 89.88 153 LEU B O 1
ATOM 2973 N N . ASN B 1 154 ? -15.242 10.523 6.848 1 72.31 154 ASN B N 1
ATOM 2974 C CA . ASN B 1 154 ? -15.953 9.484 7.59 1 72.31 154 ASN B CA 1
ATOM 2975 C C . ASN B 1 154 ? -17.312 9.969 8.07 1 72.31 154 ASN B C 1
ATOM 2977 O O . ASN B 1 154 ? -17.422 11.031 8.695 1 72.31 154 ASN B O 1
ATOM 2981 N N . PRO B 1 155 ? -18.359 9.148 7.465 1 57.53 155 PRO B N 1
ATOM 2982 C CA . PRO B 1 155 ? -19.672 9.492 8.031 1 57.53 155 PRO B CA 1
ATOM 2983 C C . PRO B 1 155 ? -19.781 9.117 9.508 1 57.53 155 PRO B C 1
ATOM 2985 O O . PRO B 1 155 ? -19.125 8.18 9.961 1 57.53 155 PRO B O 1
ATOM 2988 N N . PRO B 1 156 ? -20.375 9.859 10.305 1 49.31 156 PRO B N 1
ATOM 2989 C CA . PRO B 1 156 ? -20.641 9.648 11.734 1 49.31 156 PRO B CA 1
ATOM 2990 C C . PRO B 1 156 ? -21 8.203 12.062 1 49.31 156 PRO B C 1
ATOM 2992 O O . PRO B 1 156 ? -20.656 7.703 13.133 1 49.31 156 PRO B O 1
ATOM 2995 N N . ASN B 1 157 ? -21.969 7.465 11.453 1 50.5 157 ASN B N 1
ATOM 2996 C CA . ASN B 1 157 ? -22.797 6.504 12.18 1 50.5 157 ASN B CA 1
ATOM 2997 C C . ASN B 1 157 ? -22.391 5.066 11.859 1 50.5 157 ASN B C 1
ATOM 2999 O O . ASN B 1 157 ? -22.328 4.223 12.758 1 50.5 157 ASN B O 1
ATOM 3003 N N . THR B 1 158 ? -22.656 4.531 10.625 1 48.41 158 THR B N 1
ATOM 3004 C CA . THR B 1 158 ? -22.922 3.121 10.383 1 48.41 158 THR B CA 1
ATOM 3005 C C . THR B 1 158 ? -21.641 2.312 10.367 1 48.41 158 THR B C 1
ATOM 3007 O O . THR B 1 158 ? -21.641 1.121 10.688 1 48.41 158 THR B O 1
ATOM 3010 N N . ALA B 1 159 ? -20.578 2.594 9.609 1 50.81 159 ALA B N 1
ATOM 3011 C CA . ALA B 1 159 ? -19.328 1.873 9.422 1 50.81 159 ALA B CA 1
ATOM 3012 C C . ALA B 1 159 ? -18.609 1.652 10.75 1 50.81 159 ALA B C 1
ATOM 3014 O O . ALA B 1 159 ? -17.703 0.822 10.844 1 50.81 159 ALA B O 1
ATOM 3015 N N . ASN B 1 160 ? -19.078 2.244 11.875 1 58.44 160 ASN B N 1
ATOM 3016 C CA . ASN B 1 160 ? -18.562 2.328 13.234 1 58.44 160 ASN B CA 1
ATOM 3017 C C . ASN B 1 160 ? -18.625 0.978 13.945 1 58.44 160 ASN B C 1
ATOM 3019 O O . ASN B 1 160 ? -17.766 0.663 14.766 1 58.44 160 ASN B O 1
ATOM 3023 N N . SER B 1 161 ? -19.594 0.226 13.32 1 60.44 161 SER B N 1
ATOM 3024 C CA . SER B 1 161 ? -19.75 -0.979 14.133 1 60.44 161 SER B CA 1
ATOM 3025 C C . SER B 1 161 ? -18.578 -1.939 13.922 1 60.44 161 SER B C 1
ATOM 3027 O O . SER B 1 161 ? -18.047 -2.486 14.891 1 60.44 161 SER B O 1
ATOM 3029 N N . PHE B 1 162 ? -18.125 -2.076 12.727 1 64.19 162 PHE B N 1
ATOM 3030 C CA . PHE B 1 162 ? -17.062 -3.039 12.484 1 64.19 162 PHE B CA 1
ATOM 3031 C C . PHE B 1 162 ? -15.734 -2.51 13.008 1 64.19 162 PHE B C 1
ATOM 3033 O O . PHE B 1 162 ? -14.961 -3.252 13.617 1 64.19 162 PHE B O 1
ATOM 3040 N N . TRP B 1 163 ? -15.633 -1.336 12.805 1 69 163 TRP B N 1
ATOM 3041 C CA . TRP B 1 163 ? -14.398 -0.715 13.281 1 69 163 TRP B CA 1
ATOM 3042 C C . TRP B 1 163 ? -14.312 -0.789 14.805 1 69 163 TRP B C 1
ATOM 3044 O O . TRP B 1 163 ? -13.25 -1.074 15.359 1 69 163 TRP B O 1
ATOM 3054 N N . GLN B 1 164 ? -15.508 -0.594 15.281 1 67.19 164 GLN B N 1
ATOM 3055 C CA . GLN B 1 164 ? -15.586 -0.715 16.734 1 67.19 164 GLN B CA 1
ATOM 3056 C C . GLN B 1 164 ? -15.375 -2.16 17.172 1 67.19 164 GLN B C 1
ATOM 3058 O O . GLN B 1 164 ? -14.672 -2.418 18.156 1 67.19 164 GLN B O 1
ATOM 3063 N N . TRP B 1 165 ? -16.078 -2.963 16.438 1 68.94 165 TRP B N 1
ATOM 3064 C CA . TRP B 1 165 ? -15.906 -4.383 16.734 1 68.94 165 TRP B CA 1
ATOM 3065 C C . TRP B 1 165 ? -14.453 -4.805 16.562 1 68.94 165 TRP B C 1
ATOM 3067 O O . TRP B 1 165 ? -13.906 -5.508 17.422 1 68.94 165 TRP B O 1
ATOM 3077 N N . ALA B 1 166 ? -13.812 -4.445 15.469 1 69.19 166 ALA B N 1
ATOM 3078 C CA . ALA B 1 166 ? -12.43 -4.82 15.164 1 69.19 166 ALA B CA 1
ATOM 3079 C C . ALA B 1 166 ? -11.477 -4.336 16.25 1 69.19 166 ALA B C 1
ATOM 3081 O O . ALA B 1 166 ? -10.484 -4.996 16.547 1 69.19 166 ALA B O 1
ATOM 3082 N N . LYS B 1 167 ? -11.93 -3.268 16.875 1 65.5 167 LYS B N 1
ATOM 3083 C CA . LYS B 1 167 ? -11.055 -2.686 17.891 1 65.5 167 LYS B CA 1
ATOM 3084 C C . LYS B 1 167 ? -11.352 -3.258 19.266 1 65.5 167 LYS B C 1
ATOM 3086 O O . LYS B 1 167 ? -10.477 -3.277 20.141 1 65.5 167 LYS B O 1
ATOM 3091 N N . HIS B 1 168 ? -12.5 -3.791 19.438 1 66.25 168 HIS B N 1
ATOM 3092 C CA . HIS B 1 168 ? -12.914 -4.059 20.797 1 66.25 168 HIS B CA 1
ATOM 3093 C C . HIS B 1 168 ? -12.891 -5.551 21.109 1 66.25 168 HIS B C 1
ATOM 3095 O O . HIS B 1 168 ? -12.945 -5.957 22.266 1 66.25 168 HIS B O 1
ATOM 3101 N N . HIS B 1 169 ? -12.805 -6.328 20.141 1 65.5 169 HIS B N 1
ATOM 3102 C CA . HIS B 1 169 ? -12.875 -7.742 20.484 1 65.5 169 HIS B CA 1
ATOM 3103 C C . HIS B 1 169 ? -11.508 -8.414 20.344 1 65.5 169 HIS B C 1
ATOM 3105 O O . HIS B 1 169 ? -10.734 -8.07 19.453 1 65.5 169 HIS B O 1
ATOM 3111 N N . LEU B 1 170 ? -11.172 -9.203 21.312 1 64.19 170 LEU B N 1
ATOM 3112 C CA . LEU B 1 170 ? -9.875 -9.852 21.438 1 64.19 170 LEU B CA 1
ATOM 3113 C C . LEU B 1 170 ? -9.664 -10.867 20.312 1 64.19 170 LEU B C 1
ATOM 3115 O O . LEU B 1 170 ? -8.523 -11.172 19.953 1 64.19 170 LEU B O 1
ATOM 3119 N N . ILE B 1 171 ? -10.711 -11.289 19.812 1 66.81 171 ILE B N 1
ATOM 3120 C CA . ILE B 1 171 ? -10.625 -12.344 18.812 1 66.81 171 ILE B CA 1
ATOM 3121 C C . ILE B 1 171 ? -10.031 -11.789 17.531 1 66.81 171 ILE B C 1
ATOM 3123 O O . ILE B 1 171 ? -9.484 -12.539 16.719 1 66.81 171 ILE B O 1
ATOM 3127 N N . GLN B 1 172 ? -9.961 -10.523 17.516 1 72.25 172 GLN B N 1
ATOM 3128 C CA . GLN B 1 172 ? -9.516 -9.875 16.281 1 72.25 172 GLN B CA 1
ATOM 3129 C C . GLN B 1 172 ? -8.016 -10.039 16.078 1 72.25 172 GLN B C 1
ATOM 3131 O O . GLN B 1 172 ? -7.527 -10.023 14.953 1 72.25 172 GLN B O 1
ATOM 3136 N N . ARG B 1 173 ? -7.344 -10.359 17.203 1 76.69 173 ARG B N 1
ATOM 3137 C CA . ARG B 1 173 ? -5.891 -10.461 17.141 1 76.69 173 ARG B CA 1
ATOM 3138 C C . ARG B 1 173 ? -5.461 -11.648 16.281 1 76.69 173 ARG B C 1
ATOM 3140 O O . ARG B 1 173 ? -4.363 -11.648 15.719 1 76.69 173 ARG B O 1
ATOM 3147 N N . TYR B 1 174 ? -6.43 -12.539 16.156 1 80.38 174 TYR B N 1
ATOM 3148 C CA . TYR B 1 174 ? -6.098 -13.75 15.406 1 80.38 174 TYR B CA 1
ATOM 3149 C C . TYR B 1 174 ? -6.383 -13.562 13.922 1 80.38 174 TYR B C 1
ATOM 3151 O O . TYR B 1 174 ? -5.816 -14.258 13.078 1 80.38 174 TYR B O 1
ATOM 3159 N N . PHE B 1 175 ? -7.18 -12.578 13.719 1 84.69 175 PHE B N 1
ATOM 3160 C CA . PHE B 1 175 ? -7.641 -12.445 12.344 1 84.69 175 PHE B CA 1
ATOM 3161 C C . PHE B 1 175 ? -7.051 -11.203 11.695 1 84.69 175 PHE B C 1
ATOM 3163 O O . PHE B 1 175 ? -6.891 -11.148 10.477 1 84.69 175 PHE B O 1
ATOM 3170 N N . ILE B 1 176 ? -6.703 -10.234 12.508 1 87.62 176 ILE B N 1
ATOM 3171 C CA . ILE B 1 176 ? -6.23 -8.953 12 1 87.62 176 ILE B CA 1
ATOM 3172 C C . ILE B 1 176 ? -4.711 -8.867 12.148 1 87.62 176 ILE B C 1
ATOM 3174 O O . ILE B 1 176 ? -4.18 -9.062 13.242 1 87.62 176 ILE B O 1
ATOM 3178 N N . LYS B 1 177 ? -4.027 -8.625 11.023 1 85.5 177 LYS B N 1
ATOM 3179 C CA . LYS B 1 177 ? -2.578 -8.445 11.016 1 85.5 177 LYS B CA 1
ATOM 3180 C C . LYS B 1 177 ? -2.195 -7.074 11.57 1 85.5 177 LYS B C 1
ATOM 3182 O O . LYS B 1 177 ? -1.333 -6.977 12.453 1 85.5 177 LYS B O 1
ATOM 3187 N N . THR B 1 178 ? -2.816 -6.027 11.086 1 87.94 178 THR B N 1
ATOM 3188 C CA . THR B 1 178 ? -2.551 -4.672 11.562 1 87.94 178 THR B CA 1
ATOM 3189 C C . THR B 1 178 ? -3.686 -3.73 11.172 1 87.94 178 THR B C 1
ATOM 3191 O O . THR B 1 178 ? -4.465 -4.031 10.266 1 87.94 178 THR B O 1
ATOM 3194 N N . ILE B 1 179 ? -3.816 -2.734 11.914 1 88.31 179 ILE B N 1
ATOM 3195 C CA . ILE B 1 179 ? -4.668 -1.589 11.617 1 88.31 179 ILE B CA 1
ATOM 3196 C C . ILE B 1 179 ? -3.822 -0.318 11.555 1 88.31 179 ILE B C 1
ATOM 3198 O O . ILE B 1 179 ? -3.129 0.017 12.523 1 88.31 179 ILE B O 1
ATOM 3202 N N . TYR B 1 180 ? -3.824 0.315 10.438 1 91.31 180 TYR B N 1
ATOM 3203 C CA . TYR B 1 180 ? -3.006 1.517 10.32 1 91.31 180 TYR B CA 1
ATOM 3204 C C . TYR B 1 180 ? -3.668 2.537 9.398 1 91.31 180 TYR B C 1
ATOM 3206 O O . TYR B 1 180 ? -4.574 2.197 8.633 1 91.31 180 TYR B O 1
ATOM 3214 N N . GLY B 1 181 ? -3.248 3.73 9.609 1 94.19 181 GLY B N 1
ATOM 3215 C CA . GLY B 1 181 ? -3.654 4.766 8.672 1 94.19 181 GLY B CA 1
ATOM 3216 C C . GLY B 1 181 ? -2.781 4.82 7.434 1 94.19 181 GLY B C 1
ATOM 3217 O O . GLY B 1 181 ? -1.563 4.648 7.52 1 94.19 181 GLY B O 1
ATOM 3218 N N . ASN B 1 182 ? -3.438 4.984 6.359 1 95.56 182 ASN B N 1
ATOM 3219 C CA . ASN B 1 182 ? -2.781 5.086 5.059 1 95.56 182 ASN B CA 1
ATOM 3220 C C . ASN B 1 182 ? -3.221 6.336 4.305 1 95.56 182 ASN B C 1
ATOM 3222 O O . ASN B 1 182 ? -4.41 6.66 4.266 1 95.56 182 ASN B O 1
ATOM 3226 N N . ALA B 1 183 ? -2.229 7.016 3.83 1 96.69 183 ALA B N 1
ATOM 3227 C CA . ALA B 1 183 ? -2.531 8.211 3.045 1 96.69 183 ALA B CA 1
ATOM 3228 C C . ALA B 1 183 ? -1.759 8.211 1.73 1 96.69 183 ALA B C 1
ATOM 3230 O O . ALA B 1 183 ? -0.639 7.703 1.66 1 96.69 183 ALA B O 1
ATOM 3231 N N . ILE B 1 184 ? -2.416 8.75 0.776 1 97.06 184 ILE B N 1
ATOM 3232 C CA . ILE B 1 184 ? -1.779 8.938 -0.523 1 97.06 184 ILE B CA 1
ATOM 3233 C C . ILE B 1 184 ? -1.842 10.414 -0.917 1 97.06 184 ILE B C 1
ATOM 3235 O O . ILE B 1 184 ? -2.781 11.125 -0.548 1 97.06 184 ILE B O 1
ATOM 3239 N N . PHE B 1 185 ? -0.835 10.867 -1.662 1 97.31 185 PHE B N 1
ATOM 3240 C CA . PHE B 1 185 ? -0.836 12.258 -2.096 1 97.31 185 PHE B CA 1
ATOM 3241 C C . PHE B 1 185 ? -0.141 12.406 -3.443 1 97.31 185 PHE B C 1
ATOM 3243 O O . PHE B 1 185 ? 0.762 11.633 -3.77 1 97.31 185 PHE B O 1
ATOM 3250 N N . MET B 1 186 ? -0.58 13.336 -4.176 1 96.25 186 MET B N 1
ATOM 3251 C CA . MET B 1 186 ? -0.047 13.695 -5.488 1 96.25 186 MET B CA 1
ATOM 3252 C C . MET B 1 186 ? -0.151 15.203 -5.719 1 96.25 186 MET B C 1
ATOM 3254 O O . MET B 1 186 ? -0.958 15.875 -5.078 1 96.25 186 MET B O 1
ATOM 3258 N N . PRO B 1 187 ? 0.683 15.688 -6.652 1 94.81 187 PRO B N 1
ATOM 3259 C CA . PRO B 1 187 ? 0.634 17.125 -6.906 1 94.81 187 PRO B CA 1
ATOM 3260 C C . PRO B 1 187 ? -0.7 17.578 -7.496 1 94.81 187 PRO B C 1
ATOM 3262 O O . PRO B 1 187 ? -1.304 16.859 -8.289 1 94.81 187 PRO B O 1
ATOM 3265 N N . MET B 1 188 ? -1.017 18.828 -7.148 1 94.38 188 MET B N 1
ATOM 3266 C CA . MET B 1 188 ? -2.215 19.438 -7.711 1 94.38 188 MET B CA 1
ATOM 3267 C C . MET B 1 188 ? -1.936 20 -9.102 1 94.38 188 MET B C 1
ATOM 3269 O O . MET B 1 188 ? -0.895 20.625 -9.328 1 94.38 188 MET B O 1
ATOM 3273 N N . ARG B 1 189 ? -2.898 19.656 -9.938 1 93.44 189 ARG B N 1
ATOM 3274 C CA . ARG B 1 189 ? -2.844 20.203 -11.289 1 93.44 189 ARG B CA 1
ATOM 3275 C C . ARG B 1 189 ? -4.242 20.359 -11.867 1 93.44 189 ARG B C 1
ATOM 3277 O O . ARG B 1 189 ? -5.102 19.5 -11.688 1 93.44 189 ARG B O 1
ATOM 3284 N N . ASP B 1 190 ? -4.32 21.469 -12.648 1 94.31 190 ASP B N 1
ATOM 3285 C CA . ASP B 1 190 ? -5.625 21.75 -13.242 1 94.31 190 ASP B CA 1
ATOM 3286 C C . ASP B 1 190 ? -6.008 20.656 -14.25 1 94.31 190 ASP B C 1
ATOM 3288 O O . ASP B 1 190 ? -5.227 20.328 -15.141 1 94.31 190 ASP B O 1
ATOM 3292 N N . GLY B 1 191 ? -7.219 20.141 -14.07 1 95.06 191 GLY B N 1
ATOM 3293 C CA . GLY B 1 191 ? -7.75 19.156 -15.008 1 95.06 191 GLY B CA 1
ATOM 3294 C C . GLY B 1 191 ? -7.285 17.75 -14.711 1 95.06 191 GLY B C 1
ATOM 3295 O O . GLY B 1 191 ? -7.66 16.812 -15.422 1 95.06 191 GLY B O 1
ATOM 3296 N N . ALA B 1 192 ? -6.527 17.562 -13.672 1 96.5 192 ALA B N 1
ATOM 3297 C CA .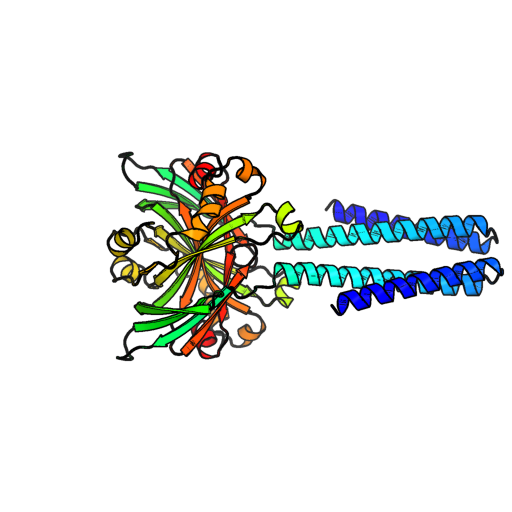 ALA B 1 192 ? -5.98 16.25 -13.359 1 96.5 192 ALA B CA 1
ATOM 3298 C C . ALA B 1 192 ? -7.043 15.352 -12.734 1 96.5 192 ALA B C 1
ATOM 3300 O O . ALA B 1 192 ? -7.848 15.797 -11.922 1 96.5 192 ALA B O 1
ATOM 3301 N N . SER B 1 193 ? -7.012 14.078 -13.172 1 97 193 SER B N 1
ATOM 3302 C CA . SER B 1 193 ? -7.914 13.07 -12.617 1 97 193 SER B CA 1
ATOM 3303 C C . SER B 1 193 ? -7.156 11.812 -12.211 1 97 193 SER B C 1
ATOM 3305 O O . SER B 1 193 ? -6.266 11.359 -12.93 1 97 193 SER B O 1
ATOM 3307 N N . PHE B 1 194 ? -7.555 11.328 -11.078 1 96.56 194 PHE B N 1
ATOM 3308 C CA . PHE B 1 194 ? -6.891 10.164 -10.508 1 96.56 194 PHE B CA 1
ATOM 3309 C C . PHE B 1 194 ? -7.906 9.102 -10.109 1 96.56 194 PHE B C 1
ATOM 3311 O O . PHE B 1 194 ? -9.039 9.422 -9.734 1 96.56 194 PHE B O 1
ATOM 3318 N N . THR B 1 195 ? -7.508 7.898 -10.203 1 93.81 195 THR B N 1
ATOM 3319 C CA . THR B 1 195 ? -8.266 6.801 -9.617 1 93.81 195 THR B CA 1
ATOM 3320 C C . THR B 1 195 ? -7.586 6.301 -8.344 1 93.81 195 THR B C 1
ATOM 3322 O O . THR B 1 195 ? -6.355 6.238 -8.273 1 93.81 195 THR B O 1
ATOM 3325 N N . ILE B 1 196 ? -8.359 6.055 -7.359 1 94.5 196 ILE B N 1
ATOM 3326 C CA . ILE B 1 196 ? -7.875 5.527 -6.09 1 94.5 196 ILE B CA 1
ATOM 3327 C C . ILE B 1 196 ? -8.359 4.09 -5.91 1 94.5 196 ILE B C 1
ATOM 3329 O O . ILE B 1 196 ? -9.555 3.811 -6.023 1 94.5 196 ILE B O 1
ATOM 3333 N N . ALA B 1 197 ? -7.402 3.248 -5.633 1 91.38 197 ALA B N 1
ATOM 3334 C CA . ALA B 1 197 ? -7.754 1.841 -5.453 1 91.38 197 ALA B CA 1
ATOM 3335 C C . ALA B 1 197 ? -7.211 1.304 -4.133 1 91.38 197 ALA B C 1
ATOM 3337 O O . ALA B 1 197 ? -6.23 1.83 -3.6 1 91.38 197 ALA B O 1
ATOM 3338 N N . LEU B 1 198 ? -7.957 0.36 -3.609 1 88.5 198 LEU B N 1
ATOM 3339 C CA . LEU B 1 198 ? -7.504 -0.362 -2.426 1 88.5 198 LEU B CA 1
ATOM 3340 C C . LEU B 1 198 ? -6.715 -1.608 -2.816 1 88.5 198 LEU B C 1
ATOM 3342 O O . LEU B 1 198 ? -7.191 -2.422 -3.611 1 88.5 198 LEU B O 1
ATOM 3346 N N . THR B 1 199 ? -5.484 -1.669 -2.357 1 81.94 199 THR B N 1
ATOM 3347 C CA . THR B 1 199 ? -4.645 -2.838 -2.588 1 81.94 199 THR B CA 1
ATOM 3348 C C . THR B 1 199 ? -4.508 -3.666 -1.312 1 81.94 199 THR B C 1
ATOM 3350 O O . THR B 1 199 ? -5.121 -3.348 -0.292 1 81.94 199 THR B O 1
ATOM 3353 N N . ASN B 1 200 ? -3.727 -4.672 -1.358 1 74.94 200 ASN B N 1
ATOM 3354 C CA . ASN B 1 200 ? -3.525 -5.543 -0.204 1 74.94 200 ASN B CA 1
ATOM 3355 C C . ASN B 1 200 ? -2.697 -4.855 0.878 1 74.94 200 ASN B C 1
ATOM 3357 O O . ASN B 1 200 ? -2.66 -5.312 2.021 1 74.94 200 ASN B O 1
ATOM 3361 N N . ASN B 1 201 ? -2.141 -3.799 0.524 1 74.62 201 ASN B N 1
ATOM 3362 C CA . ASN B 1 201 ? -1.271 -3.174 1.515 1 74.62 201 ASN B CA 1
ATOM 3363 C C . ASN B 1 201 ? -1.547 -1.679 1.64 1 74.62 201 ASN B C 1
ATOM 3365 O O . ASN B 1 201 ? -0.71 -0.928 2.146 1 74.62 201 ASN B O 1
ATOM 3369 N N . GLY B 1 202 ? -2.74 -1.278 1.083 1 85 202 GLY B N 1
ATOM 3370 C CA . GLY B 1 202 ? -3.08 0.125 1.251 1 85 202 GLY B CA 1
ATOM 3371 C C . GLY B 1 202 ? -3.67 0.749 0 1 85 202 GLY B C 1
ATOM 3372 O O . GLY B 1 202 ? -4.133 0.039 -0.896 1 85 202 GLY B O 1
ATOM 3373 N N . LEU B 1 203 ? -3.641 2.086 -0.011 1 91.06 203 LEU B N 1
ATOM 3374 C CA . LEU B 1 203 ? -4.215 2.828 -1.128 1 91.06 203 LEU B CA 1
ATOM 3375 C C . LEU B 1 203 ? -3.162 3.096 -2.199 1 91.06 203 LEU B C 1
ATOM 3377 O O . LEU B 1 203 ? -1.981 3.27 -1.887 1 91.06 203 LEU B O 1
ATOM 3381 N N . ILE B 1 204 ? -3.627 3.102 -3.389 1 90.44 204 ILE B N 1
ATOM 3382 C CA . ILE B 1 204 ? -2.779 3.512 -4.504 1 90.44 204 ILE B CA 1
ATOM 3383 C C . ILE B 1 204 ? -3.525 4.52 -5.371 1 90.44 204 ILE B C 1
ATOM 3385 O O . ILE B 1 204 ? -4.734 4.398 -5.578 1 90.44 204 ILE B O 1
ATOM 3389 N N . ALA B 1 205 ? -2.82 5.48 -5.758 1 93.19 205 ALA B N 1
ATOM 3390 C CA . ALA B 1 205 ? -3.371 6.488 -6.664 1 93.19 205 ALA B CA 1
ATOM 3391 C C . ALA B 1 205 ? -2.752 6.375 -8.055 1 93.19 205 ALA B C 1
ATOM 3393 O O . ALA B 1 205 ? -1.53 6.266 -8.188 1 93.19 205 ALA B O 1
ATOM 3394 N N . THR B 1 206 ? -3.598 6.43 -9.062 1 91.31 206 THR B N 1
ATOM 3395 C CA . THR B 1 206 ? -3.143 6.309 -10.445 1 91.31 206 THR B CA 1
ATOM 3396 C C . THR B 1 206 ? -3.713 7.434 -11.297 1 91.31 206 THR B C 1
ATOM 3398 O O . THR B 1 206 ? -4.918 7.688 -11.273 1 91.31 206 THR B O 1
ATOM 3401 N N . PRO B 1 207 ? -2.771 8.102 -12.016 1 93.31 207 PRO B N 1
ATOM 3402 C CA . PRO B 1 207 ? -3.287 9.109 -12.938 1 93.31 207 PRO B CA 1
ATOM 3403 C C . PRO B 1 207 ? -4.039 8.508 -14.117 1 93.31 207 PRO B C 1
ATOM 3405 O O . PRO B 1 207 ? -3.582 7.52 -14.703 1 93.31 207 PRO B O 1
ATOM 3408 N N . ILE B 1 208 ? -5.176 9.094 -14.516 1 91.94 208 ILE B N 1
ATOM 3409 C CA . ILE B 1 208 ? -5.969 8.445 -15.555 1 91.94 208 ILE B CA 1
ATOM 3410 C C . ILE B 1 208 ? -6.059 9.359 -16.781 1 91.94 208 ILE B C 1
ATOM 3412 O O . ILE B 1 208 ? -6.578 8.953 -17.828 1 91.94 208 ILE B O 1
ATOM 3416 N N . ASN B 1 209 ? -5.625 10.586 -16.672 1 93.06 209 ASN B N 1
ATOM 3417 C CA . ASN B 1 209 ? -5.621 11.469 -17.844 1 93.06 209 ASN B CA 1
ATOM 3418 C C . ASN B 1 209 ? -4.281 12.18 -18 1 93.06 209 ASN B C 1
ATOM 3420 O O . ASN B 1 209 ? -3.371 11.984 -17.188 1 93.06 209 ASN B O 1
ATOM 3424 N N . LEU B 1 210 ? -4.156 12.938 -19.078 1 91.12 210 LEU B N 1
ATOM 3425 C CA . LEU B 1 210 ? -2.883 13.555 -19.438 1 91.12 210 LEU B CA 1
ATOM 3426 C C . LEU B 1 210 ? -2.453 14.578 -18.391 1 91.12 210 LEU B C 1
ATOM 3428 O O . LEU B 1 210 ? -1.288 14.609 -18 1 91.12 210 LEU B O 1
ATOM 3432 N N . ALA B 1 211 ? -3.297 15.336 -17.953 1 93.44 211 ALA B N 1
ATOM 3433 C CA . ALA B 1 211 ? -2.984 16.359 -16.969 1 93.44 211 ALA B CA 1
ATOM 3434 C C . ALA B 1 211 ? -2.422 15.734 -15.688 1 93.44 211 ALA B C 1
ATOM 3436 O O . ALA B 1 211 ? -1.476 16.266 -15.102 1 93.44 211 ALA B O 1
ATOM 3437 N N . ALA B 1 212 ? -3.057 14.641 -15.273 1 93.75 212 ALA B N 1
ATOM 3438 C CA . ALA B 1 212 ? -2.598 13.945 -14.07 1 93.75 212 ALA B CA 1
ATOM 3439 C C . ALA B 1 212 ? -1.216 13.336 -14.289 1 93.75 212 ALA B C 1
ATOM 3441 O O . ALA B 1 212 ? -0.363 13.391 -13.398 1 93.75 212 ALA B O 1
ATOM 3442 N N . LYS B 1 213 ? -0.993 12.812 -15.414 1 89 213 LYS B N 1
ATOM 3443 C CA . LYS B 1 213 ? 0.311 12.234 -15.727 1 89 213 LYS B CA 1
ATOM 3444 C C . LYS B 1 213 ? 1.395 13.312 -15.766 1 89 213 LYS B C 1
ATOM 3446 O O . LYS B 1 213 ? 2.52 13.086 -15.312 1 89 213 LYS B O 1
ATOM 3451 N N . GLN B 1 214 ? 1.037 14.445 -16.234 1 87.38 214 GLN B N 1
ATOM 3452 C CA . GLN B 1 214 ? 1.979 15.562 -16.297 1 87.38 214 GLN B CA 1
ATOM 3453 C C . GLN B 1 214 ? 2.322 16.078 -14.906 1 87.38 214 GLN B C 1
ATOM 3455 O O . GLN B 1 214 ? 3.434 16.547 -14.672 1 87.38 214 GLN B O 1
ATOM 3460 N N . SER B 1 215 ? 1.404 15.922 -14.047 1 87.5 215 SER B N 1
ATOM 3461 C CA . SER B 1 215 ? 1.64 16.422 -12.695 1 87.5 215 SER B CA 1
ATOM 3462 C C . SER B 1 215 ? 2.752 15.641 -12 1 87.5 215 SER B C 1
ATOM 3464 O O . SER B 1 215 ? 3.414 16.156 -11.102 1 87.5 215 SER B O 1
ATOM 3466 N N . ILE B 1 216 ? 2.936 14.391 -12.453 1 86.06 216 ILE B N 1
ATOM 3467 C CA . ILE B 1 216 ? 3.959 13.578 -11.805 1 86.06 216 ILE B CA 1
ATOM 3468 C C . ILE B 1 216 ? 5.125 13.352 -12.766 1 86.06 216 ILE B C 1
ATOM 3470 O O . ILE B 1 216 ? 5.988 12.516 -12.516 1 86.06 216 ILE B O 1
ATOM 3474 N N . GLY B 1 217 ? 5.078 13.977 -13.875 1 80.44 217 GLY B N 1
ATOM 3475 C CA . GLY B 1 217 ? 6.195 13.953 -14.805 1 80.44 217 GLY B CA 1
ATOM 3476 C C . GLY B 1 217 ? 6.195 12.734 -15.711 1 80.44 217 GLY B C 1
ATOM 3477 O O . GLY B 1 217 ? 7.25 12.305 -16.172 1 80.44 217 GLY B O 1
ATOM 3478 N N . LEU B 1 218 ? 5.121 12.031 -15.836 1 76.75 218 LEU B N 1
ATOM 3479 C CA . LEU B 1 218 ? 5.055 10.852 -16.672 1 76.75 218 LEU B CA 1
ATOM 3480 C C . LEU B 1 218 ? 4.547 11.203 -18.078 1 76.75 218 LEU B C 1
ATOM 3482 O O . LEU B 1 218 ? 4.273 10.312 -18.891 1 76.75 218 LEU B O 1
ATOM 3486 N N . ALA B 1 219 ? 4.25 12.43 -18.359 1 79.75 219 ALA B N 1
ATOM 3487 C CA . ALA B 1 219 ? 3.904 12.922 -19.688 1 79.75 219 ALA B CA 1
ATOM 3488 C C . ALA B 1 219 ? 4.383 14.359 -19.891 1 79.75 219 ALA B C 1
ATOM 3490 O O . ALA B 1 219 ? 4.496 15.117 -18.922 1 79.75 219 ALA B O 1
#

Secondary structure (DSSP, 8-state):
-HHHHHHHHHHHHHHHHHHHHHHHHHTT-HHHHHHHHHHHHHHHHHHHHHHHHHHHHHHHHHHH--EEEEEEEEEEPSSTTS-EEEEEEE-TTS-EEEEEEESSEEEEEEEEEEEPHHHHHTTPPPEEEEEEEEEE-SSHHHHHHSPP-EEE-S-SSSTHHHHHHHHH-TTHHHHEEEEEEEEEEEE--TT-EEEEEEETTEEEEEE-SHHHHHHTT--/-HHHHHHHHHHHHHHHHHHHHHHHHHTT-HHHHHHHHHHHHHHHHHHHHHHHHHHHHHHHHHHH--EEEEEEEEEEPSSTTS-EEEEEEE-TTS-EEEEEEESSEEEEEEEEEEEPHHHHHTTPPPEEEEEEEEEE-SSHHHHHHSPP-EEE-S-SSSTHHHHHHHHH-TTHHHHEEEEEEEEEEEE--TT-EEEEEEETTEEEEEE-SHHHHHHTT--

Nearest PDB structures (foldseek):
  2o56-assembly1_G  TM=6.108E-01  e=6.946E+00  Salmonella enterica subsp. enterica serovar Typhimurium str. LT2
  7rto-assembly1_B  TM=2.468E-01  e=2.089E+00  Bluetongue virus (serotype 1 / isolate South Africa)
  4b08-assembly1_A  TM=2.653E-01  e=4.653E+00  Saccharomyces cerevisiae
  2o56-assembly1_G  TM=6.110E-01  e=7.050E+00  Salmonella enterica subsp. enterica serovar Typhimurium str. LT2
  7rto-assembly1_B  TM=2.470E-01  e=2.527E+00  Bluetongue virus (serotype 1 / isolate South Africa)

Sequence (438 aa):
MLLSLITAITLIISLLFFAYAIKCLLHKRLTATFLYIFLGSTTTLITTCSALLLLNNLTLDHVTKNIPIAMLSLNQLPPLASKHYQATLSLPSGQIKTFKLIGDDWQLSAQIIVWQDWLHALGLTNRYRFDRIQSRYDNINAEQHAIHSIYPLNPPNTANSFWQWAKHHLIQRYFIKTIYGNAIFMPMRDGASFTIALTNNGLIATPINLAAKQSIGLAMLLSLITAITLIISLLFFAYAIKCLLHKRLTATFLYIFLGSTTTLITTCSALLLLNNLTLDHVTKNIPIAMLSLNQLPPLASKHYQATLSLPSGQIKTFKLIGDDWQLSAQIIVWQDWLHALGLTNRYRFDRIQSRYDNINAEQHAIHSIYPLNPPNTANSFWQWAKHHLIQRYFIKTIYGNAIFMPMRDGASFTIALTNNGLIATPINLAAKQSIGLA

Foldseek 3Di:
DVLVVVLVVLVVQLVVLQVVLVVVVVVVPVVSNVVSVVVSVVSVVVSVVSVVVVVCCCCVCLLPVFDFQKKKWWAADPPNVFQWIKIWIAGPVRDIDIFIAGEWKKKWKKKKWAWDPVVVVVVDAIDIGTFKIKYAYPDPVCRVPPDIGIDGDDDPDDVCPVVVVCPPDPVNVNTTPDIDMDMDMFTDWHGWMWTWGAHNVGIDIDTDDD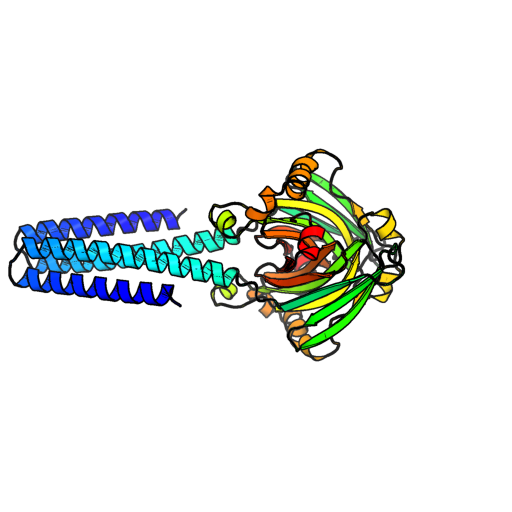RNCVRVPND/DVLVVVLVVLVVQLV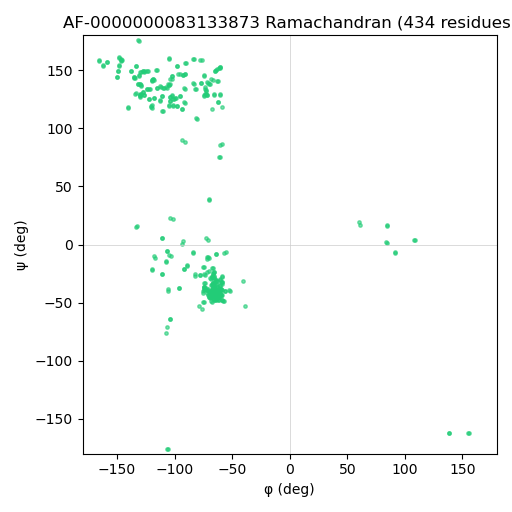VLQVVLVVVVVVVVVVSNVVSVVVSVVSVVVSVVSVVVVVCCCCVCLLPVFDFQKKKWWAADPPNVFQWIKIWIAGPVRDIDIFIAGEWKKKWKKKKWAWDPVVVVVVDAIDIGTFKIKYAYPDPVCRVPPDIGIDGDGDPDDVCVVVVVCPPDPVNVNTTPDIDMDMDMFTDWHGWMWTWGQHNVGIDIDTDDDRNCVRVPND

Solvent-accessible surface area (backbone atoms only — not comparable to full-atom values): 21731 Å² total; per-residue (Å²): 110,68,48,57,49,53,23,50,51,31,45,52,54,17,50,51,30,44,51,51,18,52,56,28,47,72,68,68,35,59,69,57,19,51,54,22,46,50,52,15,51,51,30,43,51,48,18,45,50,38,41,43,49,35,48,46,44,46,49,50,44,58,56,54,55,52,52,64,53,30,36,42,36,30,37,62,37,86,62,76,94,45,54,36,29,39,35,39,39,37,38,77,87,67,50,73,47,75,45,73,34,42,45,44,22,42,33,45,31,26,39,35,41,31,56,25,68,73,46,43,72,74,63,54,72,56,47,76,43,58,42,33,40,29,32,36,47,83,48,64,69,50,49,60,67,51,78,57,29,70,43,79,61,55,74,88,65,76,77,44,53,57,56,46,46,54,36,66,37,75,70,34,47,77,48,42,61,35,62,35,32,35,29,37,30,45,58,62,37,63,66,14,29,33,37,30,19,52,41,81,53,38,58,41,65,36,59,75,40,68,45,26,27,38,50,59,29,56,95,109,69,47,55,51,51,22,52,52,32,44,52,52,18,50,50,30,43,50,50,17,52,56,28,48,71,67,70,35,59,69,58,19,51,53,23,46,52,51,15,51,52,29,43,51,49,18,45,51,38,41,43,50,34,48,46,44,46,49,49,43,59,59,52,56,52,54,66,53,31,36,40,36,31,37,61,37,87,62,76,93,44,54,34,29,41,37,38,38,37,40,78,87,66,50,71,46,76,44,73,34,40,45,46,22,42,32,44,32,26,40,35,42,32,57,25,70,72,46,43,73,73,63,55,72,58,45,75,42,56,41,31,40,30,31,35,46,84,48,64,68,49,49,60,70,50,78,57,30,71,45,81,59,56,76,89,67,76,76,47,53,55,56,45,46,55,37,67,38,76,71,33,48,78,47,41,61,34,64,35,33,34,29,37,30,44,58,64,38,61,66,14,28,33,38,30,19,54,41,84,55,37,60,41,65,36,58,74,42,68,43,25,26,38,51,59,30,56,92